Protein AF-A0A0G4F7G4-F1 (afdb_monomer)

Radius of gyration: 23.46 Å; Cα contacts (8 Å, |Δi|>4): 903; chains: 1; bounding box: 92×62×63 Å

Foldseek 3Di:
DDDDDDDDDPPPPPDPDQPEKEKEKEWAFDPDDPDDPDDAPLAGATDIDIDIDPPKDKDWDDDPPPPPPPPDDDDDDDDDPQPFQNETEIATEDDPPEAEFSHEYAYEYEFPDLHHYEYEHPEEHEFEAFDDDLVPGRAYEYEYEYEAFFNHEYEHDYYAYAYFAAHHYEYEYEYEKEFAFDDLPDPVDPCSQGRGDLNRIYKYKDKYKHFQHPVVVVNGVRYAKDKYKHWYWYFYPPQDDDPDADPVHHDTHTQDIDIDMQHQDPVGHSCVVLPLWGMKMKIKTATDSCLVLQQVVLVVQQVQDDDPDWWRWHDDPFKTKIKWFWAFDGDPNDTDIDITHPPPPPDGGRMMMMIMTGSDVVVRVVVVCVSCVVCQSNNRHDSND

Solvent-accessible surface area (backbone atoms only — not comparable to full-atom values): 20982 Å² total; per-residue (Å²): 140,79,89,82,81,84,80,82,79,83,78,79,73,80,71,77,78,60,56,69,22,42,34,39,39,39,31,37,44,52,82,75,71,96,82,64,94,63,82,79,64,95,49,27,47,51,47,79,50,79,48,57,36,77,68,39,41,77,44,63,78,80,74,82,72,89,77,79,71,89,81,68,96,76,79,93,70,94,73,72,78,75,81,71,46,21,28,42,57,35,34,49,40,63,41,97,78,37,45,44,50,35,36,30,38,42,36,37,40,38,26,33,53,46,5,18,38,34,41,28,30,88,49,62,44,32,30,41,48,34,50,68,55,99,92,55,51,34,47,19,37,41,38,36,43,36,39,27,26,39,47,6,34,40,34,39,46,48,45,46,34,30,40,27,55,47,8,27,42,40,39,38,39,39,36,41,32,16,23,45,68,47,66,88,82,54,86,87,48,94,60,81,73,58,48,78,36,61,79,34,19,15,20,43,35,42,47,52,42,39,39,35,27,43,69,95,72,74,28,56,48,44,33,50,34,43,35,43,33,44,38,32,28,38,35,58,64,90,48,71,93,59,102,63,73,41,98,88,33,64,72,66,43,79,72,45,76,48,75,49,76,50,51,56,48,101,89,48,50,36,48,64,74,47,58,70,49,27,25,43,38,38,38,40,35,32,21,56,86,39,21,68,59,26,44,51,49,46,52,56,48,54,66,48,56,89,60,95,68,74,49,28,54,34,78,51,99,56,36,42,39,34,42,33,32,32,35,81,45,70,64,94,87,41,85,42,77,47,76,40,34,98,80,82,74,92,66,82,40,43,13,25,41,36,41,38,38,8,37,48,51,68,60,41,50,52,49,53,51,59,74,51,44,86,47,20,74,60,51,58,50,64,74,88,112

InterPro domains:
  IPR002669 Urease accessory protein UreD [PF01774] (91-325)
  IPR002669 Urease accessory protein UreD [PTHR33643] (24-178)

Structure (mmCIF, N/CA/C/O backbone):
data_AF-A0A0G4F7G4-F1
#
_entry.id   AF-A0A0G4F7G4-F1
#
loop_
_atom_site.group_PDB
_atom_site.id
_atom_site.type_symbol
_atom_site.label_atom_id
_atom_site.label_alt_id
_atom_site.label_comp_id
_atom_site.label_asym_id
_atom_site.label_entity_id
_atom_site.label_seq_id
_atom_site.pdbx_PDB_ins_code
_atom_site.Cartn_x
_atom_site.Cartn_y
_atom_site.Cartn_z
_atom_site.occupancy
_atom_site.B_iso_or_equiv
_atom_site.auth_seq_id
_atom_site.auth_comp_id
_atom_site.auth_asym_id
_atom_site.auth_atom_id
_atom_site.pdbx_PDB_model_num
ATOM 1 N N . MET A 1 1 ? 49.539 33.190 18.409 1.00 37.78 1 MET A N 1
ATOM 2 C CA . MET A 1 1 ? 48.563 34.172 17.884 1.00 37.78 1 MET A CA 1
ATOM 3 C C . MET A 1 1 ? 48.835 34.254 16.390 1.00 37.78 1 MET A C 1
ATOM 5 O O . MET A 1 1 ? 49.960 34.559 16.052 1.00 37.78 1 MET A O 1
ATOM 9 N N . SER A 1 2 ? 47.993 33.863 15.444 1.00 33.47 2 SER A N 1
ATOM 10 C CA . SER A 1 2 ? 46.540 33.751 15.378 1.00 33.47 2 SER A CA 1
ATOM 11 C C . SER A 1 2 ? 46.190 32.643 14.374 1.00 33.47 2 SER A C 1
ATOM 13 O O . SER A 1 2 ? 46.856 32.509 13.350 1.00 33.47 2 SER A O 1
ATOM 15 N N . SER A 1 3 ? 45.160 31.862 14.685 1.00 30.56 3 SER A N 1
ATOM 16 C CA . SER A 1 3 ? 44.518 30.869 13.822 1.00 30.56 3 SER A CA 1
ATOM 17 C C . SER A 1 3 ? 43.788 31.539 12.654 1.00 30.56 3 SER A C 1
ATOM 19 O O . SER A 1 3 ? 42.980 32.437 12.885 1.00 30.56 3 SER A O 1
ATOM 21 N N . GLY A 1 4 ? 44.028 31.088 11.422 1.00 29.66 4 GLY A N 1
ATOM 22 C CA . GLY A 1 4 ? 43.196 31.406 10.260 1.00 29.66 4 GLY A CA 1
ATOM 23 C C . GLY A 1 4 ? 42.213 30.266 10.003 1.00 29.66 4 GLY A C 1
ATOM 24 O O . GLY A 1 4 ? 42.637 29.155 9.697 1.00 29.66 4 GLY A O 1
ATOM 25 N N . ALA A 1 5 ? 40.920 30.530 10.181 1.00 31.16 5 ALA A N 1
ATOM 26 C CA . ALA A 1 5 ? 39.835 29.615 9.835 1.00 31.16 5 ALA A CA 1
ATOM 27 C C . ALA A 1 5 ? 39.682 29.502 8.302 1.00 31.16 5 ALA A C 1
ATOM 29 O O . ALA A 1 5 ? 39.917 30.496 7.610 1.00 31.16 5 ALA A O 1
ATOM 30 N N . PRO A 1 6 ? 39.271 28.345 7.751 1.00 32.75 6 PRO A N 1
ATOM 31 C CA . PRO A 1 6 ? 38.931 28.243 6.343 1.00 32.75 6 PRO A CA 1
ATOM 32 C C . PRO A 1 6 ? 37.502 28.746 6.106 1.00 32.75 6 PRO A C 1
ATOM 34 O O . PRO A 1 6 ? 36.558 28.352 6.787 1.00 32.75 6 PRO A O 1
ATOM 37 N N . THR A 1 7 ? 37.365 29.633 5.127 1.00 31.02 7 THR A N 1
ATOM 38 C CA . THR A 1 7 ? 36.101 30.172 4.626 1.00 31.02 7 THR A CA 1
ATOM 39 C C . THR A 1 7 ? 35.318 29.068 3.911 1.00 31.02 7 THR A C 1
ATOM 41 O O . THR A 1 7 ? 35.756 28.571 2.873 1.00 31.02 7 THR A O 1
ATOM 44 N N . GLU A 1 8 ? 34.165 28.677 4.455 1.00 28.33 8 GLU A N 1
ATOM 45 C CA . GLU A 1 8 ? 33.206 27.802 3.778 1.00 28.33 8 GLU A CA 1
ATOM 46 C C . GLU A 1 8 ? 32.643 28.517 2.542 1.00 28.33 8 GLU A C 1
ATOM 48 O O . GLU A 1 8 ? 31.918 29.509 2.637 1.00 28.33 8 GLU A O 1
ATOM 53 N N . ALA A 1 9 ? 32.989 28.014 1.359 1.00 27.98 9 ALA A N 1
ATOM 54 C CA . ALA A 1 9 ? 32.325 28.385 0.123 1.00 27.98 9 ALA A CA 1
ATOM 55 C C . ALA A 1 9 ? 30.948 27.705 0.092 1.00 27.98 9 ALA A C 1
ATOM 57 O O . ALA A 1 9 ? 30.837 26.504 -0.158 1.00 27.98 9 ALA A O 1
ATOM 58 N N . SER A 1 10 ? 29.895 28.483 0.348 1.00 29.59 10 SER A N 1
ATOM 59 C CA . SER A 1 10 ? 28.512 28.073 0.119 1.00 29.59 10 SER A CA 1
ATOM 60 C C . SER A 1 10 ? 28.303 27.813 -1.376 1.00 29.59 10 SER A C 1
ATOM 62 O O . SER A 1 10 ? 28.116 28.742 -2.164 1.00 29.59 10 SER A O 1
ATOM 64 N N . SER A 1 11 ? 28.342 26.546 -1.779 1.00 28.28 11 SER A N 1
ATOM 65 C CA . SER A 1 11 ? 27.831 26.121 -3.078 1.00 28.28 11 SER A CA 1
ATOM 66 C C . SER A 1 11 ? 26.322 25.930 -2.949 1.00 28.28 11 SER A C 1
ATOM 68 O O . SER A 1 11 ? 25.818 24.872 -2.588 1.00 28.28 11 SER A O 1
ATOM 70 N N . THR A 1 12 ? 25.575 26.997 -3.215 1.00 29.83 12 THR A N 1
ATOM 71 C CA . THR A 1 12 ? 24.148 26.914 -3.515 1.00 29.83 12 THR A CA 1
ATOM 72 C C . THR A 1 12 ? 23.992 26.220 -4.867 1.00 29.83 12 THR A C 1
ATOM 74 O O . THR A 1 12 ? 23.911 26.862 -5.914 1.00 29.83 12 THR A O 1
ATOM 77 N N . SER A 1 13 ? 23.985 24.883 -4.858 1.00 29.66 13 SER A N 1
ATOM 78 C CA . SER A 1 13 ? 23.518 24.110 -6.004 1.00 29.66 13 SER A CA 1
ATOM 79 C C . SER A 1 13 ? 22.059 24.482 -6.234 1.00 29.66 13 SER A C 1
ATOM 81 O O . SER A 1 13 ? 21.199 24.266 -5.380 1.00 29.66 13 SER A O 1
ATOM 83 N N . THR A 1 14 ? 21.803 25.110 -7.371 1.00 32.28 14 THR A N 1
ATOM 84 C CA . THR A 1 14 ? 20.474 25.478 -7.842 1.00 32.28 14 THR A CA 1
ATOM 85 C C . THR A 1 14 ? 19.740 24.179 -8.163 1.00 32.28 14 THR A C 1
ATOM 87 O O . THR A 1 14 ? 19.889 23.619 -9.245 1.00 32.28 14 THR A O 1
ATOM 90 N N . ASP A 1 15 ? 19.025 23.654 -7.171 1.00 33.88 15 ASP A N 1
ATOM 91 C CA . ASP A 1 15 ? 18.177 22.474 -7.300 1.00 33.88 15 ASP A CA 1
ATOM 92 C C . ASP A 1 15 ? 17.079 22.825 -8.315 1.00 33.88 15 ASP A C 1
ATOM 94 O O . ASP A 1 15 ? 16.254 23.713 -8.077 1.00 33.88 15 ASP A O 1
ATOM 98 N N . ALA A 1 16 ? 17.129 22.219 -9.504 1.00 40.97 16 ALA A N 1
ATOM 99 C CA . ALA A 1 16 ? 16.103 22.396 -10.523 1.00 40.97 16 ALA A CA 1
ATOM 100 C C . ALA A 1 16 ? 14.762 22.025 -9.881 1.00 40.97 16 ALA A C 1
ATOM 102 O O . ALA A 1 16 ? 14.588 20.889 -9.447 1.00 40.97 16 ALA A O 1
ATOM 103 N N . SER A 1 17 ? 13.853 22.995 -9.740 1.00 43.31 17 SER A N 1
ATOM 104 C CA . SER A 1 17 ? 12.681 22.860 -8.877 1.00 43.31 17 SER A CA 1
ATOM 105 C C . SER A 1 17 ? 11.830 21.661 -9.303 1.00 43.31 17 SER A C 1
ATOM 107 O O . SER A 1 17 ? 11.086 21.739 -10.285 1.00 43.31 17 SER A O 1
ATOM 109 N N . ALA A 1 18 ? 11.936 20.549 -8.580 1.00 56.66 18 ALA A N 1
ATOM 110 C CA . ALA A 1 18 ? 11.018 19.432 -8.718 1.00 56.66 18 ALA A CA 1
ATOM 111 C C . ALA A 1 18 ? 9.588 19.964 -8.555 1.00 56.66 18 ALA A C 1
ATOM 113 O O . ALA A 1 18 ? 9.286 20.673 -7.588 1.00 56.66 18 ALA A O 1
ATOM 114 N N . SER A 1 19 ? 8.710 19.671 -9.515 1.00 71.31 19 SER A N 1
ATOM 115 C CA . SER A 1 19 ? 7.313 20.083 -9.405 1.00 71.31 19 SER A CA 1
ATOM 116 C C . SER A 1 19 ? 6.644 19.180 -8.368 1.00 71.31 19 SER A C 1
ATOM 118 O O . SER A 1 19 ? 6.410 17.996 -8.607 1.00 71.31 19 SER A O 1
ATOM 120 N N . ILE A 1 20 ? 6.436 19.709 -7.159 1.00 86.12 20 ILE A N 1
ATOM 121 C CA . ILE A 1 20 ? 5.801 18.967 -6.067 1.00 86.12 20 ILE A CA 1
ATOM 122 C C . ILE A 1 20 ? 4.306 19.272 -6.083 1.00 86.12 20 ILE A C 1
ATOM 124 O O . ILE A 1 20 ? 3.883 20.368 -5.713 1.00 86.12 20 ILE A O 1
ATOM 128 N N . SER A 1 21 ? 3.511 18.277 -6.460 1.00 91.12 21 SER A N 1
ATOM 129 C CA . SER A 1 21 ? 2.062 18.299 -6.291 1.00 91.12 21 SER A CA 1
ATOM 130 C C . SER A 1 21 ? 1.702 17.854 -4.879 1.00 91.12 21 SER A C 1
ATOM 132 O O . SER A 1 21 ? 2.004 16.730 -4.483 1.00 91.12 21 SER A O 1
ATOM 134 N N . ARG A 1 22 ? 1.038 18.719 -4.114 1.00 94.81 22 ARG A N 1
ATOM 135 C CA . ARG A 1 22 ? 0.591 18.424 -2.752 1.00 94.81 22 ARG A CA 1
ATOM 136 C C . ARG A 1 22 ? -0.889 18.082 -2.721 1.00 94.81 22 ARG A C 1
ATOM 138 O O . ARG A 1 22 ? -1.693 18.724 -3.395 1.00 94.81 22 ARG A O 1
ATOM 145 N N . GLY A 1 23 ? -1.246 17.097 -1.909 1.00 95.25 23 GLY A N 1
ATOM 146 C CA . GLY A 1 23 ? -2.622 16.712 -1.637 1.00 95.25 23 GLY A CA 1
ATOM 147 C C . GLY A 1 23 ? -2.853 16.484 -0.153 1.00 95.25 23 GLY A C 1
ATOM 148 O O . GLY A 1 23 ? -1.964 16.025 0.562 1.00 95.25 23 GLY A O 1
ATOM 149 N N . ARG A 1 24 ? -4.066 16.767 0.307 1.00 96.88 24 ARG A N 1
ATOM 150 C CA . ARG A 1 24 ? -4.524 16.463 1.656 1.00 96.88 24 ARG A CA 1
ATOM 151 C C . ARG A 1 24 ? -5.955 15.944 1.605 1.00 96.88 24 ARG A C 1
ATOM 153 O O . ARG A 1 24 ? -6.827 16.570 1.010 1.00 96.88 24 ARG A O 1
ATOM 160 N N . ALA A 1 25 ? -6.189 14.795 2.225 1.00 96.25 25 ALA A N 1
ATOM 161 C CA . ALA A 1 25 ? -7.501 14.184 2.364 1.00 96.25 25 ALA A CA 1
ATOM 162 C C . ALA A 1 25 ? -7.786 13.914 3.842 1.00 96.25 25 ALA A C 1
ATOM 164 O O . ALA A 1 25 ? -7.029 13.210 4.508 1.00 96.25 25 ALA A O 1
ATOM 165 N N . VAL A 1 26 ? -8.882 14.467 4.350 1.00 95.62 26 VAL A N 1
ATOM 166 C CA . VAL A 1 26 ? -9.320 14.283 5.737 1.00 95.62 26 VAL A CA 1
ATOM 167 C C . VAL A 1 26 ? -10.667 13.583 5.749 1.00 95.62 26 VAL A C 1
ATOM 169 O O . VAL A 1 26 ? -11.600 14.021 5.081 1.00 95.62 26 VAL A O 1
ATOM 172 N N . PHE A 1 27 ? -10.755 12.509 6.521 1.00 93.12 27 PHE A N 1
ATOM 173 C CA . PHE A 1 27 ? -11.920 11.655 6.682 1.00 93.12 27 PHE A CA 1
ATOM 174 C C . PHE A 1 27 ? -12.429 11.758 8.114 1.00 93.12 27 PHE A C 1
ATOM 176 O O . PHE A 1 27 ? -11.791 11.251 9.034 1.00 93.12 27 PHE A O 1
ATOM 183 N N . ASP A 1 28 ? -13.585 12.387 8.302 1.00 89.06 28 ASP A N 1
ATOM 184 C CA . ASP A 1 28 ? -14.199 12.585 9.616 1.00 89.06 28 ASP A CA 1
ATOM 185 C C . ASP A 1 28 ? -15.410 11.673 9.800 1.00 89.06 28 ASP A C 1
ATOM 187 O O . ASP A 1 28 ? -16.220 11.488 8.889 1.00 89.06 28 ASP A O 1
ATOM 191 N N . THR A 1 29 ? -15.547 11.092 10.993 1.00 83.44 29 THR A N 1
ATOM 192 C CA . THR A 1 29 ? -16.697 10.237 11.312 1.00 83.44 29 THR A CA 1
ATOM 193 C C . THR A 1 29 ? -17.970 11.076 11.286 1.00 83.44 29 THR A C 1
ATOM 195 O O . THR A 1 29 ? -18.033 12.123 11.930 1.00 83.44 29 THR A O 1
ATOM 198 N N . LEU A 1 30 ? -19.006 10.608 10.591 1.00 73.31 30 LEU A N 1
ATOM 199 C CA . LEU A 1 30 ? -20.317 11.240 10.677 1.00 73.31 30 LEU A CA 1
ATOM 200 C C . LEU A 1 30 ? -20.880 11.084 12.100 1.00 73.31 30 LEU A C 1
ATOM 202 O O . LEU A 1 30 ? -20.740 10.009 12.694 1.00 73.31 30 LEU A O 1
ATOM 206 N N . PRO A 1 31 ? -21.547 12.114 12.652 1.00 61.88 31 PRO A N 1
ATOM 207 C CA . PRO A 1 31 ? -22.251 11.982 13.920 1.00 61.88 31 PRO A CA 1
ATOM 208 C C . PRO A 1 31 ? -23.241 10.816 13.834 1.00 61.88 31 PRO A C 1
ATOM 210 O O . PRO A 1 31 ? -23.990 10.707 12.861 1.00 61.88 31 PRO A O 1
ATOM 213 N N . ALA A 1 32 ? -23.242 9.929 14.832 1.00 55.22 32 ALA A N 1
ATOM 214 C CA . ALA A 1 32 ? -24.238 8.867 14.885 1.00 55.22 32 ALA A CA 1
ATOM 215 C C . ALA A 1 32 ? -25.643 9.496 14.981 1.00 55.22 32 ALA A C 1
ATOM 217 O O . ALA A 1 32 ? -25.819 10.451 15.745 1.00 55.22 32 ALA A O 1
ATOM 218 N N . PRO A 1 33 ? -26.655 8.991 14.250 1.00 48.09 33 PRO A N 1
ATOM 219 C CA . PRO A 1 33 ? -28.029 9.387 14.520 1.00 48.09 33 PRO A CA 1
ATOM 220 C C . PRO A 1 33 ? -28.370 9.009 15.968 1.00 48.09 33 PRO A C 1
ATOM 222 O O . PRO A 1 33 ? -28.063 7.907 16.420 1.00 48.09 33 PRO A O 1
ATOM 225 N N . ILE A 1 34 ? -29.000 9.940 16.687 1.00 46.44 34 ILE A N 1
ATOM 226 C CA . ILE A 1 34 ? -29.241 9.920 18.145 1.00 46.44 34 ILE A CA 1
ATOM 227 C C . ILE A 1 34 ? -30.089 8.702 18.609 1.00 46.44 34 ILE A C 1
ATOM 229 O O . ILE A 1 34 ? -30.226 8.451 19.801 1.00 46.44 34 ILE A O 1
ATOM 233 N N . THR A 1 35 ? -30.621 7.893 17.689 1.00 43.25 35 THR A N 1
ATOM 234 C CA . THR A 1 35 ? -31.659 6.872 17.927 1.00 43.25 35 THR A CA 1
ATOM 235 C C . THR A 1 35 ? -31.313 5.458 17.434 1.00 43.25 35 THR A C 1
ATOM 237 O O . THR A 1 35 ? -32.194 4.707 17.024 1.00 43.25 35 THR A O 1
ATOM 240 N N . SER A 1 36 ? -30.046 5.042 17.475 1.00 43.81 36 SER A N 1
ATOM 241 C CA . SER A 1 36 ? -29.655 3.667 17.121 1.00 43.81 36 SER A CA 1
ATOM 242 C C . SER A 1 36 ? -29.271 2.851 18.360 1.00 43.81 36 SER A C 1
ATOM 244 O O . SER A 1 36 ? -28.143 2.945 18.832 1.00 43.81 36 SER A O 1
ATOM 246 N N . CYS A 1 37 ? -30.176 1.996 18.851 1.00 43.81 37 CYS A N 1
ATOM 247 C CA . CYS A 1 37 ? -29.872 0.964 19.859 1.00 43.81 37 CYS A CA 1
ATOM 248 C C . CYS A 1 37 ? -29.093 -0.239 19.285 1.00 43.81 37 CYS A C 1
ATOM 250 O O . CYS A 1 37 ? -28.823 -1.197 20.007 1.00 43.81 37 CYS A O 1
ATOM 252 N N . LEU A 1 38 ? -28.766 -0.223 17.988 1.00 44.09 38 LEU A N 1
ATOM 253 C CA . LEU A 1 38 ? -27.992 -1.274 17.335 1.00 44.09 38 LEU A CA 1
ATOM 254 C C . LEU A 1 38 ? -26.487 -1.069 17.573 1.00 44.09 38 LEU A C 1
ATOM 256 O O . LEU A 1 38 ? -26.031 0.081 17.593 1.00 44.09 38 LEU A O 1
ATOM 260 N N . PRO A 1 39 ? -25.705 -2.158 17.722 1.00 46.44 39 PRO A N 1
ATOM 261 C CA . PRO A 1 39 ? -24.253 -2.060 17.783 1.00 46.44 39 PRO A CA 1
ATOM 262 C C . PRO A 1 39 ? -23.730 -1.357 16.519 1.00 46.44 39 PRO A C 1
ATOM 264 O O . PRO A 1 39 ? -24.256 -1.595 15.426 1.00 46.44 39 PRO A O 1
ATOM 267 N N . PRO A 1 40 ? -22.724 -0.471 16.640 1.00 50.28 40 PRO A N 1
ATOM 268 C CA . PRO A 1 40 ? -22.203 0.248 15.488 1.00 50.28 40 PRO A CA 1
ATOM 269 C C . PRO A 1 40 ? -21.638 -0.745 14.459 1.00 50.28 40 PRO A C 1
ATOM 271 O O . PRO A 1 40 ? -20.998 -1.723 14.855 1.00 50.28 40 PRO A O 1
ATOM 274 N N . PRO A 1 41 ? -21.847 -0.509 13.150 1.00 55.94 41 PRO A N 1
ATOM 275 C CA . PRO A 1 41 ? -21.245 -1.337 12.112 1.00 55.94 41 PRO A CA 1
ATOM 276 C C . PRO A 1 41 ? -19.708 -1.331 12.226 1.00 55.94 41 PRO A C 1
ATOM 278 O O . PRO A 1 41 ? -19.136 -0.371 12.755 1.00 55.94 41 PRO A O 1
ATOM 281 N N . PRO A 1 42 ? -19.026 -2.379 11.723 1.00 62.00 42 PRO A N 1
ATOM 282 C CA . PRO A 1 42 ? -17.572 -2.529 11.849 1.00 62.00 42 PRO A CA 1
ATOM 283 C C . PRO A 1 42 ? -16.789 -1.385 11.187 1.00 62.00 42 PRO A C 1
ATOM 285 O O . PRO A 1 42 ? -15.692 -1.054 11.625 1.00 62.00 42 PRO A O 1
ATOM 288 N N . LEU A 1 43 ? -17.373 -0.753 10.168 1.00 72.94 43 LEU A N 1
ATOM 289 C CA . LEU A 1 43 ? -16.883 0.467 9.531 1.00 72.94 43 LEU A CA 1
ATOM 290 C C . LEU A 1 43 ? -17.935 1.564 9.704 1.00 72.94 43 LEU A C 1
ATOM 292 O O . LEU A 1 43 ? -19.129 1.258 9.763 1.00 72.94 43 LEU A O 1
ATOM 296 N N . ARG A 1 44 ? -17.528 2.838 9.782 1.00 68.50 44 ARG A N 1
ATOM 297 C CA . ARG A 1 44 ? -18.455 3.948 10.080 1.00 68.50 44 ARG A CA 1
ATOM 298 C C . ARG A 1 44 ? -18.560 4.968 8.957 1.00 68.50 44 ARG A C 1
ATOM 300 O O . ARG A 1 44 ? -1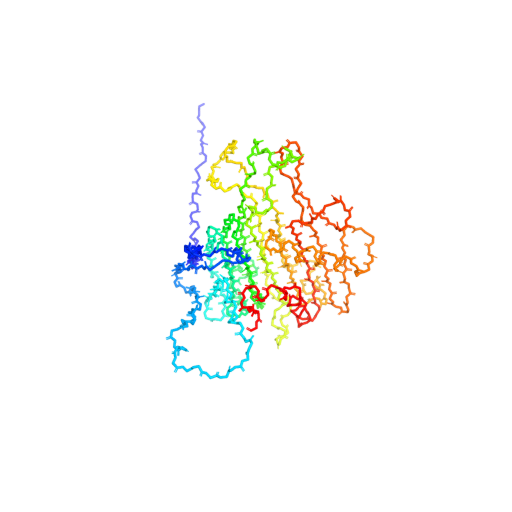7.527 5.297 8.391 1.00 68.50 44 ARG A O 1
ATOM 307 N N . PRO A 1 45 ? -19.767 5.514 8.689 1.00 62.72 45 PRO A N 1
ATOM 308 C CA . PRO A 1 45 ? -19.973 6.531 7.665 1.00 62.72 45 PRO A CA 1
ATOM 309 C C . PRO A 1 45 ? -19.112 7.774 7.899 1.00 62.72 45 PRO A C 1
ATOM 311 O O . PRO A 1 45 ? -18.917 8.207 9.033 1.00 62.72 45 PRO A O 1
ATOM 314 N N . VAL A 1 46 ? -18.635 8.368 6.806 1.00 76.31 46 VAL A N 1
ATOM 315 C CA . VAL A 1 46 ? -17.585 9.403 6.850 1.00 76.31 46 VAL A CA 1
ATOM 316 C C . VAL A 1 46 ? -17.924 10.616 5.982 1.00 76.31 46 VAL A C 1
ATOM 318 O O . VAL A 1 46 ? -18.637 10.471 4.991 1.00 76.31 46 VAL A O 1
ATOM 321 N N . THR A 1 47 ? -17.389 11.792 6.294 1.00 81.31 47 THR A N 1
ATOM 322 C CA . THR A 1 47 ? -17.260 12.934 5.368 1.00 81.31 47 THR A CA 1
ATOM 323 C C . THR A 1 47 ? -15.814 13.112 4.935 1.00 81.31 47 THR A C 1
ATOM 325 O O . THR A 1 47 ? -14.914 12.937 5.749 1.00 81.31 47 THR A O 1
ATOM 328 N N . ALA A 1 48 ? -15.586 13.486 3.676 1.00 86.75 48 ALA A N 1
ATOM 329 C CA . ALA A 1 48 ? -14.244 13.712 3.148 1.00 86.75 48 ALA A CA 1
ATOM 330 C C . ALA A 1 48 ? -14.027 15.188 2.791 1.00 86.75 48 ALA A C 1
ATOM 332 O O . ALA A 1 48 ? -14.832 15.768 2.061 1.00 86.75 48 ALA A O 1
ATOM 333 N N . THR A 1 49 ? -12.921 15.761 3.261 1.00 90.19 49 THR A N 1
ATOM 334 C CA . THR A 1 49 ? -12.423 17.087 2.868 1.00 90.19 49 THR A CA 1
ATOM 335 C C . THR A 1 49 ? -11.154 16.897 2.048 1.00 90.19 49 THR A C 1
ATOM 337 O O . THR A 1 49 ? -10.243 16.202 2.497 1.00 90.19 49 THR A O 1
ATOM 340 N N . LEU A 1 50 ? -11.103 17.477 0.847 1.00 94.00 50 LEU A N 1
ATOM 341 C CA . LEU A 1 50 ? -10.013 17.279 -0.110 1.00 94.00 50 LEU A CA 1
ATOM 342 C C . LEU A 1 50 ? -9.383 18.615 -0.496 1.00 94.00 50 LEU A C 1
ATOM 344 O O . LEU A 1 50 ? -10.081 19.542 -0.899 1.00 94.00 50 LEU A O 1
ATOM 348 N N . GLU A 1 51 ? -8.061 18.666 -0.461 1.00 94.19 51 GLU A N 1
ATOM 349 C CA . GLU A 1 51 ? -7.246 19.764 -0.966 1.00 94.19 51 GLU A CA 1
ATOM 350 C C . GLU A 1 51 ? -6.192 19.169 -1.898 1.00 94.19 51 GLU A C 1
ATOM 352 O O . GLU A 1 51 ? -5.568 18.161 -1.570 1.00 94.19 51 GLU A O 1
ATOM 357 N N . ALA A 1 52 ? -5.994 19.753 -3.075 1.00 92.44 52 ALA A N 1
ATOM 358 C CA . ALA A 1 52 ? -4.963 19.297 -3.998 1.00 92.44 52 ALA A CA 1
ATOM 359 C C . ALA A 1 52 ? -4.463 20.447 -4.867 1.00 92.44 52 ALA A C 1
ATOM 361 O O . ALA A 1 52 ? -5.248 21.277 -5.329 1.00 92.44 52 ALA A O 1
ATOM 362 N N . THR A 1 53 ? -3.158 20.477 -5.113 1.00 90.06 53 THR A N 1
ATOM 363 C CA . THR A 1 53 ? -2.546 21.370 -6.095 1.00 90.06 53 THR A CA 1
ATOM 364 C C . THR A 1 53 ? -2.391 20.637 -7.416 1.00 90.06 53 THR A C 1
ATOM 366 O O . THR A 1 53 ? -1.872 19.519 -7.447 1.00 90.06 53 THR A O 1
ATOM 369 N N . TYR A 1 54 ? -2.786 21.291 -8.508 1.00 82.12 54 TYR A N 1
ATOM 370 C CA . TYR A 1 54 ? -2.578 20.768 -9.854 1.00 82.12 54 TYR A CA 1
ATOM 371 C C . TYR A 1 54 ? -1.106 20.366 -10.072 1.00 82.12 54 TYR A C 1
ATOM 373 O O . TYR A 1 54 ? -0.223 21.116 -9.646 1.00 82.12 54 TYR A O 1
ATOM 381 N N . PRO A 1 55 ? -0.835 19.264 -10.795 1.00 84.31 55 PRO A N 1
ATOM 382 C CA . PRO A 1 55 ? -1.790 18.376 -11.484 1.00 84.31 55 PRO A CA 1
ATOM 383 C C . PRO A 1 55 ? -2.400 17.226 -10.682 1.00 84.31 55 PRO A C 1
ATOM 385 O O . PRO A 1 55 ? -3.260 16.535 -11.232 1.00 84.31 55 PRO A O 1
ATOM 388 N N . LEU A 1 56 ? -2.039 17.033 -9.412 1.00 90.44 56 LEU A N 1
ATOM 389 C CA . LEU A 1 56 ? -2.711 16.043 -8.569 1.00 90.44 56 LEU A CA 1
ATOM 390 C C . LEU A 1 56 ? -4.206 16.368 -8.451 1.00 90.44 56 LEU A C 1
ATOM 392 O O . LEU A 1 56 ? -4.596 17.504 -8.169 1.00 90.44 56 LEU A O 1
ATOM 396 N N . ARG A 1 57 ? -5.054 15.354 -8.628 1.00 91.75 57 ARG A N 1
ATOM 397 C CA . ARG A 1 57 ? -6.484 15.445 -8.329 1.00 91.75 57 ARG A CA 1
ATOM 398 C C . ARG A 1 57 ? -6.888 14.347 -7.363 1.00 91.75 57 ARG A C 1
ATOM 400 O O . ARG A 1 57 ? -6.448 13.207 -7.458 1.00 91.75 57 ARG A O 1
ATOM 407 N N . LEU A 1 58 ? -7.765 14.712 -6.442 1.00 93.38 58 LEU A N 1
ATOM 408 C CA . LEU A 1 58 ? -8.359 13.807 -5.474 1.00 93.38 58 LEU A CA 1
ATOM 409 C C . LEU A 1 58 ? -9.847 13.719 -5.779 1.00 93.38 58 LEU A C 1
ATOM 411 O O . LEU A 1 58 ? -10.517 14.746 -5.902 1.00 93.38 58 LEU A O 1
ATOM 415 N N . HIS A 1 59 ? -10.361 12.503 -5.932 1.00 91.88 59 HIS A N 1
ATOM 416 C CA . HIS A 1 59 ? -11.767 12.291 -6.235 1.00 91.88 59 HIS A CA 1
ATOM 417 C C . HIS A 1 59 ? -12.418 11.359 -5.223 1.00 91.88 59 HIS A C 1
ATOM 419 O O . HIS A 1 59 ? -11.973 10.238 -4.997 1.00 91.88 59 HIS A O 1
ATOM 425 N N . VAL A 1 60 ? -13.516 11.833 -4.649 1.00 90.00 60 VAL A N 1
ATOM 426 C CA . VAL A 1 60 ? -14.405 11.051 -3.800 1.00 90.00 60 VAL A CA 1
ATOM 427 C C . VAL A 1 60 ? -15.703 10.854 -4.588 1.00 90.00 60 VAL A C 1
ATOM 429 O O . VAL A 1 60 ? -16.335 11.855 -4.948 1.00 90.00 60 VAL A O 1
ATOM 432 N N . PRO A 1 61 ? -16.110 9.608 -4.897 1.00 84.62 61 PRO A N 1
ATOM 433 C CA . PRO A 1 61 ? -17.326 9.368 -5.658 1.00 84.62 61 PRO A CA 1
ATOM 434 C C . PRO A 1 61 ? -18.536 9.886 -4.879 1.00 84.62 61 PRO A C 1
ATOM 436 O O . PRO A 1 61 ? -18.649 9.696 -3.662 1.00 84.62 61 PRO A O 1
ATOM 439 N N . LYS A 1 62 ? -19.458 10.552 -5.588 1.00 68.31 62 LYS A N 1
ATOM 440 C CA . LYS A 1 62 ? -20.714 11.015 -4.990 1.00 68.31 62 LYS A CA 1
ATOM 441 C C . LYS A 1 62 ? -21.477 9.803 -4.465 1.00 68.31 62 LYS A C 1
ATOM 443 O O . LYS A 1 62 ? -21.793 8.88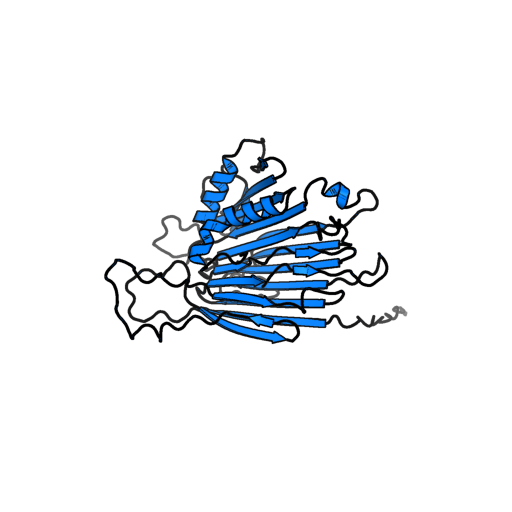9 -5.222 1.00 68.31 62 LYS A O 1
ATOM 448 N N . ARG A 1 63 ? -21.824 9.822 -3.178 1.00 60.69 63 ARG A N 1
ATOM 449 C CA . ARG A 1 63 ? -22.791 8.869 -2.628 1.00 60.69 63 ARG A CA 1
ATOM 450 C C . ARG A 1 63 ? -24.114 9.091 -3.351 1.00 60.69 63 ARG A C 1
ATOM 452 O O . ARG A 1 63 ? -24.632 10.205 -3.316 1.00 60.69 63 ARG A O 1
ATOM 459 N N . ALA A 1 64 ? -24.654 8.064 -4.003 1.00 43.03 64 ALA A N 1
ATOM 460 C CA . ALA A 1 64 ? -26.003 8.138 -4.547 1.00 43.03 64 ALA A CA 1
ATOM 461 C C . ALA A 1 64 ? -26.967 8.466 -3.394 1.00 43.03 64 ALA A C 1
ATOM 463 O O . ALA A 1 64 ? -27.161 7.663 -2.473 1.00 43.03 64 ALA A O 1
ATOM 464 N N . ALA A 1 65 ? -27.515 9.682 -3.404 1.00 37.22 65 ALA A N 1
ATOM 465 C CA . ALA A 1 65 ? -28.572 10.069 -2.490 1.00 37.22 65 ALA A CA 1
ATOM 466 C C . ALA A 1 65 ? -29.763 9.152 -2.778 1.00 37.22 65 ALA A C 1
ATOM 468 O O . ALA A 1 65 ? -30.256 9.101 -3.901 1.00 37.22 65 ALA A O 1
ATOM 469 N N . ALA A 1 66 ? -30.224 8.403 -1.776 1.00 39.44 66 ALA A N 1
ATOM 470 C CA . ALA A 1 66 ? -31.500 7.700 -1.885 1.00 39.44 66 ALA A CA 1
ATOM 471 C C . ALA A 1 66 ? -32.640 8.703 -1.690 1.00 39.44 66 ALA A C 1
ATOM 473 O O . ALA A 1 66 ? -33.386 8.618 -0.721 1.00 39.44 66 ALA A O 1
ATOM 474 N N . THR A 1 67 ? -32.716 9.701 -2.561 1.00 32.03 67 THR A N 1
ATOM 475 C CA . THR A 1 67 ? -33.809 10.674 -2.561 1.00 32.03 67 THR A CA 1
ATOM 476 C C . THR A 1 67 ? -34.748 10.502 -3.746 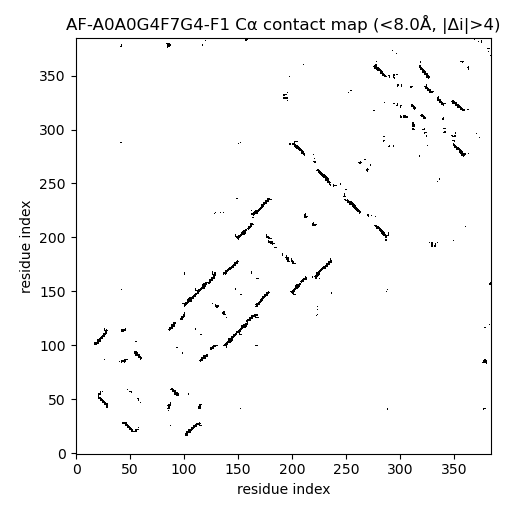1.00 32.03 67 THR A C 1
ATOM 478 O O . THR A 1 67 ? -35.719 11.237 -3.804 1.00 32.03 67 THR A O 1
ATOM 481 N N . ASP A 1 68 ? -34.540 9.512 -4.626 1.00 30.53 68 ASP A N 1
ATOM 482 C CA . ASP A 1 68 ? -35.375 9.360 -5.833 1.00 30.53 68 ASP A CA 1
ATOM 483 C C . ASP A 1 68 ? -36.118 8.019 -5.974 1.00 30.53 68 ASP A C 1
ATOM 485 O O . ASP A 1 68 ? -36.789 7.776 -6.968 1.00 30.53 68 ASP A O 1
ATOM 489 N N . SER A 1 69 ? -36.071 7.140 -4.967 1.00 35.41 69 SER A N 1
ATOM 490 C CA . SER A 1 69 ? -36.837 5.878 -4.972 1.00 35.41 69 SER A CA 1
ATOM 491 C C . SER A 1 69 ? -38.055 5.866 -4.040 1.00 35.41 69 SER A C 1
ATOM 493 O O . SER A 1 69 ? -38.686 4.827 -3.864 1.00 35.41 69 SER A O 1
ATOM 495 N N . LEU A 1 70 ? -38.469 7.019 -3.503 1.00 36.34 70 LEU A N 1
ATOM 496 C CA . LEU A 1 70 ? -39.704 7.135 -2.711 1.00 36.34 70 LEU A CA 1
ATOM 497 C C . LEU A 1 70 ? -40.997 7.234 -3.544 1.00 36.34 70 LEU A C 1
ATOM 499 O O . LEU A 1 70 ? -42.051 7.489 -2.967 1.00 36.34 70 LEU A O 1
ATOM 503 N N . GLN A 1 71 ? -40.971 7.010 -4.864 1.00 32.12 71 GLN A N 1
ATOM 504 C CA . GLN A 1 71 ? -42.188 7.127 -5.682 1.00 32.12 71 GLN A CA 1
ATOM 505 C C . GLN A 1 71 ? -42.813 5.833 -6.209 1.00 32.12 71 GLN A C 1
ATOM 507 O O . GLN A 1 71 ? -43.941 5.912 -6.681 1.00 32.12 71 GLN A O 1
ATOM 512 N N . HIS A 1 72 ? -42.233 4.639 -6.037 1.00 31.86 72 HIS A N 1
ATOM 513 C CA . HIS A 1 72 ? -42.965 3.408 -6.381 1.00 31.86 72 HIS A CA 1
ATOM 514 C C . HIS A 1 72 ? -42.620 2.209 -5.483 1.00 31.86 72 HIS A C 1
ATOM 516 O O . HIS A 1 72 ? -41.559 1.613 -5.650 1.00 31.86 72 HIS A O 1
ATOM 522 N N . PRO A 1 73 ? -43.533 1.769 -4.591 1.00 33.81 73 PRO A N 1
ATOM 523 C CA . PRO A 1 73 ? -43.435 0.452 -3.988 1.00 33.81 73 PRO A CA 1
ATOM 524 C C . PRO A 1 73 ? -43.965 -0.566 -5.001 1.00 33.81 73 PRO A C 1
ATOM 526 O O . PRO A 1 73 ? -45.173 -0.665 -5.226 1.00 33.81 73 PRO A O 1
ATOM 529 N N . ARG A 1 74 ? -43.077 -1.332 -5.639 1.00 32.72 74 ARG A N 1
ATOM 530 C CA . ARG A 1 74 ? -43.479 -2.561 -6.330 1.00 32.72 74 ARG A CA 1
ATOM 531 C C . ARG A 1 74 ? -42.574 -3.729 -5.953 1.00 32.72 74 ARG A C 1
ATOM 533 O O . ARG A 1 74 ? -41.363 -3.590 -5.871 1.00 32.72 74 ARG A O 1
ATOM 540 N N . SER A 1 75 ? -43.272 -4.846 -5.756 1.00 34.59 75 SER A N 1
ATOM 541 C CA . SER A 1 75 ? -42.880 -6.221 -5.436 1.00 34.59 75 SER A CA 1
ATOM 542 C C . SER A 1 75 ? -42.341 -6.521 -4.034 1.00 34.59 75 SER A C 1
ATOM 544 O O . SER A 1 75 ? -41.198 -6.275 -3.679 1.00 34.59 75 SER A O 1
ATOM 546 N N . THR A 1 76 ? -43.239 -7.162 -3.289 1.00 40.31 76 THR A N 1
ATOM 547 C CA . THR A 1 76 ? -43.047 -8.117 -2.200 1.00 40.31 76 THR A CA 1
ATOM 548 C C . THR A 1 76 ? -41.910 -9.111 -2.453 1.00 40.31 76 THR A C 1
ATOM 550 O O . THR A 1 76 ? -41.994 -9.923 -3.374 1.00 40.31 76 THR A O 1
ATOM 553 N N . GLY A 1 77 ? -40.906 -9.092 -1.579 1.00 34.75 77 GLY A N 1
ATOM 554 C CA . GLY A 1 77 ? -39.840 -10.089 -1.517 1.00 34.75 77 GLY A CA 1
ATOM 555 C C . GLY A 1 77 ? -38.638 -9.562 -0.742 1.00 34.75 77 GLY A C 1
ATOM 556 O O . GLY A 1 77 ? -37.804 -8.902 -1.331 1.00 34.75 77 GLY A O 1
ATOM 557 N N . GLY A 1 78 ? -38.610 -9.809 0.572 1.00 32.88 78 GLY A N 1
ATOM 558 C CA . GLY A 1 78 ? -37.434 -10.028 1.437 1.00 32.88 78 GLY A CA 1
ATOM 559 C C . GLY A 1 78 ? -36.113 -9.246 1.325 1.00 32.88 78 GLY A C 1
ATOM 560 O O . GLY A 1 78 ? -35.197 -9.628 2.045 1.00 32.88 78 GLY A O 1
ATOM 561 N N . ASP A 1 79 ? -35.966 -8.195 0.522 1.00 31.67 79 ASP A N 1
ATOM 562 C CA . ASP A 1 79 ? -34.695 -7.477 0.408 1.00 31.67 79 ASP A CA 1
ATOM 563 C C . ASP A 1 79 ? -34.598 -6.385 1.476 1.00 31.67 79 ASP A C 1
ATOM 565 O O . ASP A 1 79 ? -35.121 -5.274 1.352 1.00 31.67 79 ASP A O 1
ATOM 569 N N . VAL A 1 80 ? -33.904 -6.717 2.566 1.00 34.81 80 VAL A N 1
ATOM 570 C CA . VAL A 1 80 ? -33.348 -5.723 3.488 1.00 34.81 80 VAL A CA 1
ATOM 571 C C . VAL A 1 80 ? -32.476 -4.779 2.647 1.00 34.81 80 VAL A C 1
ATOM 573 O O . VAL A 1 80 ? -31.612 -5.277 1.921 1.00 34.81 80 VAL A O 1
ATOM 576 N N . PRO A 1 81 ? -32.663 -3.444 2.703 1.00 34.84 81 PRO A N 1
ATOM 577 C CA . PRO A 1 81 ? -31.809 -2.528 1.961 1.00 34.84 81 PRO A CA 1
ATOM 578 C C . PRO A 1 81 ? -30.363 -2.824 2.343 1.00 34.84 81 PRO A C 1
ATOM 580 O O . PRO A 1 81 ? -30.029 -2.788 3.530 1.00 34.84 81 PRO A O 1
ATOM 583 N N . SER A 1 82 ? -29.533 -3.161 1.353 1.00 39.47 82 SER A N 1
ATOM 584 C CA . SER A 1 82 ? -28.122 -3.454 1.579 1.00 39.47 82 SER A CA 1
ATOM 585 C C . SER A 1 82 ? -27.527 -2.323 2.415 1.00 39.47 82 SER A C 1
ATOM 587 O O . SER A 1 82 ? -27.614 -1.142 2.057 1.00 39.47 82 SER A O 1
ATOM 589 N N . LEU A 1 83 ? -27.011 -2.666 3.598 1.00 42.78 83 LEU A N 1
ATOM 590 C CA . LEU A 1 83 ? -26.312 -1.716 4.453 1.00 42.78 83 LEU A CA 1
ATOM 591 C C . LEU A 1 83 ? -25.184 -1.123 3.610 1.00 42.78 83 LEU A C 1
ATOM 593 O O . LEU A 1 83 ? -24.227 -1.810 3.262 1.00 42.78 83 LEU A O 1
ATOM 597 N N . ARG A 1 84 ? -25.359 0.143 3.212 1.00 56.31 84 ARG A N 1
ATOM 598 C CA . ARG A 1 84 ? -24.394 0.891 2.403 1.00 56.31 84 ARG A CA 1
ATOM 599 C C . ARG A 1 84 ? -23.020 0.750 3.050 1.00 56.31 84 ARG A C 1
ATOM 601 O O . ARG A 1 84 ? -22.922 0.906 4.268 1.00 56.31 84 ARG A O 1
ATOM 608 N N . SER A 1 85 ? -21.976 0.510 2.256 1.00 58.50 85 SER A N 1
ATOM 609 C CA . SER A 1 85 ? -20.616 0.519 2.795 1.00 58.50 85 SER A CA 1
ATOM 610 C C . SER A 1 85 ? -20.364 1.836 3.516 1.00 58.50 85 SER A C 1
ATOM 612 O O . SER A 1 85 ? -20.585 2.930 2.991 1.00 58.50 85 SER A O 1
ATOM 614 N N . ALA A 1 86 ? -19.931 1.705 4.758 1.00 77.00 86 ALA A N 1
ATOM 615 C CA . ALA A 1 86 ? -19.614 2.820 5.619 1.00 77.00 86 ALA A CA 1
ATOM 616 C C . ALA A 1 86 ? -18.241 3.434 5.272 1.00 77.00 86 ALA A C 1
ATOM 618 O O . ALA A 1 86 ? -17.929 4.534 5.720 1.00 77.00 86 ALA A O 1
ATOM 619 N N . CYS A 1 87 ? -17.447 2.759 4.434 1.00 86.00 87 CYS A N 1
ATOM 620 C CA . CYS A 1 87 ? -16.133 3.199 3.987 1.00 86.00 87 CYS A CA 1
ATOM 621 C C . CYS A 1 87 ? -16.223 4.233 2.853 1.00 86.00 87 CYS A C 1
ATOM 623 O O . CYS A 1 87 ? -16.952 4.043 1.879 1.00 86.00 87 CYS A O 1
ATOM 625 N N . GLN A 1 88 ? -15.459 5.325 2.946 1.00 90.62 88 GLN A N 1
ATOM 626 C CA . GLN A 1 88 ? -15.370 6.328 1.886 1.00 90.62 88 GLN A CA 1
ATOM 627 C C . GLN A 1 88 ? -14.159 6.085 0.985 1.00 90.62 88 GLN A C 1
ATOM 629 O O . GLN A 1 88 ? -13.025 6.057 1.454 1.00 90.62 88 GLN A O 1
ATOM 634 N N . TRP A 1 89 ? -14.402 5.975 -0.320 1.00 93.50 89 TRP A N 1
ATOM 635 C CA . TRP A 1 89 ? -13.341 5.813 -1.311 1.00 93.50 89 TRP A CA 1
ATOM 636 C C . TRP A 1 89 ? -12.724 7.156 -1.691 1.00 93.50 89 TRP A C 1
ATOM 638 O O . TRP A 1 89 ? -13.434 8.160 -1.804 1.00 93.50 89 TRP A O 1
ATOM 648 N N . LEU A 1 90 ? -11.420 7.131 -1.934 1.00 94.94 90 LEU A N 1
ATOM 649 C CA . LEU A 1 90 ? -10.607 8.197 -2.488 1.00 94.94 90 LEU A CA 1
ATOM 650 C C . LEU A 1 90 ? -9.796 7.649 -3.652 1.00 94.94 90 LEU A C 1
ATOM 652 O O . LEU A 1 90 ? -8.947 6.780 -3.473 1.00 94.94 90 LEU A O 1
ATOM 656 N N . TYR A 1 91 ? -10.031 8.215 -4.826 1.00 94.19 91 TYR A N 1
ATOM 657 C CA . TYR A 1 91 ? -9.210 7.999 -6.001 1.00 94.19 91 TYR A CA 1
ATOM 658 C C . TYR A 1 91 ? -8.139 9.082 -6.069 1.00 94.19 91 TYR A C 1
ATOM 660 O O . TYR A 1 91 ? -8.445 10.274 -6.186 1.00 94.19 91 TYR A O 1
ATOM 668 N N . VAL A 1 92 ? -6.885 8.651 -5.995 1.00 93.25 92 VAL A N 1
ATOM 669 C CA . VAL A 1 92 ? -5.706 9.477 -6.245 1.00 93.25 92 VAL A CA 1
ATOM 670 C C . VAL A 1 92 ? -5.442 9.462 -7.746 1.00 93.25 92 VAL A C 1
ATOM 672 O O . VAL A 1 92 ? -5.221 8.405 -8.342 1.00 93.25 92 VAL A O 1
ATOM 675 N N . LEU A 1 93 ? -5.527 10.636 -8.365 1.00 89.25 93 LEU A N 1
ATOM 676 C CA . LEU A 1 93 ? -5.412 10.821 -9.805 1.00 89.25 93 LEU A CA 1
ATOM 677 C C . LEU A 1 93 ? -4.155 11.630 -10.099 1.00 89.25 93 LEU A C 1
ATOM 679 O O . LEU A 1 93 ? -4.065 12.814 -9.760 1.00 89.25 93 LEU A O 1
ATOM 683 N N . ASN A 1 94 ? -3.198 10.978 -10.747 1.00 79.44 94 ASN A N 1
ATOM 684 C CA . ASN A 1 94 ? -1.918 11.577 -11.092 1.00 79.44 94 ASN A CA 1
ATOM 685 C C . ASN A 1 94 ? -1.944 12.119 -12.531 1.00 79.44 94 ASN A C 1
ATOM 687 O O . ASN A 1 94 ? -2.860 11.820 -13.301 1.00 79.44 94 ASN A O 1
ATOM 691 N N . TYR A 1 95 ? -0.931 12.930 -12.854 1.00 66.69 95 TYR A N 1
ATOM 692 C CA . TYR A 1 95 ? -0.535 13.420 -14.181 1.00 66.69 95 TYR A CA 1
ATOM 693 C C . TYR A 1 95 ? -1.026 12.512 -15.320 1.00 66.69 95 TYR A C 1
ATOM 695 O O . TYR A 1 95 ? -0.821 11.307 -15.262 1.00 66.69 95 TYR A O 1
ATOM 703 N N . GLY A 1 96 ? -1.689 13.081 -16.334 1.00 63.69 96 GLY A N 1
ATOM 704 C CA . GLY A 1 96 ? -2.414 12.367 -17.396 1.00 63.69 96 GLY A CA 1
ATOM 705 C C . GLY A 1 96 ? -1.731 11.104 -17.940 1.00 63.69 96 GLY A C 1
ATOM 706 O O . GLY A 1 96 ? -1.011 11.180 -18.929 1.00 63.69 96 GLY A O 1
ATOM 707 N N . ALA A 1 97 ? -2.067 9.963 -17.324 1.00 73.44 97 ALA A N 1
ATOM 708 C CA . ALA A 1 97 ? -1.585 8.594 -17.551 1.00 73.44 97 ALA A CA 1
ATOM 709 C C . ALA A 1 97 ? -0.343 8.113 -16.763 1.00 73.44 97 ALA A C 1
ATOM 711 O O . ALA A 1 97 ? -0.102 6.914 -16.756 1.00 73.44 97 ALA A O 1
ATOM 712 N N . GLY A 1 98 ? 0.408 8.943 -16.039 1.00 88.38 98 GLY A N 1
ATOM 713 C CA . GLY A 1 98 ? 1.533 8.482 -15.212 1.00 88.38 98 GLY A CA 1
ATOM 714 C C . GLY A 1 98 ? 2.531 9.580 -14.850 1.00 88.38 98 GLY A C 1
ATOM 715 O O . GLY A 1 98 ? 2.353 10.732 -15.228 1.00 88.38 98 GLY A O 1
ATOM 716 N N . LEU A 1 99 ? 3.584 9.221 -14.116 1.00 92.00 99 LEU A N 1
ATOM 717 C CA . LEU A 1 99 ? 4.620 10.143 -13.634 1.00 92.00 99 LEU A CA 1
ATOM 718 C C . LEU A 1 99 ? 5.785 10.244 -14.619 1.00 92.00 99 LEU A C 1
ATOM 720 O O . LEU A 1 99 ? 6.273 9.219 -15.102 1.00 92.00 99 LEU A O 1
ATOM 724 N N . VAL A 1 100 ? 6.269 11.460 -14.879 1.00 92.00 100 VAL A N 1
ATOM 725 C CA . VAL A 1 100 ? 7.493 11.697 -15.658 1.00 92.00 100 VAL A CA 1
ATOM 726 C C . VAL A 1 100 ? 8.657 12.125 -14.762 1.00 92.00 100 VAL A C 1
ATOM 728 O O . VAL A 1 100 ? 8.487 12.445 -13.587 1.00 92.00 100 VAL A O 1
ATOM 731 N N . ALA A 1 101 ? 9.873 12.109 -15.313 1.00 91.31 101 ALA A N 1
ATOM 732 C CA . ALA A 1 101 ? 11.088 12.486 -14.592 1.00 91.31 101 ALA A CA 1
ATOM 733 C C . ALA A 1 101 ? 10.958 13.864 -13.909 1.00 91.31 101 ALA A C 1
ATOM 735 O O . ALA A 1 101 ? 10.692 14.863 -14.579 1.00 91.31 101 ALA A O 1
ATOM 736 N N . GLY A 1 102 ? 11.192 13.909 -12.593 1.00 90.69 102 GLY A N 1
ATOM 737 C CA . GLY A 1 102 ? 11.097 15.120 -11.772 1.00 90.69 102 GLY A CA 1
ATOM 738 C C . GLY A 1 102 ? 9.716 15.403 -11.167 1.00 90.69 102 GLY A C 1
ATOM 739 O O . GLY A 1 102 ? 9.606 16.322 -10.351 1.00 90.69 102 GLY A O 1
ATOM 740 N N . ASP A 1 103 ? 8.679 14.633 -11.514 1.00 92.06 103 ASP A N 1
ATOM 741 C CA . ASP A 1 103 ? 7.375 14.733 -10.855 1.00 92.06 103 ASP A CA 1
ATOM 742 C C . ASP A 1 103 ? 7.449 14.180 -9.436 1.00 92.06 103 ASP A C 1
ATOM 744 O O . ASP A 1 103 ? 7.935 13.069 -9.218 1.00 92.06 103 ASP A O 1
ATOM 748 N N . CYS A 1 104 ? 6.906 14.924 -8.475 1.00 92.31 104 CYS A N 1
ATOM 749 C CA . CYS A 1 104 ? 6.820 14.498 -7.086 1.00 92.31 104 CYS A CA 1
ATOM 750 C C . CYS A 1 104 ? 5.407 14.717 -6.547 1.00 92.31 104 CYS A C 1
ATOM 752 O O . CYS A 1 104 ? 4.853 15.809 -6.653 1.00 92.31 104 CYS A O 1
ATOM 754 N N . ILE A 1 105 ? 4.836 13.696 -5.914 1.00 93.19 105 ILE A N 1
ATOM 755 C CA . ILE A 1 105 ? 3.560 13.792 -5.200 1.00 93.19 105 ILE A CA 1
ATOM 756 C C . ILE A 1 105 ? 3.818 13.724 -3.701 1.00 93.19 105 ILE A C 1
ATOM 758 O O . ILE A 1 105 ? 4.549 12.852 -3.244 1.00 93.19 105 ILE A O 1
ATOM 762 N N . ASP A 1 106 ? 3.190 14.615 -2.940 1.00 95.81 106 ASP A N 1
ATOM 763 C CA . ASP A 1 106 ? 3.166 14.584 -1.478 1.00 95.81 106 ASP A CA 1
ATOM 764 C C . ASP A 1 106 ? 1.711 14.580 -0.996 1.00 95.81 106 ASP A C 1
ATOM 766 O O . ASP A 1 106 ? 1.013 15.592 -1.083 1.00 95.81 106 ASP A O 1
ATOM 770 N N . LEU A 1 107 ? 1.231 13.416 -0.555 1.00 96.19 107 LEU A N 1
ATOM 771 C CA . LEU A 1 107 ? -0.157 13.188 -0.163 1.00 96.19 107 LEU A CA 1
ATOM 772 C C . LEU A 1 107 ? -0.272 12.934 1.341 1.00 96.19 107 LEU A C 1
ATOM 774 O O . LEU A 1 107 ? 0.293 11.980 1.872 1.00 96.19 107 LEU A O 1
ATOM 778 N N . GLN A 1 108 ? -1.087 13.736 2.015 1.00 98.00 108 GLN A N 1
ATOM 779 C CA . GLN A 1 108 ? -1.449 13.538 3.414 1.00 98.00 108 GLN A CA 1
ATOM 780 C C . GLN A 1 108 ? -2.857 12.953 3.525 1.00 98.00 108 GLN A C 1
ATOM 782 O O . GLN A 1 108 ? -3.799 13.483 2.938 1.00 98.00 108 GLN A O 1
ATOM 787 N N . VAL A 1 109 ? -3.015 11.876 4.293 1.00 97.50 109 VAL A N 1
ATOM 788 C CA . VAL A 1 109 ? -4.305 11.221 4.540 1.00 97.50 109 VAL A CA 1
ATOM 789 C C . VAL A 1 109 ? -4.554 11.132 6.041 1.00 97.50 109 VAL A C 1
ATOM 791 O O . VAL A 1 109 ? -3.794 10.507 6.772 1.00 97.50 109 VAL A O 1
ATOM 794 N N . GLU A 1 110 ? -5.641 11.724 6.519 1.00 97.06 110 GLU A N 1
ATOM 795 C CA . GLU A 1 110 ? -6.031 11.671 7.929 1.00 97.06 110 GLU A CA 1
ATOM 796 C C . GLU A 1 110 ? -7.384 10.980 8.079 1.00 97.06 110 GLU A C 1
ATOM 798 O O . GLU A 1 110 ? -8.393 11.474 7.584 1.00 97.06 110 GLU A O 1
ATOM 803 N N . VAL A 1 111 ? -7.419 9.860 8.798 1.00 95.69 111 VAL A N 1
ATOM 804 C CA . VAL A 1 111 ? -8.649 9.175 9.208 1.00 95.69 111 VAL A CA 1
ATOM 805 C C . VAL A 1 111 ? -8.906 9.498 10.671 1.00 95.69 111 VAL A C 1
ATOM 807 O O . VAL A 1 111 ? -8.185 9.025 11.546 1.00 95.69 111 VAL A O 1
ATOM 810 N N . ARG A 1 112 ? -9.916 10.330 10.932 1.00 93.06 112 ARG A N 1
ATOM 811 C CA . ARG A 1 112 ? -10.214 10.900 12.249 1.00 93.06 112 ARG A CA 1
ATOM 812 C C . ARG A 1 112 ? -11.416 10.236 12.906 1.00 93.06 112 ARG A C 1
ATOM 814 O O . ARG A 1 112 ? -12.390 9.841 12.257 1.00 93.06 112 ARG A O 1
ATOM 821 N N . GLY A 1 113 ? -11.365 10.155 14.234 1.00 88.06 113 GLY A N 1
ATOM 822 C CA . GLY A 1 113 ? -12.352 9.408 15.007 1.00 88.06 113 GLY A CA 1
ATOM 823 C C . GLY A 1 113 ? -12.364 7.937 14.585 1.00 88.06 113 GLY A C 1
ATOM 824 O O . GLY A 1 113 ? -11.317 7.356 14.328 1.00 88.06 113 GLY A O 1
ATOM 825 N N . ALA A 1 114 ? -13.553 7.358 14.458 1.00 88.88 114 ALA A N 1
ATOM 826 C CA . ALA A 1 114 ? -13.747 5.983 14.007 1.00 88.88 114 ALA A CA 1
ATOM 827 C C . ALA A 1 114 ? -14.137 5.906 12.515 1.00 88.88 114 ALA A C 1
ATOM 829 O O . ALA A 1 114 ? -14.917 5.043 12.118 1.00 88.88 114 ALA A O 1
ATOM 830 N N . ALA A 1 115 ? -13.644 6.843 11.695 1.00 91.38 115 ALA A N 1
ATOM 831 C CA . ALA A 1 115 ? -13.922 6.902 10.264 1.00 91.38 115 ALA A CA 1
ATOM 832 C C . ALA A 1 115 ? -13.280 5.728 9.512 1.00 91.38 115 ALA A C 1
ATOM 834 O O . ALA A 1 115 ? -12.307 5.126 9.961 1.00 91.38 115 ALA A O 1
ATOM 835 N N . SER A 1 116 ? -13.816 5.416 8.337 1.00 93.12 116 SER A N 1
ATOM 836 C CA . SER A 1 116 ? -13.319 4.358 7.462 1.00 93.12 116 SER A CA 1
ATOM 837 C C . SER A 1 116 ? -13.055 4.894 6.058 1.00 93.12 116 SER A C 1
ATOM 839 O O . SER A 1 116 ? -13.970 5.390 5.401 1.00 93.12 116 SER A O 1
ATOM 841 N N . ALA A 1 117 ? -11.817 4.781 5.585 1.00 95.00 117 ALA A N 1
ATOM 842 C CA . ALA A 1 117 ? -11.404 5.262 4.272 1.00 95.00 117 ALA A CA 1
ATOM 843 C C . ALA A 1 117 ? -10.695 4.173 3.463 1.00 95.00 117 ALA A C 1
ATOM 845 O O . ALA A 1 117 ? -9.934 3.372 4.006 1.00 95.00 117 ALA A O 1
ATOM 846 N N . LEU A 1 118 ? -10.926 4.182 2.153 1.00 96.12 118 LEU A N 1
ATOM 847 C CA . LEU A 1 118 ? -10.182 3.401 1.176 1.00 96.12 118 LEU A CA 1
ATOM 848 C C . LEU A 1 118 ? -9.526 4.369 0.200 1.00 96.12 118 LEU A C 1
ATOM 850 O O . LEU A 1 118 ? -10.204 5.195 -0.402 1.00 96.12 118 LEU A O 1
ATOM 854 N N . VAL A 1 119 ? -8.216 4.266 0.033 1.00 96.69 119 VAL A N 1
ATOM 855 C CA . VAL A 1 119 ? -7.440 5.046 -0.926 1.00 96.69 119 VAL A CA 1
ATOM 856 C C . VAL A 1 119 ? -6.961 4.106 -2.018 1.00 96.69 119 VAL A C 1
ATOM 858 O O . VAL A 1 119 ? -6.307 3.100 -1.747 1.00 96.69 119 VAL A O 1
ATOM 861 N N . THR A 1 120 ? -7.284 4.443 -3.257 1.00 96.00 120 THR A N 1
ATOM 862 C CA . THR A 1 120 ? -6.880 3.695 -4.445 1.00 96.00 120 THR A CA 1
ATOM 863 C C . THR A 1 120 ? -6.505 4.655 -5.573 1.00 96.00 120 THR A C 1
ATOM 865 O O . THR A 1 120 ? -6.616 5.875 -5.445 1.00 96.00 120 THR A O 1
ATOM 868 N N . THR A 1 121 ? -6.029 4.113 -6.685 1.00 92.62 121 THR A N 1
ATOM 869 C CA . THR A 1 121 ? -5.741 4.848 -7.920 1.00 92.62 121 THR A CA 1
ATOM 870 C C . THR A 1 121 ? -6.790 4.489 -8.970 1.00 92.62 121 THR A C 1
ATOM 872 O O . THR A 1 121 ? -7.390 3.423 -8.905 1.00 92.62 121 THR A O 1
ATOM 875 N N . GLN A 1 122 ? -7.026 5.351 -9.960 1.00 86.69 122 GLN A N 1
ATOM 876 C CA . GLN A 1 122 ? -7.973 5.048 -11.053 1.00 86.69 122 GLN A CA 1
ATOM 877 C C . GLN A 1 122 ? -7.493 3.914 -11.977 1.00 86.69 122 GLN A C 1
ATOM 879 O O . GLN A 1 122 ? -8.277 3.334 -12.719 1.00 86.69 122 GLN A O 1
ATOM 884 N N . GLY A 1 123 ? -6.199 3.622 -11.953 1.00 87.12 123 GLY A N 1
ATOM 885 C CA . GLY A 1 123 ? -5.589 2.560 -12.731 1.00 87.12 123 GLY A CA 1
ATOM 886 C C . GLY A 1 123 ? -4.116 2.429 -12.381 1.00 87.12 123 GLY A C 1
ATOM 887 O O . GLY A 1 123 ? -3.643 3.028 -11.408 1.00 87.12 123 GLY A O 1
ATOM 888 N N . TYR A 1 124 ? -3.404 1.646 -13.188 1.00 89.88 124 TYR A N 1
ATOM 889 C CA . TYR A 1 124 ? -1.980 1.362 -13.029 1.00 89.88 124 TYR A CA 1
ATOM 890 C C . TYR A 1 124 ? -1.139 2.636 -12.909 1.00 89.88 124 TYR A C 1
ATOM 892 O O . TYR A 1 124 ? -1.267 3.562 -13.712 1.00 89.88 124 TYR A O 1
ATOM 900 N N . GLY A 1 125 ? -0.250 2.664 -11.916 1.00 89.44 125 GLY A N 1
ATOM 901 C CA . GLY A 1 125 ? 0.689 3.765 -11.729 1.00 89.44 125 GLY A CA 1
ATOM 902 C C . GLY A 1 125 ? 1.843 3.637 -12.713 1.00 89.44 125 GLY A C 1
ATOM 903 O O . GLY A 1 125 ? 2.838 2.981 -12.413 1.00 89.44 125 GLY A O 1
ATOM 904 N N . MET A 1 126 ? 1.707 4.224 -13.901 1.00 93.56 126 MET A N 1
ATOM 905 C CA . MET A 1 126 ? 2.784 4.207 -14.890 1.00 93.56 126 MET A CA 1
ATOM 906 C C . MET A 1 126 ? 3.860 5.226 -14.518 1.00 93.56 126 MET A C 1
ATOM 908 O O . MET A 1 126 ? 3.555 6.379 -14.213 1.00 93.56 126 MET A O 1
ATOM 912 N N . VAL A 1 127 ? 5.119 4.802 -14.567 1.00 94.69 127 VAL A N 1
ATOM 913 C CA . VAL A 1 127 ? 6.282 5.673 -14.401 1.00 94.69 127 VAL A CA 1
ATOM 914 C C . VAL A 1 127 ? 7.084 5.635 -15.688 1.00 94.69 127 VAL A C 1
ATOM 916 O O . VAL A 1 127 ? 7.596 4.586 -16.085 1.00 94.69 127 VAL A O 1
ATOM 919 N N . TYR A 1 128 ? 7.159 6.779 -16.355 1.00 93.62 128 TYR A N 1
ATOM 920 C CA . TYR A 1 128 ? 7.817 6.916 -17.644 1.00 93.62 128 TYR A CA 1
ATOM 921 C C . TYR A 1 128 ? 9.342 6.959 -17.506 1.00 93.62 128 TYR A C 1
ATOM 923 O O . TYR A 1 128 ? 9.900 7.086 -16.414 1.00 93.62 128 TYR A O 1
ATOM 931 N N . HIS A 1 129 ? 10.012 6.838 -18.651 1.00 90.94 129 HIS A N 1
ATOM 932 C CA . HIS A 1 129 ? 11.464 6.877 -18.757 1.00 90.94 129 HIS A CA 1
ATOM 933 C C . HIS A 1 129 ? 12.049 8.119 -18.080 1.00 90.94 129 HIS A C 1
ATOM 935 O O . HIS A 1 129 ? 11.511 9.230 -18.153 1.00 90.94 129 HIS A O 1
ATOM 941 N N . GLY A 1 130 ? 13.183 7.916 -17.425 1.00 83.56 130 GLY A N 1
ATOM 942 C CA . GLY A 1 130 ? 13.940 8.989 -16.822 1.00 83.56 130 GLY A CA 1
ATOM 943 C C . GLY A 1 130 ? 14.597 9.907 -17.859 1.00 83.56 130 GLY A C 1
ATOM 944 O O . GLY A 1 130 ? 14.719 9.577 -19.038 1.00 83.56 130 GLY A O 1
ATOM 945 N N . ARG A 1 131 ? 15.041 11.084 -17.411 1.00 77.56 131 ARG A N 1
ATOM 946 C CA . ARG A 1 131 ? 15.873 12.009 -18.195 1.00 77.56 131 ARG A CA 1
ATOM 947 C C . ARG A 1 131 ? 17.240 12.119 -17.529 1.00 77.56 131 ARG A C 1
ATOM 949 O O . ARG A 1 131 ? 17.293 12.302 -16.316 1.00 77.56 131 ARG A O 1
ATOM 956 N N . GLY A 1 132 ? 18.313 12.035 -18.311 1.00 75.38 132 GLY A N 1
ATOM 957 C CA . GLY A 1 132 ? 19.692 12.142 -17.825 1.00 75.38 132 GLY A CA 1
ATOM 958 C C . GLY A 1 132 ? 20.601 11.041 -18.372 1.00 75.38 132 GLY A C 1
ATOM 959 O O . GLY A 1 132 ? 20.148 10.132 -19.064 1.00 75.38 132 GLY A O 1
ATOM 960 N N . SER A 1 133 ? 21.895 11.135 -18.066 1.00 73.88 133 SER A N 1
ATOM 961 C CA . SER A 1 133 ? 22.830 10.014 -18.216 1.00 73.88 133 SER A CA 1
ATOM 962 C C . SER A 1 133 ? 22.530 8.934 -17.171 1.00 73.88 133 SER A C 1
ATOM 964 O O . SER A 1 133 ? 21.872 9.217 -16.172 1.00 73.88 133 SER A O 1
ATOM 966 N N . SER A 1 134 ? 23.056 7.718 -17.346 1.00 68.75 134 SER A N 1
ATOM 967 C CA . SER A 1 134 ? 22.856 6.601 -16.403 1.00 68.75 134 SER A CA 1
ATOM 968 C C . SER A 1 134 ? 23.225 6.921 -14.941 1.00 68.75 134 SER A C 1
ATOM 970 O O . SER A 1 134 ? 22.793 6.205 -14.050 1.00 68.75 134 SER A O 1
ATOM 972 N N . GLU A 1 135 ? 24.002 7.969 -14.664 1.00 68.44 135 GLU A N 1
ATOM 973 C CA . GLU A 1 135 ? 24.352 8.401 -13.298 1.00 68.44 135 GLU A CA 1
ATOM 974 C C . GLU A 1 135 ? 23.507 9.586 -12.796 1.00 68.44 135 GLU A C 1
ATOM 976 O O . GLU A 1 135 ? 23.549 9.928 -11.619 1.00 68.44 135 GLU A O 1
ATOM 981 N N . THR A 1 136 ? 22.723 10.215 -13.674 1.00 78.69 136 THR A N 1
ATOM 982 C CA . THR A 1 136 ? 21.987 11.463 -13.409 1.00 78.69 136 THR A CA 1
ATOM 983 C C . THR A 1 136 ? 20.489 11.344 -13.681 1.00 78.69 136 THR A C 1
ATOM 985 O O . THR A 1 136 ? 19.801 12.361 -13.753 1.00 78.69 136 THR A O 1
ATOM 988 N N . ILE A 1 137 ? 19.966 10.117 -13.829 1.00 85.25 137 ILE A N 1
ATOM 989 C CA . ILE A 1 137 ? 18.545 9.903 -14.103 1.00 85.25 137 ILE A CA 1
ATOM 990 C C . ILE A 1 137 ? 17.703 10.506 -12.978 1.00 85.25 137 ILE A C 1
ATOM 992 O O . ILE A 1 137 ? 17.683 10.001 -11.849 1.00 85.25 137 ILE A O 1
ATOM 996 N N . VAL A 1 138 ? 16.986 11.579 -13.314 1.00 89.88 138 VAL A N 1
ATOM 997 C CA . VAL A 1 138 ? 16.148 12.321 -12.372 1.00 89.88 138 VAL A CA 1
ATOM 998 C C . VAL A 1 138 ? 14.985 11.429 -11.919 1.00 89.88 138 VAL A C 1
ATOM 1000 O O . VAL A 1 138 ? 14.219 10.963 -12.771 1.00 89.88 138 VAL A O 1
ATOM 1003 N N . PRO A 1 139 ? 14.827 11.179 -10.605 1.00 92.88 139 PRO A N 1
ATOM 1004 C CA . PRO A 1 139 ? 13.736 10.362 -10.103 1.00 92.88 139 PRO A CA 1
ATOM 1005 C C . PRO A 1 139 ? 12.396 11.091 -10.201 1.00 92.88 139 PRO A C 1
ATOM 1007 O O . PRO A 1 139 ? 12.313 12.311 -10.071 1.00 92.88 139 PRO A O 1
ATOM 1010 N N . SER A 1 140 ? 11.337 10.310 -10.367 1.00 94.19 140 SER A N 1
ATOM 1011 C CA . SER A 1 140 ? 9.981 10.700 -9.978 1.00 94.19 140 SER A CA 1
ATOM 1012 C C . SER A 1 140 ? 9.666 10.131 -8.593 1.00 94.19 140 SER A C 1
ATOM 1014 O O . SER A 1 140 ? 10.261 9.132 -8.172 1.00 94.19 140 SER A O 1
ATOM 1016 N N . GLY A 1 141 ? 8.771 10.784 -7.858 1.00 92.62 141 GLY A N 1
ATOM 1017 C CA . GLY A 1 141 ? 8.557 10.518 -6.444 1.00 92.62 141 GLY A CA 1
ATOM 1018 C C . GLY A 1 141 ? 7.095 10.477 -6.020 1.00 92.62 141 GLY A C 1
ATOM 1019 O O . GLY A 1 141 ? 6.268 11.259 -6.484 1.00 92.62 141 GLY A O 1
ATOM 1020 N N . GLN A 1 142 ? 6.789 9.615 -5.054 1.00 94.31 142 GLN A N 1
ATOM 1021 C CA . GLN A 1 142 ? 5.529 9.638 -4.319 1.00 94.31 142 GLN A CA 1
ATOM 1022 C C . GLN A 1 142 ? 5.791 9.499 -2.820 1.00 94.31 142 GLN A C 1
ATOM 1024 O O . GLN A 1 142 ? 6.303 8.487 -2.345 1.00 94.31 142 GLN A O 1
ATOM 1029 N N . ARG A 1 143 ? 5.399 10.515 -2.058 1.00 96.56 143 ARG A N 1
ATOM 1030 C CA . ARG A 1 143 ? 5.361 10.505 -0.601 1.00 96.56 143 ARG A CA 1
ATOM 1031 C C . ARG A 1 143 ? 3.911 10.451 -0.149 1.00 96.56 143 ARG A C 1
ATOM 1033 O O . ARG A 1 143 ? 3.082 11.225 -0.619 1.00 96.56 143 ARG A O 1
ATOM 1040 N N . MET A 1 144 ? 3.613 9.542 0.769 1.00 97.19 144 MET A N 1
ATOM 1041 C CA . MET A 1 144 ? 2.305 9.450 1.394 1.00 97.19 144 MET A CA 1
ATOM 1042 C C . MET A 1 144 ? 2.453 9.376 2.909 1.00 97.19 144 MET A C 1
ATOM 1044 O O . MET A 1 144 ? 3.108 8.471 3.422 1.00 97.19 144 MET A O 1
ATOM 1048 N N . THR A 1 145 ? 1.822 10.307 3.615 1.00 98.19 145 THR A N 1
ATOM 1049 C CA . THR A 1 145 ? 1.804 10.356 5.078 1.00 98.19 145 THR A CA 1
ATOM 1050 C C . THR A 1 145 ? 0.378 10.136 5.551 1.00 98.19 145 THR A C 1
ATOM 1052 O O . THR A 1 145 ? -0.506 10.941 5.270 1.00 98.19 145 THR A O 1
ATOM 1055 N N . CYS A 1 146 ? 0.142 9.039 6.259 1.00 98.06 146 CYS A N 1
ATOM 1056 C CA . CYS A 1 146 ? -1.174 8.648 6.737 1.00 98.06 146 CYS A CA 1
ATOM 1057 C C . CYS A 1 146 ? -1.231 8.686 8.262 1.00 98.06 146 CYS A C 1
ATOM 1059 O O . CYS A 1 146 ? -0.305 8.226 8.927 1.00 98.06 146 CYS A O 1
ATOM 1061 N N . ARG A 1 147 ? -2.344 9.153 8.825 1.00 97.44 147 ARG A N 1
ATOM 1062 C CA . ARG A 1 147 ? -2.636 9.056 10.259 1.00 97.44 147 ARG A CA 1
ATOM 1063 C C . ARG A 1 147 ? -4.009 8.437 10.460 1.00 97.44 147 ARG A C 1
ATOM 1065 O O . ARG A 1 147 ? -4.986 8.920 9.894 1.00 97.44 147 ARG A O 1
ATOM 1072 N N . VAL A 1 148 ? -4.077 7.379 11.260 1.00 97.00 148 VAL A N 1
ATOM 1073 C CA . VAL A 1 148 ? -5.304 6.628 11.537 1.00 97.00 148 VAL A CA 1
ATOM 1074 C C . VAL A 1 148 ? -5.607 6.718 13.023 1.00 97.00 148 VAL A C 1
ATOM 1076 O O . VAL A 1 148 ? -4.880 6.147 13.831 1.00 97.00 148 VAL A O 1
ATOM 1079 N N . SER A 1 149 ? -6.668 7.439 13.378 1.00 95.19 149 SER A N 1
ATOM 1080 C CA . SER A 1 149 ? -7.130 7.583 14.759 1.00 95.19 149 SER A CA 1
ATOM 1081 C C . SER A 1 149 ? -7.585 6.254 15.378 1.00 95.19 149 SER A C 1
ATOM 1083 O O . SER A 1 149 ? -7.865 5.292 14.653 1.00 95.19 149 SER A O 1
ATOM 1085 N N . PRO A 1 150 ? -7.703 6.187 16.720 1.00 93.44 150 PRO A N 1
ATOM 1086 C CA . PRO A 1 150 ? -8.247 5.019 17.406 1.00 93.44 150 PRO A CA 1
ATOM 1087 C C . PRO A 1 150 ? -9.594 4.598 16.826 1.00 93.44 150 PRO A C 1
ATOM 1089 O O . PRO A 1 150 ? -10.465 5.445 16.616 1.00 93.44 150 PRO A O 1
ATOM 1092 N N . ARG A 1 151 ? -9.777 3.293 16.589 1.00 92.25 151 ARG A N 1
ATOM 1093 C CA . ARG A 1 151 ? -10.978 2.708 15.959 1.00 92.25 151 ARG A CA 1
ATOM 1094 C C . ARG A 1 151 ? -11.238 3.172 14.518 1.00 92.25 151 ARG A C 1
ATOM 1096 O O . ARG A 1 151 ? -12.264 2.812 13.945 1.00 92.25 151 ARG A O 1
ATOM 1103 N N . GLY A 1 152 ? -10.343 3.962 13.929 1.00 93.69 152 GLY A N 1
ATOM 1104 C CA . GLY A 1 152 ? -10.366 4.308 12.515 1.00 93.69 152 GLY A CA 1
ATOM 1105 C C . GLY A 1 152 ? -9.905 3.141 11.644 1.00 93.69 152 GLY A C 1
ATOM 1106 O O . GLY A 1 152 ? -9.222 2.228 12.107 1.00 93.69 152 GLY A O 1
ATOM 1107 N N . PHE A 1 153 ? -10.261 3.180 10.365 1.00 96.00 153 PHE A N 1
ATOM 1108 C CA . PHE A 1 153 ? -9.861 2.186 9.373 1.00 96.00 153 PHE A CA 1
ATOM 1109 C C . PHE A 1 153 ? -9.335 2.870 8.112 1.00 96.00 153 PHE A C 1
ATOM 1111 O O . PHE A 1 153 ? -10.005 3.740 7.552 1.00 96.00 153 PHE A O 1
ATOM 1118 N N . LEU A 1 154 ? -8.165 2.443 7.643 1.00 97.75 154 LEU A N 1
ATOM 1119 C CA . LEU A 1 154 ? -7.575 2.890 6.386 1.00 97.75 154 LEU A CA 1
ATOM 1120 C C . LEU A 1 154 ? -7.166 1.691 5.532 1.00 97.75 154 LEU A C 1
ATOM 1122 O O . LEU A 1 154 ? -6.335 0.892 5.952 1.00 97.75 154 LEU A O 1
ATOM 1126 N N . ALA A 1 155 ? -7.685 1.606 4.311 1.00 97.81 155 ALA A N 1
ATOM 1127 C CA . ALA A 1 155 ? -7.208 0.668 3.303 1.00 97.81 155 ALA A CA 1
ATOM 1128 C C . ALA A 1 155 ? -6.500 1.407 2.166 1.00 97.81 155 ALA A C 1
ATOM 1130 O O . ALA A 1 155 ? -7.130 2.146 1.420 1.00 97.81 155 ALA A O 1
ATOM 1131 N N . LEU A 1 156 ? -5.197 1.202 2.025 1.00 97.94 156 LEU A N 1
ATOM 1132 C CA . LEU A 1 156 ? -4.379 1.682 0.918 1.00 97.94 156 LEU A CA 1
ATOM 1133 C C . LEU A 1 156 ? -4.251 0.544 -0.093 1.00 97.94 156 LEU A C 1
ATOM 1135 O O . LEU A 1 156 ? -3.465 -0.381 0.103 1.00 97.94 156 LEU A O 1
ATOM 1139 N N . VAL A 1 157 ? -5.064 0.590 -1.146 1.00 97.56 157 VAL A N 1
ATOM 1140 C CA . VAL A 1 157 ? -5.157 -0.468 -2.161 1.00 97.56 157 VAL A CA 1
ATOM 1141 C C . VAL A 1 157 ? -5.007 0.147 -3.558 1.00 97.56 157 VAL A C 1
ATOM 1143 O O . VAL A 1 157 ? -5.978 0.205 -4.315 1.00 97.56 157 VAL A O 1
ATOM 1146 N N . PRO A 1 158 ? -3.825 0.694 -3.900 1.00 95.88 158 PRO A N 1
ATOM 1147 C CA . PRO A 1 158 ? -3.559 1.212 -5.236 1.00 95.88 158 PRO A CA 1
ATOM 1148 C C . PRO A 1 158 ? -3.451 0.072 -6.257 1.00 95.88 158 PRO A C 1
ATOM 1150 O O . PRO A 1 158 ? -3.151 -1.072 -5.912 1.00 95.88 158 PRO A O 1
ATOM 1153 N N . HIS A 1 159 ? -3.623 0.395 -7.536 1.00 95.12 159 HIS A N 1
ATOM 1154 C CA . HIS A 1 159 ? -3.204 -0.489 -8.627 1.00 95.12 159 HIS A CA 1
ATOM 1155 C C . HIS A 1 159 ? -1.668 -0.612 -8.662 1.00 95.12 159 HIS A C 1
ATOM 1157 O O . HIS A 1 159 ? -0.979 0.259 -8.122 1.00 95.12 159 HIS A O 1
ATOM 1163 N N . PRO A 1 160 ? -1.102 -1.655 -9.299 1.00 95.44 160 PRO A N 1
ATOM 1164 C CA . PRO A 1 160 ? 0.335 -1.867 -9.250 1.00 95.44 160 PRO A CA 1
ATOM 1165 C C . PRO A 1 160 ? 1.087 -0.826 -10.070 1.00 95.44 160 PRO A C 1
ATOM 1167 O O . PRO A 1 160 ? 0.583 -0.283 -11.063 1.00 95.44 160 PRO A O 1
ATOM 1170 N N . ILE A 1 161 ? 2.323 -0.576 -9.649 1.00 95.69 161 ILE A N 1
ATOM 1171 C CA . ILE A 1 161 ? 3.244 0.306 -10.358 1.00 95.69 161 ILE A CA 1
ATOM 1172 C C . ILE A 1 161 ? 3.811 -0.414 -11.584 1.00 95.69 161 ILE A C 1
ATOM 1174 O O . ILE A 1 161 ? 4.186 -1.588 -11.520 1.00 95.69 161 ILE A O 1
ATOM 1178 N N . ILE A 1 162 ? 3.892 0.312 -12.700 1.00 95.50 162 ILE A N 1
ATOM 1179 C CA . ILE A 1 162 ? 4.527 -0.124 -13.945 1.00 95.50 162 ILE A CA 1
ATOM 1180 C C . ILE A 1 162 ? 5.643 0.863 -14.277 1.00 95.50 162 ILE A C 1
ATOM 1182 O O . ILE A 1 162 ? 5.389 1.953 -14.791 1.00 95.50 162 ILE A O 1
ATOM 1186 N N . CYS A 1 163 ? 6.886 0.471 -14.024 1.00 96.00 163 CYS A N 1
ATOM 1187 C CA . CYS A 1 163 ? 8.047 1.257 -14.428 1.00 96.00 163 CYS A CA 1
ATOM 1188 C C . CYS A 1 163 ? 8.432 0.929 -15.875 1.00 96.00 163 CYS A C 1
ATOM 1190 O O . CYS A 1 163 ? 8.602 -0.238 -16.235 1.00 96.00 163 CYS A O 1
ATOM 1192 N N . PHE A 1 164 ? 8.563 1.957 -16.710 1.00 95.19 164 PHE A N 1
ATOM 1193 C CA . PHE A 1 164 ? 9.021 1.813 -18.090 1.00 95.19 164 PHE A CA 1
ATOM 1194 C C . PHE A 1 164 ? 10.545 1.677 -18.118 1.00 95.19 164 PHE A C 1
ATOM 1196 O O . PHE A 1 164 ? 11.227 1.906 -17.115 1.00 95.19 164 PHE A O 1
ATOM 1203 N N . ARG A 1 165 ? 11.092 1.328 -19.285 1.00 93.31 165 ARG A N 1
ATOM 1204 C CA . ARG A 1 165 ? 12.540 1.359 -19.507 1.00 93.31 165 ARG A CA 1
ATOM 1205 C C . ARG A 1 165 ? 13.164 2.673 -19.018 1.00 93.31 165 ARG A C 1
ATOM 1207 O O . ARG A 1 165 ? 12.605 3.746 -19.235 1.00 93.31 165 ARG A O 1
ATOM 1214 N N . ASP A 1 166 ? 14.306 2.562 -18.343 1.00 93.75 166 ASP A N 1
ATOM 1215 C CA . ASP A 1 166 ? 15.087 3.675 -17.784 1.00 93.75 166 ASP A CA 1
ATOM 1216 C C . ASP A 1 166 ? 14.335 4.568 -16.773 1.00 93.75 166 ASP A C 1
ATOM 1218 O O . ASP A 1 166 ? 14.805 5.648 -16.417 1.00 93.75 166 ASP A O 1
ATOM 1222 N N . ALA A 1 167 ? 13.168 4.146 -16.273 1.00 95.44 167 ALA A N 1
ATOM 1223 C CA . ALA A 1 167 ? 12.453 4.870 -15.225 1.00 95.44 167 ALA A CA 1
ATOM 1224 C C . ALA A 1 167 ? 13.220 4.838 -13.892 1.00 95.44 167 ALA A C 1
ATOM 1226 O O . ALA A 1 167 ? 13.823 3.828 -13.525 1.00 95.44 167 ALA A O 1
ATOM 1227 N N . HIS A 1 168 ? 13.150 5.932 -13.137 1.00 95.88 168 HIS A N 1
ATOM 1228 C CA . HIS A 1 168 ? 13.654 6.012 -11.768 1.00 95.88 168 HIS A CA 1
ATOM 1229 C C . HIS A 1 168 ? 12.511 6.468 -10.861 1.00 95.88 168 HIS A C 1
ATOM 1231 O O . HIS A 1 168 ? 12.033 7.598 -10.984 1.00 95.88 168 HIS A O 1
ATOM 1237 N N . PHE A 1 169 ? 12.050 5.584 -9.976 1.00 96.25 169 PHE A N 1
ATOM 1238 C CA . PHE A 1 169 ? 10.910 5.846 -9.099 1.00 96.25 169 PHE A CA 1
ATOM 1239 C C . PHE A 1 169 ? 11.275 5.692 -7.627 1.00 96.25 169 PHE A C 1
ATOM 1241 O O . PHE A 1 169 ? 11.926 4.717 -7.247 1.00 96.25 169 PHE A O 1
ATOM 1248 N N . LYS A 1 170 ? 10.814 6.640 -6.806 1.00 97.25 170 LYS A N 1
ATOM 1249 C CA . LYS A 1 170 ? 10.983 6.635 -5.352 1.00 97.25 170 LYS A CA 1
ATOM 1250 C C . LYS A 1 170 ? 9.642 6.776 -4.643 1.00 97.25 170 LYS A C 1
ATOM 1252 O O . LYS A 1 170 ? 8.985 7.808 -4.743 1.00 97.25 170 LYS A O 1
ATOM 1257 N N . GLN A 1 171 ? 9.269 5.776 -3.861 1.00 96.44 171 GLN A N 1
ATOM 1258 C CA . GLN A 1 171 ? 8.063 5.768 -3.049 1.00 96.44 171 GLN A CA 1
ATOM 1259 C C . GLN A 1 171 ? 8.409 5.748 -1.561 1.00 96.44 171 GLN A C 1
ATOM 1261 O O . GLN A 1 171 ? 9.256 4.978 -1.110 1.00 96.44 171 GLN A O 1
ATOM 1266 N N . HIS A 1 172 ? 7.724 6.583 -0.784 1.00 97.88 172 HIS A N 1
ATOM 1267 C CA . HIS A 1 172 ? 7.817 6.587 0.670 1.00 97.88 172 HIS A CA 1
ATOM 1268 C C . HIS A 1 172 ? 6.427 6.696 1.292 1.00 97.88 172 HIS A C 1
ATOM 1270 O O . HIS A 1 172 ? 5.779 7.739 1.198 1.00 97.88 172 HIS A O 1
ATOM 1276 N N . GLN A 1 173 ? 5.982 5.637 1.957 1.00 97.56 173 GLN A N 1
ATOM 1277 C CA . GLN A 1 173 ? 4.706 5.583 2.656 1.00 97.56 173 GLN A CA 1
ATOM 1278 C C . GLN A 1 173 ? 4.957 5.500 4.159 1.00 97.56 173 GLN A C 1
ATOM 1280 O O . GLN A 1 173 ? 5.580 4.559 4.646 1.00 97.56 173 GLN A O 1
ATOM 1285 N N . HIS A 1 174 ? 4.473 6.491 4.900 1.00 98.00 174 HIS A N 1
ATOM 1286 C CA . HIS A 1 174 ? 4.564 6.537 6.354 1.00 98.00 174 HIS A CA 1
ATOM 1287 C C . HIS A 1 174 ? 3.163 6.560 6.947 1.00 98.00 174 HIS A C 1
ATOM 1289 O O . HIS A 1 174 ? 2.385 7.467 6.674 1.00 98.00 174 HIS A O 1
ATOM 1295 N N . ILE A 1 175 ? 2.834 5.551 7.745 1.00 98.19 175 ILE A N 1
ATOM 1296 C CA . ILE A 1 175 ? 1.518 5.369 8.343 1.00 98.19 175 ILE A CA 1
ATOM 1297 C C . ILE A 1 175 ? 1.663 5.375 9.864 1.00 98.19 175 ILE A C 1
ATOM 1299 O O . ILE A 1 175 ? 2.328 4.521 10.448 1.00 98.19 175 ILE A O 1
ATOM 1303 N N . THR A 1 176 ? 1.002 6.318 10.517 1.00 97.00 176 THR A N 1
ATOM 1304 C CA . THR A 1 176 ? 0.852 6.354 11.970 1.00 97.00 176 THR A CA 1
ATOM 1305 C C . THR A 1 176 ? -0.500 5.764 12.341 1.00 97.00 176 THR A C 1
ATOM 1307 O O . THR A 1 176 ? -1.542 6.315 11.982 1.00 97.00 176 THR A O 1
ATOM 1310 N N . VAL A 1 177 ? -0.487 4.656 13.075 1.00 95.56 177 VAL A N 1
ATOM 1311 C CA . VAL A 1 177 ? -1.677 4.014 13.635 1.00 95.56 177 VAL A CA 1
ATOM 1312 C C . VAL A 1 177 ? -1.779 4.385 15.107 1.00 95.56 177 VAL A C 1
ATOM 1314 O O . VAL A 1 177 ? -0.896 4.082 15.908 1.00 95.56 177 VAL A O 1
ATOM 1317 N N . GLU A 1 178 ? -2.856 5.060 15.477 1.00 93.75 178 GLU A N 1
ATOM 1318 C CA . GLU A 1 178 ? -3.058 5.510 16.846 1.00 93.75 178 GLU A CA 1
ATOM 1319 C C . GLU A 1 178 ? -3.795 4.473 17.683 1.00 93.75 178 GLU A C 1
ATOM 1321 O O . GLU A 1 178 ? -4.637 3.725 17.182 1.00 93.75 178 GLU A O 1
ATOM 1326 N N . TYR A 1 179 ? -3.513 4.452 18.980 1.00 90.38 179 TYR A N 1
ATOM 1327 C CA . TYR A 1 179 ? -4.267 3.661 19.940 1.00 90.38 179 TYR A CA 1
ATOM 1328 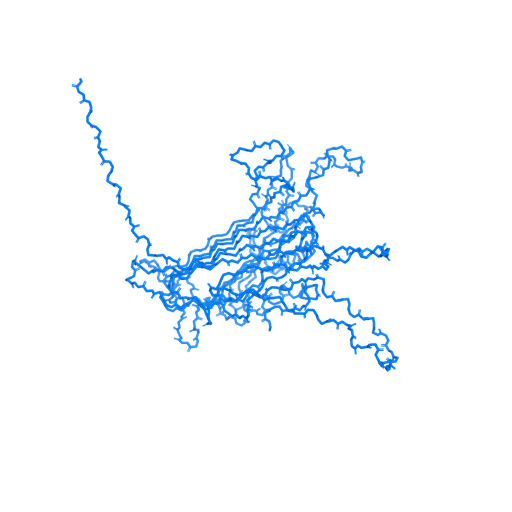C C . TYR A 1 179 ? -4.462 4.400 21.259 1.00 90.38 179 TYR A C 1
ATOM 1330 O O . TYR A 1 179 ? -3.681 5.285 21.619 1.00 90.38 179 TYR A O 1
ATOM 1338 N N . ILE A 1 180 ? -5.518 4.034 21.982 1.00 87.56 180 ILE A N 1
ATOM 1339 C CA . ILE A 1 180 ? -5.751 4.504 23.348 1.00 87.56 180 ILE A CA 1
ATOM 1340 C C . ILE A 1 180 ? -5.216 3.433 24.306 1.00 87.56 180 ILE A C 1
ATOM 1342 O O . ILE A 1 180 ? -5.678 2.287 24.247 1.00 87.56 180 ILE A O 1
ATOM 1346 N N . PRO A 1 181 ? -4.240 3.759 25.171 1.00 78.12 181 PRO A N 1
ATOM 1347 C CA . PRO A 1 181 ? -3.793 2.832 26.196 1.00 78.12 181 PRO A CA 1
ATOM 1348 C C . PRO A 1 181 ? -4.901 2.622 27.235 1.00 78.12 181 PRO A C 1
ATOM 1350 O O . PRO A 1 181 ? -5.685 3.524 27.535 1.00 78.12 181 PRO A O 1
ATOM 1353 N N . ARG A 1 182 ? -4.965 1.419 27.799 1.00 73.50 182 ARG A N 1
ATOM 1354 C CA . ARG A 1 182 ? -5.878 1.090 28.892 1.00 73.50 182 ARG A CA 1
ATOM 1355 C C . ARG A 1 182 ? -5.528 1.924 30.137 1.00 73.50 182 ARG A C 1
ATOM 1357 O O . ARG A 1 182 ? -4.339 2.096 30.417 1.00 73.50 182 ARG A O 1
ATOM 1364 N N . PRO A 1 183 ? -6.519 2.418 30.902 1.00 69.25 183 PRO A N 1
ATOM 1365 C CA . PRO A 1 183 ? -6.258 3.060 32.186 1.00 69.25 183 PRO A CA 1
ATOM 1366 C C . PRO A 1 183 ? -5.546 2.093 33.140 1.00 69.25 183 PRO A C 1
ATOM 1368 O O . PRO A 1 183 ? -5.912 0.920 33.210 1.00 69.25 183 PRO A O 1
ATOM 1371 N N . ALA A 1 184 ? -4.559 2.584 33.894 1.00 65.00 184 ALA A N 1
ATOM 1372 C CA . ALA A 1 184 ? -3.807 1.768 34.853 1.00 65.00 184 ALA A CA 1
ATOM 1373 C C . ALA A 1 184 ? -4.689 1.193 35.983 1.00 65.00 184 ALA A C 1
ATOM 1375 O O . ALA A 1 184 ? -4.377 0.134 36.521 1.00 65.00 184 ALA A O 1
ATOM 1376 N N . ASP A 1 185 ? -5.808 1.860 36.285 1.00 64.25 185 ASP A N 1
ATOM 1377 C CA . ASP A 1 185 ? -6.691 1.556 37.415 1.00 64.25 185 ASP A CA 1
ATOM 1378 C C . ASP A 1 185 ? -8.012 0.869 37.005 1.00 64.25 185 ASP A C 1
ATOM 1380 O O . ASP A 1 185 ? -8.978 0.909 37.763 1.00 64.25 185 ASP A O 1
ATOM 1384 N N . ASP A 1 186 ? -8.108 0.275 35.806 1.00 61.41 186 ASP A N 1
ATOM 1385 C CA . ASP A 1 186 ? -9.346 -0.369 35.330 1.00 61.41 186 ASP A CA 1
ATOM 1386 C C . ASP A 1 186 ? -9.686 -1.646 36.143 1.00 61.41 186 ASP A C 1
ATOM 1388 O O . ASP A 1 186 ? -8.993 -2.663 36.015 1.00 61.41 186 ASP A O 1
ATOM 1392 N N . PRO A 1 187 ? -10.771 -1.647 36.950 1.00 57.38 187 PRO A N 1
ATOM 1393 C CA . PRO A 1 187 ? -11.136 -2.769 37.816 1.00 57.38 187 PRO A CA 1
ATOM 1394 C C . PRO A 1 187 ? -11.756 -3.956 37.057 1.00 57.38 187 PRO A C 1
ATOM 1396 O O . PRO A 1 187 ? -11.959 -5.015 37.651 1.00 57.38 187 PRO A O 1
ATOM 1399 N N . SER A 1 188 ? -12.071 -3.805 35.763 1.00 55.22 188 SER A N 1
ATOM 1400 C CA . SER A 1 188 ? -12.606 -4.881 34.913 1.00 55.22 188 SER A CA 1
ATOM 1401 C C . SER A 1 188 ? -11.522 -5.816 34.359 1.00 55.22 188 SER A C 1
ATOM 1403 O O . SER A 1 188 ? -11.826 -6.883 33.817 1.00 55.22 188 SER A O 1
ATOM 1405 N N . ALA A 1 189 ? -10.248 -5.447 34.509 1.00 53.75 189 ALA A N 1
ATOM 1406 C CA . ALA A 1 189 ? -9.127 -6.219 34.009 1.00 53.75 189 ALA A CA 1
ATOM 1407 C C . ALA A 1 189 ? -8.714 -7.305 35.014 1.00 53.75 189 ALA A C 1
ATOM 1409 O O . ALA A 1 189 ? -8.059 -7.037 36.018 1.00 53.75 189 ALA A O 1
ATOM 1410 N N . SER A 1 190 ? -8.996 -8.571 34.694 1.00 51.16 190 SER A N 1
ATOM 1411 C CA . SER A 1 190 ? -8.384 -9.712 35.394 1.00 51.16 190 SER A CA 1
ATOM 1412 C C . SER A 1 190 ? -6.855 -9.778 35.211 1.00 51.16 190 SER A C 1
ATOM 1414 O O . SER A 1 190 ? -6.186 -10.551 35.891 1.00 51.16 190 SER A O 1
ATOM 1416 N N . ASP A 1 191 ? -6.307 -8.995 34.274 1.00 52.38 191 ASP A N 1
ATOM 1417 C CA . ASP A 1 191 ? -4.886 -8.893 33.941 1.00 52.38 191 ASP A CA 1
ATOM 1418 C C . ASP A 1 191 ? -4.490 -7.404 33.880 1.00 52.38 191 ASP A C 1
ATOM 1420 O O . ASP A 1 191 ? -4.410 -6.802 32.809 1.00 52.38 191 ASP A O 1
ATOM 1424 N N . THR A 1 192 ? -4.257 -6.789 35.045 1.00 49.91 192 THR A N 1
ATOM 1425 C CA . THR A 1 192 ? -3.800 -5.389 35.226 1.00 49.91 192 THR A CA 1
ATOM 1426 C C . THR A 1 192 ? -2.411 -5.101 34.626 1.00 49.91 192 THR A C 1
ATOM 1428 O O . THR A 1 192 ? -1.835 -4.039 34.843 1.00 49.91 192 THR A O 1
ATOM 1431 N N . ARG A 1 193 ? -1.839 -6.042 33.863 1.00 52.81 193 ARG A N 1
ATOM 1432 C CA . ARG A 1 193 ? -0.493 -5.964 33.279 1.00 52.81 193 ARG A CA 1
ATOM 1433 C C . ARG A 1 193 ? -0.468 -5.563 31.802 1.00 52.81 193 ARG A C 1
ATOM 1435 O O . ARG A 1 193 ? 0.631 -5.512 31.251 1.00 52.81 193 ARG A O 1
ATOM 1442 N N . ARG A 1 194 ? -1.621 -5.299 31.164 1.00 57.94 194 ARG A N 1
ATOM 1443 C CA . ARG A 1 194 ? -1.696 -5.065 29.708 1.00 57.94 194 ARG A CA 1
ATOM 1444 C C . ARG A 1 194 ? -2.207 -3.675 29.271 1.00 57.94 194 ARG A C 1
ATOM 1446 O O . ARG A 1 194 ? -3.419 -3.526 29.072 1.00 57.94 194 ARG A O 1
ATOM 1453 N N . PRO A 1 195 ? -1.336 -2.656 29.107 1.00 61.44 195 PRO A N 1
ATOM 1454 C CA . PRO A 1 195 ? -1.744 -1.316 28.670 1.00 61.44 195 PRO A CA 1
ATOM 1455 C C . PRO A 1 195 ? -2.242 -1.229 27.215 1.00 61.44 195 PRO A C 1
ATOM 1457 O O . PRO A 1 195 ? -3.009 -0.324 26.895 1.00 61.44 195 PRO A O 1
ATOM 1460 N N . PHE A 1 196 ? -1.893 -2.149 26.321 1.00 73.50 196 PHE A N 1
ATOM 1461 C CA . PHE A 1 196 ? -2.364 -2.145 24.940 1.00 73.50 196 PHE A CA 1
ATOM 1462 C C . PHE A 1 196 ? -3.809 -2.650 24.881 1.00 73.50 196 PHE A C 1
ATOM 1464 O O . PHE A 1 196 ? -4.151 -3.734 25.372 1.00 73.50 196 PHE A O 1
ATOM 1471 N N . SER A 1 197 ? -4.683 -1.843 24.279 1.00 75.81 197 SER A N 1
ATOM 1472 C CA . SER A 1 197 ? -6.072 -2.202 23.997 1.00 75.81 197 SER A CA 1
ATOM 1473 C C . SER A 1 197 ? -6.246 -2.375 22.487 1.00 75.81 197 SER A C 1
ATOM 1475 O O . SER A 1 197 ? -6.395 -1.378 21.776 1.00 75.81 197 SER A O 1
ATOM 1477 N N . PRO A 1 198 ? -6.244 -3.621 21.970 1.00 76.56 198 PRO A N 1
ATOM 1478 C CA . PRO A 1 198 ? -6.421 -3.874 20.541 1.00 76.56 198 PRO A CA 1
ATOM 1479 C C . PRO A 1 198 ? -7.700 -3.244 19.978 1.00 76.56 198 PRO A C 1
ATOM 1481 O O . PRO A 1 198 ? -7.687 -2.712 18.874 1.00 76.56 198 PRO A O 1
ATOM 1484 N N . HIS A 1 199 ? -8.794 -3.244 20.749 1.00 81.69 199 HIS A N 1
ATOM 1485 C CA . HIS A 1 199 ? -10.089 -2.699 20.327 1.00 81.69 199 HIS A CA 1
ATOM 1486 C C . HIS A 1 199 ? -10.119 -1.168 20.223 1.00 81.69 199 HIS A C 1
ATOM 1488 O O . HIS A 1 199 ? -10.971 -0.629 19.524 1.00 81.69 199 HIS A O 1
ATOM 1494 N N . GLU A 1 200 ? -9.186 -0.473 20.876 1.00 88.00 200 GLU A N 1
ATOM 1495 C CA . GLU A 1 200 ? -9.041 0.986 20.815 1.00 88.00 200 GLU A CA 1
ATOM 1496 C C . GLU A 1 200 ? -7.847 1.401 19.941 1.00 88.00 200 GLU A C 1
ATOM 1498 O O . GLU A 1 200 ? -7.266 2.469 20.126 1.00 88.00 200 GLU A O 1
ATOM 1503 N N . CYS A 1 201 ? -7.464 0.557 18.981 1.00 91.38 201 CYS A N 1
ATOM 1504 C CA . CYS A 1 201 ? -6.417 0.825 18.002 1.00 91.38 201 CYS A CA 1
ATOM 1505 C C . CYS A 1 201 ? -7.023 1.116 16.620 1.00 91.38 201 CYS A C 1
ATOM 1507 O O . CYS A 1 201 ? -8.093 0.613 16.269 1.00 91.38 201 CYS A O 1
ATOM 1509 N N . GLY A 1 202 ? -6.360 1.960 15.833 1.00 94.50 202 GLY A N 1
ATOM 1510 C CA . GLY A 1 202 ? -6.644 2.101 14.410 1.00 94.50 202 GLY A CA 1
ATOM 1511 C C . GLY A 1 202 ? -6.332 0.811 13.645 1.00 94.50 202 GLY A C 1
ATOM 1512 O O . GLY A 1 202 ? -5.554 -0.035 14.082 1.00 94.50 202 GLY A O 1
ATOM 1513 N N . SER A 1 203 ? -6.954 0.649 12.483 1.00 96.12 203 SER A N 1
ATOM 1514 C CA . SER A 1 203 ? -6.733 -0.486 11.589 1.00 96.12 203 SER A CA 1
ATOM 1515 C C . SER A 1 203 ? -6.205 -0.021 10.242 1.00 96.12 203 SER A C 1
ATOM 1517 O O . SER A 1 203 ? -6.672 0.979 9.694 1.00 96.12 203 SER A O 1
ATOM 1519 N N . VAL A 1 204 ? -5.251 -0.766 9.694 1.00 97.75 204 VAL A N 1
ATOM 1520 C CA . VAL A 1 204 ? -4.641 -0.483 8.399 1.00 97.75 204 VAL A CA 1
ATOM 1521 C C . VAL A 1 204 ? -4.592 -1.730 7.523 1.00 97.75 204 VAL A C 1
ATOM 1523 O O . VAL A 1 204 ? -4.265 -2.828 7.976 1.00 97.75 204 VAL A O 1
ATOM 1526 N N . VAL A 1 205 ? -4.900 -1.525 6.247 1.00 98.38 205 VAL A N 1
ATOM 1527 C CA . VAL A 1 205 ? -4.595 -2.425 5.139 1.00 98.38 205 VAL A CA 1
ATOM 1528 C C . VAL A 1 205 ? -3.668 -1.673 4.200 1.00 98.38 205 VAL A C 1
ATOM 1530 O O . VAL A 1 205 ? -3.999 -0.572 3.770 1.00 98.38 205 VAL A O 1
ATOM 1533 N N . LEU A 1 206 ? -2.515 -2.246 3.889 1.00 9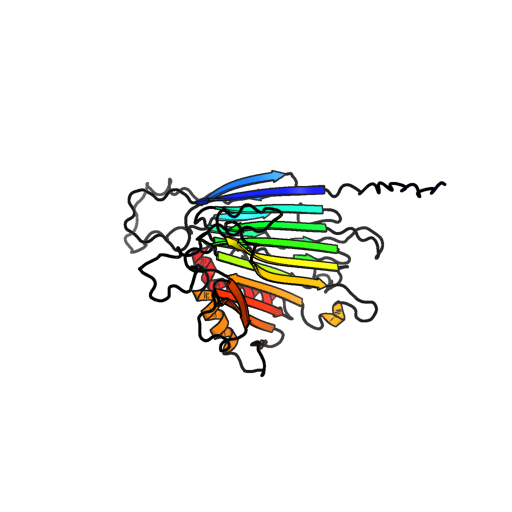8.50 206 LEU A N 1
ATOM 1534 C CA . LEU A 1 206 ? -1.578 -1.719 2.906 1.00 98.50 206 LEU A CA 1
ATOM 1535 C C . LEU A 1 206 ? -1.334 -2.783 1.842 1.00 98.50 206 LEU A C 1
ATOM 1537 O O . LEU A 1 206 ? -0.954 -3.895 2.191 1.00 98.50 206 LEU A O 1
ATOM 1541 N N . LEU A 1 207 ? -1.516 -2.426 0.575 1.00 98.50 207 LEU A N 1
ATOM 1542 C CA . LEU A 1 207 ? -1.027 -3.158 -0.586 1.00 98.50 207 LEU A CA 1
ATOM 1543 C C . LEU A 1 207 ? 0.010 -2.285 -1.303 1.00 98.50 207 LEU A C 1
ATOM 1545 O O . LEU A 1 207 ? -0.317 -1.197 -1.772 1.00 98.50 207 LEU A O 1
ATOM 1549 N N . ASP A 1 208 ? 1.244 -2.769 -1.403 1.00 97.75 208 ASP A N 1
ATOM 1550 C CA . ASP A 1 208 ? 2.287 -2.174 -2.243 1.00 97.75 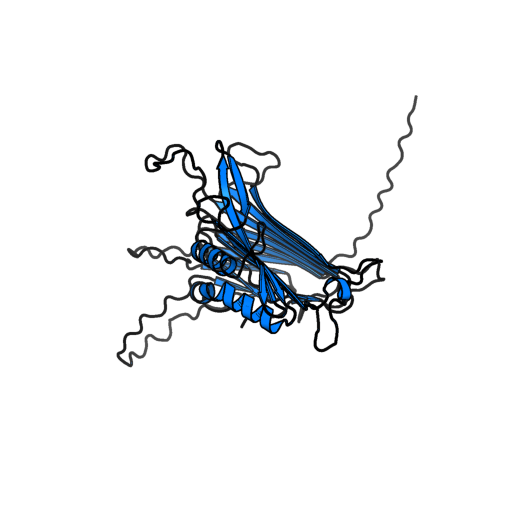208 ASP A CA 1
ATOM 1551 C C . ASP A 1 208 ? 2.825 -3.245 -3.188 1.00 97.75 208 ASP A C 1
ATOM 1553 O O . ASP A 1 208 ? 3.148 -4.358 -2.771 1.00 97.75 208 ASP A O 1
ATOM 1557 N N . TRP A 1 209 ? 2.843 -2.951 -4.481 1.00 97.44 209 TRP A N 1
ATOM 1558 C CA . TRP A 1 209 ? 3.117 -3.948 -5.505 1.00 97.44 209 TRP A CA 1
ATOM 1559 C C . TRP A 1 209 ? 3.566 -3.333 -6.824 1.00 97.44 209 TRP A C 1
ATOM 1561 O O . TRP A 1 209 ? 3.137 -2.250 -7.233 1.00 97.44 209 TRP A O 1
ATOM 1571 N N . ILE A 1 210 ? 4.440 -4.071 -7.497 1.00 97.06 210 ILE A N 1
ATOM 1572 C CA . ILE A 1 210 ? 5.073 -3.707 -8.759 1.00 97.06 210 ILE A CA 1
ATOM 1573 C C . ILE A 1 210 ? 5.025 -4.897 -9.712 1.00 97.06 210 ILE A C 1
ATOM 1575 O O . ILE A 1 210 ? 5.214 -6.049 -9.314 1.00 97.06 210 ILE A O 1
ATOM 1579 N N . VAL A 1 211 ? 4.805 -4.608 -10.992 1.00 96.31 211 VAL A N 1
ATOM 1580 C CA . VAL A 1 211 ? 5.011 -5.571 -12.079 1.00 96.31 211 VAL A CA 1
ATOM 1581 C C . VAL A 1 211 ? 6.322 -5.282 -12.805 1.00 96.31 211 VAL A C 1
ATOM 1583 O O . VAL A 1 211 ? 6.824 -4.162 -12.774 1.00 96.31 211 VAL A O 1
ATOM 1586 N N . ALA A 1 212 ? 6.862 -6.281 -13.502 1.00 95.06 212 ALA A N 1
ATOM 1587 C CA . ALA A 1 212 ? 8.163 -6.201 -14.169 1.00 95.06 212 ALA A CA 1
ATOM 1588 C C . ALA A 1 212 ? 8.305 -5.019 -15.138 1.00 95.06 212 ALA A C 1
ATOM 1590 O O . ALA A 1 212 ? 9.420 -4.596 -15.417 1.00 95.06 212 ALA A O 1
ATOM 1591 N N . GLY A 1 213 ? 7.198 -4.499 -15.659 1.00 93.38 213 GLY A N 1
ATOM 1592 C CA . GLY A 1 213 ? 7.172 -3.393 -16.602 1.00 93.38 213 GLY A CA 1
ATOM 1593 C C . GLY A 1 213 ? 6.143 -3.660 -17.689 1.00 93.38 213 GLY A C 1
ATOM 1594 O O . GLY A 1 213 ? 5.093 -4.265 -17.445 1.00 93.38 213 GLY A O 1
ATOM 1595 N N . ARG A 1 214 ? 6.434 -3.215 -18.911 1.00 90.31 214 ARG A N 1
ATOM 1596 C CA . ARG A 1 214 ? 5.541 -3.393 -20.058 1.00 90.31 214 ARG A CA 1
ATOM 1597 C C . ARG A 1 214 ? 5.804 -4.734 -20.730 1.00 90.31 214 ARG A C 1
ATOM 1599 O O . ARG A 1 214 ? 6.565 -4.817 -21.690 1.00 90.31 214 ARG A O 1
ATOM 1606 N N . VAL A 1 215 ? 5.112 -5.773 -20.259 1.00 80.56 215 VAL A N 1
ATOM 1607 C CA . VAL A 1 215 ? 5.208 -7.139 -20.813 1.00 80.56 215 VAL A CA 1
ATOM 1608 C C . VAL A 1 215 ? 4.922 -7.164 -22.321 1.00 80.56 215 VAL A C 1
ATOM 1610 O O . VAL A 1 215 ? 5.640 -7.814 -23.070 1.00 80.56 215 VAL A O 1
ATOM 1613 N N . ALA A 1 216 ? 3.935 -6.392 -22.792 1.00 80.19 216 ALA A N 1
ATOM 1614 C CA . ALA A 1 216 ? 3.593 -6.302 -24.217 1.00 80.19 216 ALA A CA 1
ATOM 1615 C C . ALA A 1 216 ? 4.685 -5.650 -25.092 1.00 80.19 216 ALA A C 1
ATOM 1617 O O . ALA A 1 216 ? 4.635 -5.763 -26.313 1.00 80.19 216 ALA A O 1
ATOM 1618 N N . SER A 1 217 ? 5.650 -4.953 -24.486 1.00 85.50 217 SER A N 1
ATOM 1619 C CA . SER A 1 217 ? 6.784 -4.314 -25.167 1.00 85.50 217 SER A CA 1
ATOM 1620 C C . SER A 1 217 ? 8.118 -5.003 -24.858 1.00 85.50 217 SER A C 1
ATOM 1622 O O . SER A 1 217 ? 9.163 -4.433 -25.154 1.00 85.50 217 SER A O 1
ATOM 1624 N N . ASP A 1 218 ? 8.083 -6.188 -24.237 1.00 85.19 218 ASP A N 1
ATOM 1625 C CA . ASP A 1 218 ? 9.262 -6.923 -23.759 1.00 85.19 218 ASP A CA 1
ATOM 1626 C C . ASP A 1 218 ? 10.185 -6.082 -22.848 1.00 85.19 218 ASP A C 1
ATOM 1628 O O . ASP A 1 218 ? 11.407 -6.222 -22.808 1.00 85.19 218 ASP A O 1
ATOM 1632 N N . GLU A 1 219 ? 9.588 -5.158 -22.088 1.00 90.81 219 GLU A N 1
ATOM 1633 C CA . GLU A 1 219 ? 10.287 -4.358 -21.085 1.00 90.81 219 GLU A CA 1
ATOM 1634 C C . GLU A 1 219 ? 10.086 -4.985 -19.712 1.00 90.81 219 GLU A C 1
ATOM 1636 O O . GLU A 1 219 ? 9.220 -4.574 -18.937 1.00 90.81 219 GLU A O 1
ATOM 1641 N N . LEU A 1 220 ? 10.881 -6.014 -19.433 1.00 93.38 220 LEU A N 1
ATOM 1642 C CA . LEU A 1 220 ? 10.899 -6.704 -18.150 1.00 93.38 220 LEU A CA 1
ATOM 1643 C C . LEU A 1 220 ? 12.085 -6.205 -17.331 1.00 93.38 220 LEU A C 1
ATOM 1645 O O . LEU A 1 220 ? 13.222 -6.295 -17.781 1.00 93.38 220 LEU A O 1
ATOM 1649 N N . TRP A 1 221 ? 11.816 -5.664 -16.145 1.00 95.31 221 TRP A N 1
ATOM 1650 C CA . TRP A 1 221 ? 12.804 -5.147 -15.196 1.00 95.31 221 TRP A CA 1
ATOM 1651 C C . TRP A 1 221 ? 13.829 -4.194 -15.838 1.00 95.31 221 TRP A C 1
ATOM 1653 O O . TRP A 1 221 ? 14.994 -4.160 -15.450 1.00 95.31 221 TRP A O 1
ATOM 1663 N N . ALA A 1 222 ? 13.385 -3.444 -16.853 1.00 94.50 222 ALA A N 1
ATOM 1664 C CA . ALA A 1 222 ? 14.223 -2.607 -17.713 1.00 94.50 222 ALA A CA 1
ATOM 1665 C C . ALA A 1 222 ? 14.353 -1.156 -17.215 1.00 94.50 222 ALA A C 1
ATOM 1667 O O . ALA A 1 222 ? 14.937 -0.315 -17.896 1.00 94.50 222 ALA A O 1
ATOM 1668 N N . PHE A 1 223 ? 13.757 -0.840 -16.067 1.00 95.44 223 PHE A N 1
ATOM 1669 C CA . PHE A 1 223 ? 13.877 0.463 -15.428 1.00 95.44 223 PHE A CA 1
ATOM 1670 C C . PHE A 1 223 ? 15.265 0.653 -14.804 1.00 95.44 223 PHE A C 1
ATOM 1672 O O . PHE A 1 223 ? 15.984 -0.309 -14.537 1.00 95.44 223 PHE A O 1
ATOM 1679 N N . PHE A 1 224 ? 15.630 1.905 -14.540 1.00 95.12 224 PHE A N 1
ATOM 1680 C CA . PHE A 1 224 ? 16.903 2.243 -13.914 1.00 95.12 224 PHE A CA 1
ATOM 1681 C C . PHE A 1 224 ? 16.926 1.852 -12.432 1.00 95.12 224 PHE A C 1
ATOM 1683 O O . PHE A 1 224 ? 17.799 1.103 -11.988 1.00 95.12 224 PHE A O 1
ATOM 1690 N N . ALA A 1 225 ? 15.945 2.340 -11.668 1.00 95.56 225 ALA A N 1
ATOM 1691 C CA . ALA A 1 225 ? 15.792 1.993 -10.263 1.00 95.56 225 ALA A CA 1
ATOM 1692 C C . ALA A 1 225 ? 14.343 2.146 -9.788 1.00 95.56 225 ALA A C 1
ATOM 1694 O O . ALA A 1 225 ? 13.644 3.096 -10.146 1.00 95.56 225 ALA A O 1
ATOM 1695 N N . TYR A 1 226 ? 13.919 1.229 -8.927 1.00 97.44 226 TYR A N 1
ATOM 1696 C CA . TYR A 1 226 ? 12.682 1.321 -8.161 1.00 97.44 226 TYR A CA 1
ATOM 1697 C C . TYR A 1 226 ? 13.021 1.220 -6.677 1.00 97.44 226 TYR A C 1
ATOM 1699 O O . TYR A 1 226 ? 13.598 0.228 -6.233 1.00 97.44 226 TYR A O 1
ATOM 1707 N N . GLU A 1 227 ? 12.683 2.257 -5.920 1.00 97.94 227 GLU A N 1
ATOM 1708 C CA . GLU A 1 227 ? 12.907 2.339 -4.481 1.00 97.94 227 GLU A CA 1
ATOM 1709 C C . GLU A 1 227 ? 11.557 2.553 -3.793 1.00 97.94 227 GLU A C 1
ATOM 1711 O O . GLU A 1 227 ? 10.921 3.580 -4.007 1.00 97.94 227 GLU A O 1
ATOM 1716 N N . THR A 1 228 ? 11.110 1.615 -2.959 1.00 98.00 228 THR A N 1
ATOM 1717 C CA . THR A 1 228 ? 9.911 1.784 -2.120 1.00 98.00 228 THR A CA 1
ATOM 1718 C C . THR A 1 228 ? 10.275 1.610 -0.656 1.00 98.00 228 THR A C 1
ATOM 1720 O O . THR A 1 228 ? 11.108 0.776 -0.299 1.00 98.00 228 THR A O 1
ATOM 1723 N N . THR A 1 229 ? 9.699 2.440 0.206 1.00 98.44 229 THR A N 1
ATOM 1724 C CA . THR A 1 229 ? 9.846 2.337 1.655 1.00 98.44 229 THR A CA 1
ATOM 1725 C C . THR A 1 229 ? 8.489 2.498 2.317 1.00 98.44 229 THR A C 1
ATOM 1727 O O . THR A 1 229 ? 7.860 3.547 2.203 1.00 98.44 229 THR A O 1
ATOM 1730 N N . ASN A 1 230 ? 8.080 1.466 3.045 1.00 97.81 230 ASN A N 1
ATOM 1731 C CA . ASN A 1 230 ? 6.827 1.396 3.780 1.00 97.81 230 ASN A CA 1
ATOM 1732 C C . ASN A 1 230 ? 7.140 1.365 5.274 1.00 97.81 230 ASN A C 1
ATOM 1734 O O . ASN A 1 230 ? 7.848 0.475 5.746 1.00 97.81 230 ASN A O 1
ATOM 1738 N N . VAL A 1 231 ? 6.629 2.338 6.022 1.00 97.25 231 VAL A N 1
ATOM 1739 C CA . VAL A 1 231 ? 6.859 2.494 7.461 1.00 97.25 231 VAL A CA 1
ATOM 1740 C C . VAL A 1 231 ? 5.515 2.607 8.161 1.00 97.25 231 VAL A C 1
ATOM 1742 O O . VAL A 1 231 ? 4.730 3.497 7.847 1.00 97.25 231 VAL A O 1
ATOM 1745 N N . ILE A 1 232 ? 5.258 1.737 9.135 1.00 96.12 232 ILE A N 1
ATOM 1746 C CA . ILE A 1 232 ? 4.070 1.800 9.987 1.00 96.12 232 ILE A CA 1
ATOM 1747 C C . ILE A 1 232 ? 4.522 1.914 11.433 1.00 96.12 232 ILE A C 1
ATOM 1749 O O . ILE A 1 232 ? 5.312 1.090 11.893 1.00 96.12 232 ILE A O 1
ATOM 1753 N N . HIS A 1 233 ? 4.025 2.913 12.154 1.00 93.94 233 HIS A N 1
ATOM 1754 C CA . HIS A 1 233 ? 4.289 3.113 13.578 1.00 93.94 233 HIS A CA 1
ATOM 1755 C C . HIS A 1 233 ? 2.988 3.064 14.383 1.00 93.94 233 HIS A C 1
ATOM 1757 O O . HIS A 1 233 ? 1.945 3.497 13.898 1.00 93.94 233 HIS A O 1
ATOM 1763 N N . LEU A 1 234 ? 3.069 2.588 15.626 1.00 91.12 234 LEU A N 1
ATOM 1764 C CA . LEU A 1 234 ? 2.024 2.749 16.630 1.00 91.12 234 LEU A CA 1
ATOM 1765 C C . LEU A 1 234 ? 2.308 3.974 17.492 1.00 91.12 234 LEU A C 1
ATOM 1767 O O . LEU A 1 234 ? 3.442 4.198 17.910 1.00 91.12 234 LEU A O 1
ATOM 1771 N N . GLN A 1 235 ? 1.274 4.748 17.793 1.00 88.88 235 GLN A N 1
ATOM 1772 C CA . GLN A 1 235 ? 1.405 5.959 18.595 1.00 88.88 235 GLN A CA 1
ATOM 1773 C C . GLN A 1 235 ? 0.221 6.117 19.551 1.00 88.88 235 GLN A C 1
ATOM 1775 O O . GLN A 1 235 ? -0.903 5.738 19.232 1.00 88.88 235 GLN A O 1
ATOM 1780 N N . HIS A 1 236 ? 0.461 6.686 20.733 1.00 86.62 236 HIS A N 1
ATOM 1781 C CA . HIS A 1 236 ? -0.628 7.039 21.644 1.00 86.62 236 HIS A CA 1
ATOM 1782 C C . HIS A 1 236 ? -1.509 8.125 21.021 1.00 86.62 236 HIS A C 1
ATOM 1784 O O . HIS A 1 236 ? -1.008 9.101 20.460 1.00 86.62 236 HIS A O 1
ATOM 1790 N N . ALA A 1 237 ? -2.824 7.995 21.166 1.00 86.19 237 ALA A N 1
ATOM 1791 C CA . ALA A 1 237 ? -3.750 9.047 20.776 1.00 86.19 237 ALA A CA 1
ATOM 1792 C C . ALA A 1 237 ? -3.422 10.356 21.520 1.00 86.19 237 ALA A C 1
ATOM 1794 O O . ALA A 1 237 ? -3.266 10.367 22.739 1.00 86.19 237 ALA A O 1
ATOM 1795 N N . GLY A 1 238 ? -3.312 11.463 20.782 1.00 75.56 238 GLY A N 1
ATOM 1796 C CA . GLY A 1 238 ? -3.007 12.780 21.358 1.00 75.56 238 GLY A CA 1
ATOM 1797 C C . GLY A 1 238 ? -1.523 13.051 21.640 1.00 75.56 238 GLY A C 1
ATOM 1798 O O . GLY A 1 238 ? -1.189 14.161 22.046 1.00 75.56 238 GLY A O 1
ATOM 1799 N N . ALA A 1 239 ? -0.624 12.099 21.375 1.00 70.94 239 ALA A N 1
ATOM 1800 C CA . ALA A 1 239 ? 0.815 12.345 21.377 1.00 70.94 239 ALA A CA 1
ATOM 1801 C C . ALA A 1 239 ? 1.179 13.363 20.276 1.00 70.94 239 ALA A C 1
ATOM 1803 O O . ALA A 1 239 ? 1.047 13.084 19.085 1.00 70.94 239 ALA A O 1
ATOM 1804 N N . VAL A 1 240 ? 1.622 14.560 20.661 1.00 60.69 240 VAL A N 1
ATOM 1805 C CA . VAL A 1 240 ? 2.098 15.606 19.737 1.00 60.69 240 VAL A CA 1
ATOM 1806 C C . VAL A 1 240 ? 3.597 15.444 19.584 1.00 60.69 240 VAL A C 1
ATOM 1808 O O . VAL A 1 240 ? 4.268 15.761 20.545 1.00 60.69 240 VAL A O 1
ATOM 1811 N N . ALA A 1 241 ? 4.132 14.970 18.457 1.00 50.72 241 ALA A N 1
ATOM 1812 C CA . ALA A 1 241 ? 5.572 14.707 18.301 1.00 50.72 241 ALA A CA 1
ATOM 1813 C C . ALA A 1 241 ? 6.464 15.838 18.879 1.00 50.72 241 ALA A C 1
ATOM 1815 O O . ALA A 1 241 ? 6.556 16.894 18.251 1.00 50.72 241 ALA A O 1
ATOM 1816 N N . PRO A 1 242 ? 7.100 15.666 20.057 1.00 50.72 242 PRO A N 1
ATOM 1817 C CA . PRO A 1 242 ? 8.125 16.574 20.538 1.00 50.72 242 PRO A CA 1
ATOM 1818 C C . PRO A 1 242 ? 9.494 15.984 20.193 1.00 50.72 242 PRO A C 1
ATOM 1820 O O . PRO A 1 242 ? 9.656 14.767 20.098 1.00 50.72 242 PRO A O 1
ATOM 1823 N N . ASP A 1 243 ? 10.510 16.833 20.100 1.00 49.69 243 ASP A N 1
ATOM 1824 C CA . ASP A 1 243 ? 11.898 16.386 19.925 1.00 49.69 243 ASP A CA 1
ATOM 1825 C C . ASP A 1 243 ? 12.412 15.542 21.118 1.00 49.69 243 ASP A C 1
ATOM 1827 O O . ASP A 1 243 ? 13.441 14.873 21.012 1.00 49.69 243 ASP A O 1
ATOM 1831 N N . THR A 1 244 ? 11.674 15.513 22.241 1.00 51.06 244 THR A N 1
ATOM 1832 C CA . THR A 1 244 ? 12.027 14.785 23.469 1.00 51.06 244 THR A CA 1
ATOM 1833 C C . THR A 1 244 ? 10.872 13.892 23.957 1.00 51.06 244 THR A C 1
ATOM 1835 O O . THR A 1 244 ? 9.778 14.406 24.216 1.00 51.06 244 THR A O 1
ATOM 1838 N N . PRO A 1 245 ? 11.082 12.573 24.147 1.00 57.50 245 PRO A N 1
ATOM 1839 C CA . PRO A 1 245 ? 10.058 11.676 24.680 1.00 57.50 245 PRO A CA 1
ATOM 1840 C C . PRO A 1 245 ? 9.735 12.014 26.143 1.00 57.50 245 PRO A C 1
ATOM 1842 O O . PRO A 1 245 ? 10.632 12.219 26.961 1.00 57.50 245 PRO A O 1
ATOM 1845 N N . THR A 1 246 ? 8.446 12.053 26.489 1.00 60.97 246 THR A N 1
ATOM 1846 C CA . THR A 1 246 ? 7.968 12.245 27.873 1.00 60.97 246 THR A CA 1
ATOM 1847 C C . THR A 1 246 ? 7.030 11.100 28.267 1.00 60.97 246 THR A C 1
ATOM 1849 O O . THR A 1 246 ? 6.489 10.438 27.382 1.00 60.97 246 THR A O 1
ATOM 1852 N N . PRO A 1 247 ? 6.768 10.857 29.566 1.00 59.75 247 PRO A N 1
ATOM 1853 C CA . PRO A 1 247 ? 5.819 9.822 29.995 1.00 59.75 247 PRO A CA 1
ATOM 1854 C C . PRO A 1 247 ? 4.416 9.981 29.382 1.00 59.75 247 PRO A C 1
ATOM 1856 O O . PRO A 1 247 ? 3.735 8.995 29.125 1.00 59.75 247 PRO A O 1
ATOM 1859 N N . ASN A 1 248 ? 4.013 11.223 29.092 1.00 56.81 248 ASN A N 1
ATOM 1860 C CA . ASN A 1 248 ? 2.722 11.555 28.481 1.00 56.81 248 ASN A CA 1
ATOM 1861 C C . ASN A 1 248 ? 2.765 11.558 26.941 1.00 56.81 248 ASN A C 1
ATOM 1863 O O . ASN A 1 248 ? 1.742 11.777 26.297 1.00 56.81 248 ASN A O 1
ATOM 1867 N N . ASN A 1 249 ? 3.942 11.358 26.347 1.00 62.31 249 ASN A N 1
ATOM 1868 C CA . ASN A 1 249 ? 4.170 11.407 24.910 1.00 62.31 249 ASN A CA 1
ATOM 1869 C C . ASN A 1 249 ? 5.343 10.489 24.528 1.00 62.31 249 ASN A C 1
ATOM 1871 O O . ASN A 1 249 ? 6.470 10.960 24.321 1.00 62.31 249 ASN A O 1
ATOM 1875 N N . PRO A 1 250 ? 5.109 9.167 24.547 1.00 67.50 250 PRO A N 1
ATOM 1876 C CA . PRO A 1 250 ? 6.149 8.200 24.257 1.00 67.50 250 PRO A CA 1
ATOM 1877 C C . PRO A 1 250 ? 6.529 8.231 22.779 1.00 67.50 250 PRO A C 1
ATOM 1879 O O . PRO A 1 250 ? 5.725 8.568 21.906 1.00 67.50 250 PRO A O 1
ATOM 1882 N N . THR A 1 251 ? 7.765 7.828 22.502 1.00 72.12 251 THR A N 1
ATOM 1883 C CA . THR A 1 251 ? 8.281 7.666 21.144 1.00 72.12 251 THR A CA 1
ATOM 1884 C C . THR A 1 251 ? 7.368 6.727 20.342 1.00 72.12 251 THR A C 1
ATOM 1886 O O . THR A 1 251 ? 6.991 5.675 20.867 1.00 72.12 251 THR A O 1
ATOM 1889 N N . PRO A 1 252 ? 7.020 7.053 19.082 1.00 82.69 252 PRO A N 1
ATOM 1890 C CA . PRO A 1 252 ? 6.256 6.146 18.233 1.00 82.69 252 PRO A CA 1
ATOM 1891 C C . PRO A 1 252 ? 6.937 4.777 18.133 1.00 82.69 252 PRO A C 1
ATOM 1893 O O . PRO A 1 252 ? 8.139 4.685 17.880 1.00 82.69 252 PRO A O 1
ATOM 1896 N N . LEU A 1 253 ? 6.165 3.711 18.326 1.00 85.94 253 LEU A N 1
ATOM 1897 C CA . LEU A 1 253 ? 6.663 2.343 18.331 1.00 85.94 253 LEU A CA 1
ATOM 1898 C C . LEU A 1 253 ? 6.698 1.801 16.891 1.00 85.94 253 LEU A C 1
ATOM 1900 O O . LEU A 1 253 ? 5.652 1.760 16.239 1.00 85.94 253 LEU A O 1
ATOM 1904 N N . PRO A 1 254 ? 7.853 1.371 16.359 1.00 89.25 254 PRO A N 1
ATOM 1905 C CA . PRO A 1 254 ? 7.948 0.937 14.969 1.00 89.25 254 PRO A CA 1
ATOM 1906 C C . PRO A 1 254 ? 7.275 -0.423 14.751 1.00 89.25 254 PRO A C 1
ATOM 1908 O O . PRO A 1 254 ? 7.841 -1.447 15.117 1.00 89.25 254 PRO A O 1
ATOM 1911 N N . LEU A 1 255 ? 6.094 -0.439 14.122 1.00 89.94 255 LEU A N 1
ATOM 1912 C CA . LEU A 1 255 ? 5.308 -1.646 13.837 1.00 89.94 255 LEU A CA 1
ATOM 1913 C C . LEU A 1 255 ? 5.892 -2.479 12.701 1.00 89.94 255 LEU A C 1
ATOM 1915 O O . LEU A 1 255 ? 6.003 -3.701 12.787 1.00 89.94 255 LEU A O 1
ATOM 1919 N N . PHE A 1 256 ? 6.216 -1.803 11.609 1.00 91.69 256 PHE A N 1
ATOM 1920 C CA . PHE A 1 256 ? 6.634 -2.433 10.376 1.00 91.69 256 PHE A CA 1
ATOM 1921 C C . PHE A 1 256 ? 7.513 -1.468 9.595 1.00 91.69 256 PHE A C 1
ATOM 1923 O O . PHE A 1 256 ? 7.212 -0.278 9.494 1.00 91.69 256 PHE A O 1
ATOM 1930 N N . ARG A 1 257 ? 8.597 -1.992 9.030 1.00 94.31 257 ARG A N 1
ATOM 1931 C CA . ARG A 1 257 ? 9.415 -1.283 8.057 1.00 94.31 257 ARG A CA 1
ATOM 1932 C C . ARG A 1 257 ? 9.827 -2.251 6.969 1.00 94.31 257 ARG A C 1
ATOM 1934 O O . ARG A 1 257 ? 10.390 -3.305 7.256 1.00 94.31 257 ARG A O 1
ATOM 1941 N N . ASP A 1 258 ? 9.588 -1.852 5.738 1.00 95.12 258 ASP A N 1
ATOM 1942 C CA . ASP A 1 258 ? 10.039 -2.550 4.547 1.00 95.12 258 ASP A CA 1
ATOM 1943 C C . ASP A 1 258 ? 10.659 -1.522 3.610 1.00 95.12 258 ASP A C 1
ATOM 1945 O O . ASP A 1 258 ? 10.145 -0.415 3.462 1.00 95.12 258 ASP A O 1
ATOM 1949 N N . SER A 1 259 ? 11.828 -1.845 3.072 1.00 96.75 259 SER A N 1
ATOM 1950 C CA . SER A 1 259 ? 12.555 -0.971 2.161 1.00 96.75 259 SER A CA 1
ATOM 1951 C C . SER A 1 259 ? 13.160 -1.842 1.080 1.00 96.75 259 SER A C 1
ATOM 1953 O O . SER A 1 259 ? 13.994 -2.706 1.359 1.00 96.75 259 SER A O 1
ATOM 1955 N N . VAL A 1 260 ? 12.687 -1.643 -0.142 1.00 96.25 260 VAL A N 1
ATOM 1956 C CA . VAL A 1 260 ? 13.074 -2.424 -1.309 1.00 96.25 260 VAL A CA 1
ATOM 1957 C C . VAL A 1 260 ? 13.720 -1.484 -2.309 1.00 96.25 260 VAL A C 1
ATOM 1959 O O . VAL A 1 260 ? 13.142 -0.464 -2.679 1.00 96.25 260 VAL A O 1
ATOM 1962 N N . LYS A 1 261 ? 14.918 -1.857 -2.763 1.00 96.56 261 LYS A N 1
ATOM 1963 C CA . LYS A 1 261 ? 15.606 -1.223 -3.883 1.00 96.56 261 LYS A CA 1
ATOM 1964 C C . LYS A 1 261 ? 15.859 -2.263 -4.963 1.00 96.56 261 LYS A C 1
ATOM 1966 O O . LYS A 1 261 ? 16.602 -3.217 -4.745 1.00 96.56 261 LYS A O 1
ATOM 1971 N N . LEU A 1 262 ? 15.252 -2.054 -6.123 1.00 96.81 262 LEU A N 1
ATOM 1972 C CA . LEU A 1 262 ? 15.462 -2.850 -7.324 1.00 96.81 262 LEU A CA 1
ATOM 1973 C C . LEU A 1 262 ? 16.275 -2.016 -8.308 1.00 96.81 262 LEU A C 1
ATOM 1975 O O . LEU A 1 262 ? 15.819 -0.974 -8.772 1.00 96.81 262 LEU A O 1
ATOM 1979 N N . SER A 1 263 ? 17.482 -2.469 -8.610 1.00 95.50 263 SER A N 1
ATOM 1980 C CA . SER A 1 263 ? 18.365 -1.869 -9.609 1.00 95.50 263 SER A CA 1
ATOM 1981 C C . SER A 1 263 ? 19.367 -2.918 -10.070 1.00 95.50 263 SER A C 1
ATOM 1983 O O . SER A 1 263 ? 19.749 -3.791 -9.287 1.00 95.50 263 SER A O 1
ATOM 1985 N N . SER A 1 264 ? 19.823 -2.824 -11.316 1.00 93.62 264 SER A N 1
ATOM 1986 C CA . SER A 1 264 ? 20.927 -3.665 -11.783 1.00 93.62 264 SER A CA 1
ATOM 1987 C C . SER A 1 264 ? 22.205 -3.337 -11.011 1.00 93.62 264 SER A C 1
ATOM 1989 O O . SER A 1 264 ? 22.473 -2.174 -10.707 1.00 93.62 264 SER A O 1
ATOM 1991 N N . THR A 1 265 ? 23.004 -4.355 -10.704 1.00 92.50 265 THR A N 1
ATOM 1992 C CA . THR A 1 265 ? 24.357 -4.172 -10.166 1.00 92.50 265 THR A CA 1
ATOM 1993 C C . THR A 1 265 ? 25.388 -4.461 -11.260 1.00 92.50 265 THR A C 1
ATOM 1995 O O . THR A 1 265 ? 25.050 -5.111 -12.254 1.00 92.50 265 THR A O 1
ATOM 1998 N N . PRO A 1 266 ? 26.660 -4.040 -11.101 1.00 90.38 266 PRO A N 1
ATOM 1999 C CA . PRO A 1 266 ? 27.707 -4.342 -12.082 1.00 90.38 266 PRO A CA 1
ATOM 2000 C C . PRO A 1 266 ? 27.916 -5.842 -12.337 1.00 90.38 266 PRO A C 1
ATOM 2002 O O . PRO A 1 266 ? 28.439 -6.219 -13.380 1.00 90.38 266 PRO A O 1
ATOM 2005 N N . THR A 1 267 ? 27.529 -6.698 -11.387 1.00 94.25 267 THR A N 1
ATOM 2006 C CA . THR A 1 267 ? 27.740 -8.150 -11.444 1.00 94.25 267 THR A CA 1
ATOM 2007 C C . THR A 1 267 ? 26.469 -8.950 -11.723 1.00 94.25 267 THR A C 1
ATOM 2009 O O . THR A 1 267 ? 26.571 -10.112 -12.108 1.00 94.25 267 THR A O 1
ATOM 2012 N N . LEU A 1 268 ? 25.281 -8.365 -11.539 1.00 93.81 268 LEU A N 1
ATOM 2013 C CA . LEU A 1 268 ? 24.003 -9.049 -11.716 1.00 93.81 268 LEU A CA 1
ATOM 2014 C C . LEU A 1 268 ? 22.942 -8.077 -12.263 1.00 93.81 268 LEU A C 1
ATOM 2016 O O . LEU A 1 268 ? 22.425 -7.238 -11.515 1.00 93.81 268 LEU A O 1
ATOM 2020 N N . PRO A 1 269 ? 22.579 -8.188 -13.555 1.00 92.81 269 PRO A N 1
ATOM 2021 C CA . PRO A 1 269 ? 21.468 -7.432 -14.116 1.00 92.81 269 PRO A CA 1
ATOM 2022 C C . PRO A 1 269 ? 20.161 -7.758 -13.389 1.00 92.81 269 PRO A C 1
ATOM 2024 O O . PRO A 1 269 ? 19.904 -8.918 -13.056 1.00 92.81 269 PRO A O 1
ATOM 2027 N N . LEU A 1 270 ? 19.301 -6.756 -13.197 1.00 94.56 270 LEU A N 1
ATOM 2028 C CA . LEU A 1 270 ? 18.044 -6.927 -12.464 1.00 94.56 270 LEU A CA 1
ATOM 2029 C C . LEU A 1 270 ? 17.142 -7.997 -13.098 1.00 94.56 270 LEU A C 1
ATOM 2031 O O . LEU A 1 270 ? 16.534 -8.791 -12.386 1.00 94.56 270 LEU A O 1
ATOM 2035 N N . THR A 1 271 ? 17.117 -8.075 -14.429 1.00 91.88 271 THR A N 1
ATOM 2036 C CA . THR A 1 271 ? 16.400 -9.118 -15.178 1.00 91.88 271 THR A CA 1
ATOM 2037 C C . THR A 1 271 ? 16.809 -10.531 -14.776 1.00 91.88 271 THR A C 1
ATOM 2039 O O . THR A 1 271 ? 15.957 -11.407 -14.671 1.00 91.88 271 THR A O 1
ATOM 2042 N N . HIS A 1 272 ? 18.097 -10.752 -14.508 1.00 91.56 272 HIS A N 1
ATOM 2043 C CA . HIS A 1 272 ? 18.612 -12.046 -14.069 1.00 91.56 272 HIS A CA 1
ATOM 2044 C C . HIS A 1 272 ? 18.349 -12.267 -12.577 1.00 91.56 272 HIS A C 1
ATOM 2046 O O . HIS A 1 272 ? 17.977 -13.370 -12.187 1.00 91.56 272 HIS A O 1
ATOM 2052 N N . ALA A 1 273 ? 18.486 -11.221 -11.750 1.00 92.00 273 ALA A N 1
ATOM 2053 C CA . ALA A 1 273 ? 18.201 -11.284 -10.315 1.00 92.00 273 ALA A CA 1
ATOM 2054 C C . ALA A 1 273 ? 16.743 -11.673 -10.023 1.00 92.00 273 ALA A C 1
ATOM 2056 O O . ALA A 1 273 ? 16.474 -12.467 -9.125 1.00 92.00 273 ALA A O 1
ATOM 2057 N N . MET A 1 274 ? 15.808 -11.132 -10.806 1.00 91.38 274 MET A N 1
ATOM 2058 C CA . MET A 1 274 ? 14.377 -11.415 -10.688 1.00 91.38 274 MET A CA 1
ATOM 2059 C C . MET A 1 274 ? 13.975 -12.768 -11.289 1.00 91.38 274 MET A C 1
ATOM 2061 O O . MET A 1 274 ? 12.861 -13.241 -11.049 1.00 91.38 274 MET A O 1
ATOM 2065 N N . ALA A 1 275 ? 14.887 -13.413 -12.024 1.00 83.38 275 ALA A N 1
ATOM 2066 C CA . ALA A 1 275 ? 14.691 -14.699 -12.676 1.00 83.38 275 ALA A CA 1
ATOM 2067 C C . ALA A 1 275 ? 13.362 -14.749 -13.458 1.00 83.38 275 ALA A C 1
ATOM 2069 O O . ALA A 1 275 ? 13.159 -13.990 -14.402 1.00 83.38 275 ALA A O 1
ATOM 2070 N N . ALA A 1 276 ? 12.451 -15.644 -13.070 1.00 84.88 276 ALA A N 1
ATOM 2071 C CA . ALA A 1 276 ? 11.163 -15.833 -13.731 1.00 84.88 276 ALA A CA 1
ATOM 2072 C C . ALA A 1 276 ? 10.033 -14.948 -13.171 1.00 84.88 276 ALA A C 1
ATOM 2074 O O . ALA A 1 276 ? 8.938 -14.956 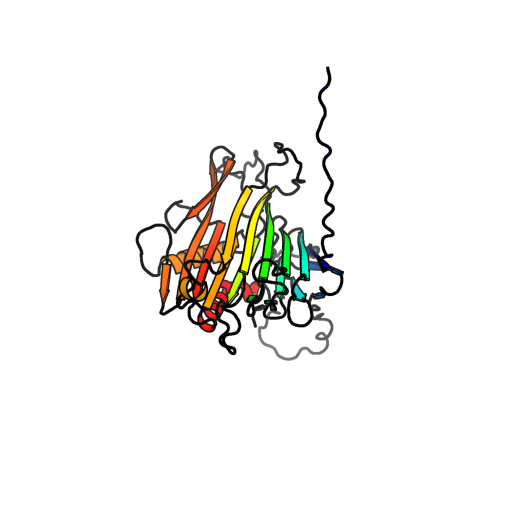-13.734 1.00 84.88 276 ALA A O 1
ATOM 2075 N N . TYR A 1 277 ? 10.252 -14.211 -12.077 1.00 92.56 277 TYR A N 1
ATOM 2076 C CA . TYR A 1 277 ? 9.194 -13.440 -11.426 1.00 92.56 277 TYR A CA 1
ATOM 2077 C C . TYR A 1 277 ? 8.902 -12.141 -12.175 1.00 92.56 277 TYR A C 1
ATOM 2079 O O . TYR A 1 277 ? 9.807 -11.417 -12.591 1.00 92.56 277 TYR A O 1
ATOM 2087 N N . ARG A 1 278 ? 7.613 -11.836 -12.326 1.00 94.12 278 ARG A N 1
ATOM 2088 C CA . ARG A 1 278 ? 7.093 -10.661 -13.032 1.00 94.12 278 ARG A CA 1
ATOM 2089 C C . ARG A 1 278 ? 6.186 -9.772 -12.187 1.00 94.12 278 ARG A C 1
ATOM 2091 O O . ARG A 1 278 ? 5.778 -8.718 -12.664 1.00 94.12 278 ARG A O 1
ATOM 2098 N N . LEU A 1 279 ? 5.871 -10.172 -10.961 1.00 95.69 279 LEU A N 1
ATOM 2099 C CA . LEU A 1 279 ? 5.104 -9.381 -10.005 1.00 95.69 279 LEU A CA 1
ATOM 2100 C C . LEU A 1 279 ? 5.675 -9.594 -8.608 1.00 95.69 279 LEU A C 1
ATOM 2102 O O . LEU A 1 279 ? 5.942 -10.731 -8.223 1.00 95.69 279 LEU A O 1
ATOM 2106 N N . LEU A 1 280 ? 5.830 -8.503 -7.863 1.00 97.00 280 LEU A N 1
ATOM 2107 C CA . LEU A 1 280 ? 6.129 -8.499 -6.435 1.00 97.00 280 LEU A CA 1
ATOM 2108 C C . LEU A 1 280 ? 5.038 -7.722 -5.707 1.00 97.00 280 LEU A C 1
ATOM 2110 O O . LEU A 1 280 ? 4.652 -6.647 -6.160 1.00 97.00 280 LEU A O 1
ATOM 2114 N N . ALA A 1 281 ? 4.566 -8.243 -4.580 1.00 97.62 281 ALA A N 1
ATOM 2115 C CA . ALA A 1 281 ? 3.573 -7.581 -3.751 1.00 97.62 281 ALA A CA 1
ATOM 2116 C C . ALA A 1 281 ? 3.839 -7.798 -2.261 1.00 97.62 281 ALA A C 1
ATOM 2118 O O . ALA A 1 281 ? 4.292 -8.862 -1.829 1.00 97.62 281 ALA A O 1
ATOM 2119 N N . ILE A 1 282 ? 3.497 -6.789 -1.472 1.00 97.56 282 ILE A N 1
ATOM 2120 C CA . ILE A 1 282 ? 3.424 -6.855 -0.025 1.00 97.56 282 ILE A CA 1
ATOM 2121 C C . ILE A 1 282 ? 2.045 -6.396 0.434 1.00 97.56 282 ILE A C 1
ATOM 2123 O O . ILE A 1 282 ? 1.535 -5.363 0.005 1.00 97.56 282 ILE A O 1
ATOM 2127 N N . ILE A 1 283 ? 1.440 -7.197 1.304 1.00 98.25 283 ILE A N 1
ATOM 2128 C CA . ILE A 1 283 ? 0.180 -6.896 1.970 1.00 98.25 283 ILE A CA 1
ATOM 2129 C C . ILE A 1 283 ? 0.461 -6.814 3.464 1.00 98.25 283 ILE A C 1
ATOM 2131 O O . ILE A 1 283 ? 1.004 -7.752 4.046 1.00 98.25 283 ILE A O 1
ATOM 2135 N N . VAL A 1 284 ? 0.063 -5.721 4.102 1.00 97.88 284 VAL A N 1
ATOM 2136 C CA . VAL A 1 284 ? 0.102 -5.585 5.559 1.00 97.88 284 VAL A CA 1
ATOM 2137 C C . VAL A 1 284 ? -1.312 -5.364 6.063 1.00 97.88 284 VAL A C 1
ATOM 2139 O O . VAL A 1 284 ? -1.965 -4.402 5.673 1.00 97.88 284 VAL A O 1
ATOM 2142 N N . LEU A 1 285 ? -1.780 -6.257 6.931 1.00 97.38 285 LEU A N 1
ATOM 2143 C CA . LEU A 1 285 ? -3.038 -6.119 7.659 1.00 97.38 285 LEU A CA 1
ATOM 2144 C C . LEU A 1 285 ? -2.702 -5.937 9.131 1.00 97.38 285 LEU A C 1
ATOM 2146 O O . LEU A 1 285 ? -1.976 -6.757 9.692 1.00 97.38 285 LEU A O 1
ATOM 2150 N N . PHE A 1 286 ? -3.227 -4.905 9.775 1.00 96.06 286 PHE A N 1
ATOM 2151 C CA . PHE A 1 286 ? -3.038 -4.709 11.206 1.00 96.06 286 PHE A CA 1
ATOM 2152 C C . PHE A 1 286 ? -4.234 -4.000 11.837 1.00 96.06 286 PHE A C 1
ATOM 2154 O O . PHE A 1 286 ? -4.806 -3.091 11.238 1.00 96.06 286 PHE A O 1
ATOM 2161 N N . GLY A 1 287 ? -4.568 -4.387 13.066 1.00 93.56 287 GLY A N 1
ATOM 2162 C CA . GLY A 1 287 ? -5.593 -3.744 13.879 1.00 93.56 287 GLY A CA 1
ATOM 2163 C C . GLY A 1 287 ? -6.920 -4.511 13.926 1.00 93.56 287 GLY A C 1
ATOM 2164 O O . GLY A 1 287 ? -7.134 -5.467 13.171 1.00 93.56 287 GLY A O 1
ATOM 2165 N N . PRO A 1 288 ? -7.828 -4.103 14.826 1.00 92.00 288 PRO A N 1
ATOM 2166 C CA . PRO A 1 288 ? -9.012 -4.878 15.201 1.00 92.00 288 PRO A CA 1
ATOM 2167 C C . PRO A 1 288 ? -9.982 -5.142 14.041 1.00 92.00 288 PRO A C 1
ATOM 2169 O O . PRO A 1 288 ? -10.597 -6.204 13.995 1.00 92.00 288 PRO A O 1
ATOM 2172 N N . ALA A 1 289 ? -10.107 -4.224 13.074 1.00 91.75 289 ALA A N 1
ATOM 2173 C CA . ALA A 1 289 ? -11.040 -4.384 11.954 1.00 91.75 289 ALA A CA 1
ATOM 2174 C C . ALA A 1 289 ? -10.634 -5.510 10.985 1.00 91.75 289 ALA A C 1
ATOM 2176 O O . ALA A 1 289 ? -11.468 -6.009 10.234 1.00 91.75 289 ALA A O 1
ATOM 2177 N N . VAL A 1 290 ? -9.358 -5.910 10.992 1.00 93.75 290 VAL A N 1
ATOM 2178 C CA . VAL A 1 290 ? -8.802 -6.925 10.082 1.00 93.75 290 VAL A CA 1
ATOM 2179 C C . VAL A 1 290 ? -8.153 -8.097 10.811 1.00 93.75 290 VAL A C 1
ATOM 2181 O O . VAL A 1 290 ? -7.659 -9.012 10.159 1.00 93.75 290 VAL A O 1
ATOM 2184 N N . GLU A 1 291 ? -8.190 -8.115 12.145 1.00 91.88 291 GLU A N 1
ATOM 2185 C CA . GLU A 1 291 ? -7.571 -9.149 12.980 1.00 91.88 291 GLU A CA 1
ATOM 2186 C C . GLU A 1 291 ? -8.092 -10.554 12.637 1.00 91.88 291 GLU A C 1
ATOM 2188 O O . GLU A 1 291 ? -7.314 -11.500 12.492 1.00 91.88 291 GLU A O 1
ATOM 2193 N N . GLU A 1 292 ? -9.405 -10.696 12.445 1.00 92.06 292 GLU A N 1
ATOM 2194 C CA . GLU A 1 292 ? -10.019 -11.975 12.078 1.00 92.06 292 GLU A CA 1
ATOM 2195 C C . GLU A 1 292 ? -9.524 -12.463 10.712 1.00 92.06 292 GLU A C 1
ATOM 2197 O O . GLU A 1 292 ? -9.138 -13.621 10.554 1.00 92.06 292 GLU A O 1
ATOM 2202 N N . LEU A 1 293 ? -9.490 -11.573 9.714 1.00 94.31 293 LEU A N 1
ATOM 2203 C CA . LEU A 1 293 ? -8.953 -11.904 8.397 1.00 94.31 293 LEU A CA 1
ATOM 2204 C C . LEU A 1 293 ? -7.467 -12.266 8.491 1.00 94.31 293 LEU A C 1
ATOM 2206 O O . LEU A 1 293 ? -7.060 -13.285 7.940 1.00 94.31 293 LEU A O 1
ATOM 2210 N N . ALA A 1 294 ? -6.676 -11.488 9.229 1.00 93.50 294 ALA A N 1
ATOM 2211 C CA . ALA A 1 294 ? -5.249 -11.718 9.406 1.00 93.50 294 ALA A CA 1
ATOM 2212 C C . ALA A 1 294 ? -4.956 -13.106 9.995 1.00 93.50 294 ALA A C 1
ATOM 2214 O O . ALA A 1 294 ? -4.130 -13.840 9.456 1.00 93.50 294 ALA A O 1
ATOM 2215 N N . ASN A 1 295 ? -5.668 -13.508 11.054 1.00 92.06 295 ASN A N 1
ATOM 2216 C CA . ASN A 1 295 ? -5.487 -14.823 11.675 1.00 92.06 295 ASN A CA 1
ATOM 2217 C C . ASN A 1 295 ? -5.972 -15.970 10.775 1.00 92.06 295 ASN A C 1
ATOM 2219 O O . ASN A 1 295 ? -5.322 -17.022 10.728 1.00 92.06 295 ASN A O 1
ATOM 2223 N N . ARG A 1 296 ? -7.072 -15.780 10.030 1.00 92.94 296 ARG A N 1
ATOM 2224 C CA . ARG A 1 296 ? -7.527 -16.759 9.028 1.00 92.94 296 ARG A CA 1
ATOM 2225 C C . ARG A 1 296 ? -6.483 -16.959 7.933 1.00 92.94 296 ARG A C 1
ATOM 2227 O O . ARG A 1 296 ? -6.119 -18.102 7.674 1.00 92.94 296 ARG A O 1
ATOM 2234 N N . LEU A 1 297 ? -5.964 -15.875 7.352 1.00 92.75 297 LEU A N 1
ATOM 2235 C CA . LEU A 1 297 ? -4.933 -15.927 6.311 1.00 92.75 297 LEU A CA 1
ATOM 2236 C C . LEU A 1 297 ? -3.631 -16.534 6.829 1.00 92.75 297 LEU A C 1
ATOM 2238 O O . LEU A 1 297 ? -3.054 -17.388 6.164 1.00 92.75 297 LEU A O 1
ATOM 2242 N N . LEU A 1 298 ? -3.190 -16.154 8.031 1.00 90.06 298 LEU A N 1
ATOM 2243 C CA . LEU A 1 298 ? -1.999 -16.731 8.649 1.00 90.06 298 LEU A CA 1
ATOM 2244 C C . LEU A 1 298 ? -2.167 -18.244 8.840 1.00 90.06 298 LEU A C 1
ATOM 2246 O O . LEU A 1 298 ? -1.284 -19.009 8.476 1.00 90.06 298 LEU A O 1
ATOM 2250 N N . THR A 1 299 ? -3.325 -18.694 9.325 1.00 88.69 299 THR A N 1
ATOM 2251 C CA . THR A 1 299 ? -3.621 -20.126 9.491 1.00 88.69 299 THR A CA 1
ATOM 2252 C C . THR A 1 299 ? -3.695 -20.859 8.150 1.00 88.69 299 THR A C 1
ATOM 2254 O O . THR A 1 299 ? -3.156 -21.957 8.016 1.00 88.69 299 THR A O 1
ATOM 2257 N N . GLU A 1 300 ? -4.367 -20.277 7.155 1.00 88.25 300 GLU A N 1
ATOM 2258 C CA . GLU A 1 300 ? -4.511 -20.852 5.815 1.00 88.25 300 GLU A CA 1
ATOM 2259 C C . GLU A 1 300 ? -3.150 -21.015 5.132 1.00 88.25 300 GLU A C 1
ATOM 2261 O O . GLU A 1 300 ? -2.808 -22.110 4.679 1.00 88.25 300 GLU A O 1
ATOM 2266 N N . LEU A 1 301 ? -2.361 -19.940 5.099 1.00 86.12 301 LEU A N 1
ATOM 2267 C CA . LEU A 1 301 ? -1.050 -19.920 4.464 1.00 86.12 301 LEU A CA 1
ATOM 2268 C C . LEU A 1 301 ? -0.047 -20.771 5.248 1.00 86.12 301 LEU A C 1
ATOM 2270 O O . LEU A 1 301 ? 0.794 -21.405 4.624 1.00 86.12 301 LEU A O 1
ATOM 2274 N N . SER A 1 302 ? -0.202 -20.908 6.573 1.00 76.12 302 SER A N 1
ATOM 2275 C CA . SER A 1 302 ? 0.603 -21.828 7.387 1.00 76.12 302 SER A CA 1
ATOM 2276 C C . SER A 1 302 ? 0.321 -23.317 7.159 1.00 76.12 302 SER A C 1
ATOM 2278 O O . SER A 1 302 ? 1.194 -24.148 7.407 1.00 76.12 302 SER A O 1
ATOM 2280 N N . ARG A 1 303 ? -0.873 -23.690 6.680 1.00 70.00 303 ARG A N 1
ATOM 2281 C CA . ARG A 1 303 ? -1.248 -25.100 6.444 1.00 70.00 303 ARG A CA 1
ATOM 2282 C C . ARG A 1 303 ? -0.676 -25.673 5.144 1.00 70.00 303 ARG A C 1
ATOM 2284 O O . ARG A 1 303 ? -0.579 -26.893 5.006 1.00 70.00 303 ARG A O 1
ATOM 2291 N N . LYS A 1 304 ? -0.285 -24.831 4.186 1.00 56.69 304 LYS A N 1
ATOM 2292 C CA . LYS A 1 304 ? 0.230 -25.260 2.877 1.00 56.69 304 LYS A CA 1
ATOM 2293 C C . LYS A 1 304 ? 1.737 -25.601 2.950 1.00 56.69 304 LYS A C 1
ATOM 2295 O O . LYS A 1 304 ? 2.574 -24.849 2.481 1.00 56.69 304 LYS A O 1
ATOM 2300 N N . ARG A 1 305 ? 2.014 -26.790 3.513 1.00 44.94 305 ARG A N 1
ATOM 2301 C CA . ARG A 1 305 ? 3.273 -27.576 3.627 1.00 44.94 305 ARG A CA 1
ATOM 2302 C C . ARG A 1 305 ? 4.491 -26.956 4.356 1.00 44.94 305 ARG A C 1
ATOM 2304 O O . ARG A 1 305 ? 4.750 -25.762 4.268 1.00 44.94 305 ARG A O 1
ATOM 2311 N N . PRO A 1 306 ? 5.273 -27.793 5.074 1.00 38.66 306 PRO A N 1
ATOM 2312 C CA . PRO A 1 306 ? 6.360 -27.340 5.929 1.00 38.66 306 PRO A CA 1
ATOM 2313 C C . PRO A 1 306 ? 7.667 -27.232 5.137 1.00 38.66 306 PRO A C 1
ATOM 2315 O O . PRO A 1 306 ? 8.186 -28.236 4.657 1.00 38.66 306 PRO A O 1
ATOM 2318 N N . HIS A 1 307 ? 8.245 -26.036 5.075 1.00 36.84 307 HIS A N 1
ATOM 2319 C CA . HIS A 1 307 ? 9.699 -25.909 5.043 1.00 36.84 307 HIS A CA 1
ATOM 2320 C C . HIS A 1 307 ? 10.131 -25.493 6.447 1.00 36.84 307 HIS A C 1
ATOM 2322 O O . HIS A 1 307 ? 9.619 -24.537 7.026 1.00 36.84 307 HIS A O 1
ATOM 2328 N N . SER A 1 308 ? 10.999 -26.301 7.040 1.00 35.81 308 SER A N 1
ATOM 2329 C CA . SER A 1 308 ? 11.547 -26.129 8.380 1.00 35.81 308 SER A CA 1
ATOM 2330 C C . SER A 1 308 ? 12.189 -24.746 8.544 1.00 35.81 308 SER A C 1
ATOM 2332 O O . SER A 1 308 ? 13.264 -24.507 8.002 1.00 35.81 308 SER A O 1
ATOM 2334 N N . GLY A 1 309 ? 11.544 -23.866 9.317 1.00 39.16 309 GLY A N 1
ATOM 2335 C CA . GLY A 1 309 ? 12.127 -22.612 9.805 1.00 39.16 309 GLY A CA 1
ATOM 2336 C C . GLY A 1 309 ? 11.267 -21.366 9.571 1.00 39.16 309 GLY A C 1
ATOM 2337 O O . GLY A 1 309 ? 11.355 -20.734 8.529 1.00 39.16 309 GLY A O 1
ATOM 2338 N N . GLY A 1 310 ? 10.489 -20.969 10.585 1.00 46.91 310 GLY A N 1
ATOM 2339 C CA . GLY A 1 310 ? 10.066 -19.581 10.855 1.00 46.91 310 GLY A CA 1
ATOM 2340 C C . GLY A 1 310 ? 9.045 -18.890 9.934 1.00 46.91 310 GLY A C 1
ATOM 2341 O O . GLY A 1 310 ? 8.319 -18.026 10.424 1.00 46.91 310 GLY A O 1
ATOM 2342 N N . ALA A 1 311 ? 8.942 -19.262 8.657 1.00 50.53 311 ALA A N 1
ATOM 2343 C CA . ALA A 1 311 ? 8.084 -18.627 7.653 1.00 50.53 311 ALA A CA 1
ATOM 2344 C C . ALA A 1 311 ? 7.416 -19.691 6.766 1.00 50.53 311 ALA A C 1
ATOM 2346 O O . ALA A 1 311 ? 8.095 -20.601 6.288 1.00 50.53 311 ALA A O 1
ATOM 2347 N N . THR A 1 312 ? 6.096 -19.615 6.551 1.00 51.31 312 THR A N 1
ATOM 2348 C CA . THR A 1 312 ? 5.415 -20.587 5.681 1.00 51.31 312 THR A CA 1
ATOM 2349 C C . THR A 1 312 ? 5.429 -20.104 4.243 1.00 51.31 312 THR A C 1
ATOM 2351 O O . THR A 1 312 ? 4.816 -19.090 3.933 1.00 51.31 312 THR A O 1
ATOM 2354 N N . VAL A 1 313 ? 6.118 -20.846 3.378 1.00 55.59 313 VAL A N 1
ATOM 2355 C CA . VAL A 1 313 ? 6.219 -20.563 1.947 1.00 55.59 313 VAL A CA 1
ATOM 2356 C C . VAL A 1 313 ? 5.305 -21.513 1.179 1.00 55.59 313 VAL A C 1
ATOM 2358 O O . VAL A 1 313 ? 5.507 -22.727 1.208 1.00 55.59 313 VAL A O 1
ATOM 2361 N N . VAL A 1 314 ? 4.327 -20.960 0.464 1.00 55.78 314 VAL A N 1
ATOM 2362 C CA . VAL A 1 314 ? 3.506 -21.695 -0.503 1.00 55.78 314 VAL A CA 1
ATOM 2363 C C . VAL A 1 314 ? 4.126 -21.516 -1.882 1.00 55.78 314 VAL A C 1
ATOM 2365 O O . VAL A 1 314 ? 4.169 -20.394 -2.381 1.00 55.78 314 VAL A O 1
ATOM 2368 N N . CYS A 1 315 ? 4.586 -22.614 -2.481 1.00 54.75 315 CYS A N 1
ATOM 2369 C CA . CYS A 1 315 ? 5.024 -22.662 -3.874 1.00 54.75 315 CYS A CA 1
ATOM 2370 C C . CYS A 1 315 ? 3.970 -23.418 -4.691 1.00 54.75 315 CYS A C 1
ATOM 2372 O O . CYS A 1 315 ? 3.848 -24.637 -4.558 1.00 54.75 315 CYS A O 1
ATOM 2374 N N . ALA A 1 316 ? 3.201 -22.703 -5.506 1.00 59.56 316 ALA A N 1
ATOM 2375 C CA . ALA A 1 316 ? 2.541 -23.271 -6.684 1.00 59.56 316 ALA A CA 1
ATOM 2376 C C . ALA A 1 316 ? 3.356 -22.853 -7.919 1.00 59.56 316 ALA A C 1
ATOM 2378 O O . ALA A 1 316 ? 4.176 -21.947 -7.792 1.00 59.56 316 ALA A O 1
ATOM 2379 N N . ASP A 1 317 ? 3.200 -23.514 -9.068 1.00 66.69 317 ASP A N 1
ATOM 2380 C CA . ASP A 1 317 ? 4.007 -23.272 -10.277 1.00 66.69 317 ASP A CA 1
ATOM 2381 C C . ASP A 1 317 ? 4.151 -21.770 -10.590 1.00 66.69 317 ASP A C 1
ATOM 2383 O O . ASP A 1 317 ? 3.242 -21.132 -11.100 1.00 66.69 317 ASP A O 1
ATOM 2387 N N . GLY A 1 318 ? 5.296 -21.181 -10.227 1.00 80.38 318 GLY A N 1
ATOM 2388 C CA . GLY A 1 318 ? 5.572 -19.763 -10.443 1.00 80.38 318 GLY A CA 1
ATOM 2389 C C . GLY A 1 318 ? 4.930 -18.763 -9.466 1.00 80.38 318 GLY A C 1
ATOM 2390 O O . GLY A 1 318 ? 5.127 -17.569 -9.668 1.00 80.38 318 GLY A O 1
ATOM 2391 N N . LEU A 1 319 ? 4.233 -19.188 -8.409 1.00 88.69 319 LEU A N 1
ATOM 2392 C CA . LEU A 1 319 ? 3.672 -18.327 -7.357 1.00 88.69 319 LEU A CA 1
ATOM 2393 C C . LEU A 1 319 ? 4.291 -18.658 -5.993 1.00 88.69 319 LEU A C 1
ATOM 2395 O O . LEU A 1 319 ? 4.159 -19.773 -5.487 1.00 88.69 319 LEU A O 1
ATOM 2399 N N . LEU A 1 320 ? 4.918 -17.656 -5.382 1.00 90.00 320 LEU A N 1
ATOM 2400 C CA . LEU A 1 320 ? 5.512 -17.692 -4.052 1.00 90.00 320 LEU A CA 1
ATOM 2401 C C . LEU A 1 320 ? 4.693 -16.807 -3.113 1.00 90.00 320 LEU A C 1
ATOM 2403 O O . LEU A 1 320 ? 4.585 -15.605 -3.347 1.00 90.00 320 LEU A O 1
ATOM 2407 N N . VAL A 1 321 ? 4.172 -17.369 -2.024 1.00 90.00 321 VAL A N 1
ATOM 2408 C CA . VAL A 1 321 ? 3.479 -16.598 -0.979 1.00 90.00 321 VAL A CA 1
ATOM 2409 C C . VAL A 1 321 ? 4.060 -16.936 0.384 1.00 90.00 321 VAL A C 1
ATOM 2411 O O . VAL A 1 321 ? 4.188 -18.108 0.731 1.00 90.00 321 VAL A O 1
ATOM 2414 N N . ASN A 1 322 ? 4.386 -15.911 1.167 1.00 89.62 322 ASN A N 1
ATOM 2415 C CA . ASN A 1 322 ? 4.848 -16.041 2.543 1.00 89.62 322 ASN A CA 1
ATOM 2416 C C . ASN A 1 322 ? 4.028 -15.149 3.474 1.00 89.62 322 ASN A C 1
ATOM 2418 O O . ASN A 1 322 ? 3.815 -13.984 3.156 1.00 89.62 322 ASN A O 1
ATOM 2422 N N . ALA A 1 323 ? 3.625 -15.667 4.634 1.00 90.38 323 ALA A N 1
ATOM 2423 C CA . ALA A 1 323 ? 2.919 -14.917 5.668 1.00 90.38 323 ALA A CA 1
ATOM 2424 C C . ALA A 1 323 ? 3.673 -14.923 7.003 1.00 90.38 323 ALA A C 1
ATOM 2426 O O . ALA A 1 323 ? 4.216 -15.937 7.441 1.00 90.38 323 ALA A O 1
ATOM 2427 N N . SER A 1 324 ? 3.679 -13.781 7.684 1.00 90.56 324 SER A N 1
ATOM 2428 C CA . SER A 1 324 ? 4.262 -13.607 9.015 1.00 90.56 324 SER A CA 1
ATOM 2429 C C . SER A 1 324 ? 3.294 -12.840 9.907 1.00 90.56 324 SER A C 1
ATOM 2431 O O . SER A 1 324 ? 2.851 -11.752 9.545 1.00 90.56 324 SER A O 1
ATOM 2433 N N . GLY A 1 325 ? 2.958 -13.397 11.069 1.00 90.00 325 GLY A N 1
ATOM 2434 C CA . GLY A 1 325 ? 2.092 -12.734 12.041 1.00 90.00 325 GLY A CA 1
ATOM 2435 C C . GLY A 1 325 ? 2.799 -11.553 12.701 1.00 90.00 325 GLY A C 1
ATOM 2436 O O . GLY A 1 325 ? 4.012 -11.597 12.913 1.00 90.00 325 GLY A O 1
ATOM 2437 N N . VAL A 1 326 ? 2.031 -10.519 13.035 1.00 89.44 326 VAL A N 1
ATOM 2438 C CA . VAL A 1 326 ? 2.463 -9.354 13.813 1.00 89.44 326 VAL A CA 1
ATOM 2439 C C . VAL A 1 326 ? 1.813 -9.436 15.185 1.00 89.44 326 VAL A C 1
ATOM 2441 O O . VAL A 1 326 ? 0.587 -9.495 15.301 1.00 89.44 326 VAL A O 1
ATOM 2444 N N . TYR A 1 327 ? 2.632 -9.442 16.230 1.00 86.56 327 TYR A N 1
ATOM 2445 C CA . TYR A 1 327 ? 2.187 -9.562 17.612 1.00 86.56 327 TYR A CA 1
ATOM 2446 C C . TYR A 1 327 ? 2.640 -8.342 18.397 1.00 86.56 327 TYR A C 1
ATOM 2448 O O . TYR A 1 327 ? 3.814 -7.969 18.357 1.00 86.56 327 TYR A O 1
ATOM 2456 N N . VAL A 1 328 ? 1.701 -7.750 19.125 1.00 83.06 328 VAL A N 1
ATOM 2457 C CA . VAL A 1 328 ? 1.979 -6.742 20.139 1.00 83.06 328 VAL A CA 1
ATOM 2458 C C . VAL A 1 328 ? 2.041 -7.473 21.477 1.00 83.06 328 VAL A C 1
ATOM 2460 O O . VAL A 1 328 ? 1.045 -8.026 21.941 1.00 83.06 328 VAL A O 1
ATOM 2463 N N . GLU A 1 329 ? 3.240 -7.564 22.041 1.00 75.88 329 GLU A N 1
ATOM 2464 C CA . GLU A 1 329 ? 3.503 -8.159 23.348 1.00 75.88 329 GLU A CA 1
ATOM 2465 C C . GLU A 1 329 ? 3.885 -7.079 24.345 1.00 75.88 329 GLU A C 1
ATOM 2467 O O . GLU A 1 329 ? 4.436 -6.047 23.985 1.00 75.88 329 GLU A O 1
ATOM 2472 N N . GLU A 1 330 ? 3.643 -7.333 25.623 1.00 67.69 330 GLU A N 1
ATOM 2473 C CA . GLU A 1 330 ? 3.967 -6.377 26.673 1.00 67.69 330 GLU A CA 1
ATOM 2474 C C . GLU A 1 330 ? 4.827 -7.060 27.717 1.00 67.69 330 GLU A C 1
ATOM 2476 O O . GLU A 1 330 ? 4.472 -8.117 28.247 1.00 67.69 330 GLU A O 1
ATOM 2481 N N . ARG A 1 331 ? 5.995 -6.477 27.995 1.00 60.44 331 ARG A N 1
ATOM 2482 C CA . ARG A 1 331 ? 6.934 -7.027 28.972 1.00 60.44 331 ARG A CA 1
ATOM 2483 C C . ARG A 1 331 ? 7.413 -5.921 29.899 1.00 60.44 331 ARG A C 1
ATOM 2485 O O . ARG A 1 331 ? 8.202 -5.077 29.500 1.00 60.44 331 ARG A O 1
ATOM 2492 N N . GLY A 1 332 ? 6.944 -5.951 31.147 1.00 53.41 332 GLY A N 1
ATOM 2493 C CA . GLY A 1 332 ? 7.336 -4.975 32.170 1.00 53.41 332 GLY A CA 1
ATOM 2494 C C . GLY A 1 332 ? 6.779 -3.565 31.943 1.00 53.41 332 GLY A C 1
ATOM 2495 O O . GLY A 1 332 ? 7.457 -2.603 32.277 1.00 53.41 332 GLY A O 1
ATOM 2496 N N . GLY A 1 333 ? 5.581 -3.439 31.357 1.00 55.03 333 GLY A N 1
ATOM 2497 C CA . GLY A 1 333 ? 4.950 -2.144 31.050 1.00 55.03 333 GLY A CA 1
ATOM 2498 C C . GLY A 1 333 ? 5.398 -1.507 29.729 1.00 55.03 333 GLY A C 1
ATOM 2499 O O . GLY A 1 333 ? 4.880 -0.462 29.355 1.00 55.03 333 GLY A O 1
ATOM 2500 N N . GLU A 1 334 ? 6.324 -2.140 29.004 1.00 58.53 334 GLU A N 1
ATOM 2501 C CA . GLU A 1 334 ? 6.778 -1.711 27.680 1.00 58.53 334 GLU A CA 1
ATOM 2502 C C . GLU A 1 334 ? 6.097 -2.539 26.581 1.00 58.53 334 GLU A C 1
ATOM 2504 O O . GLU A 1 334 ? 6.113 -3.777 26.624 1.00 58.53 334 GLU A O 1
ATOM 2509 N N . VAL A 1 335 ? 5.534 -1.853 25.583 1.00 65.75 335 VAL A N 1
ATOM 2510 C CA . VAL A 1 335 ? 4.972 -2.470 24.377 1.00 65.75 335 VAL A CA 1
ATOM 2511 C C . VAL A 1 335 ? 6.115 -2.868 23.445 1.00 65.75 335 VAL A C 1
ATOM 2513 O O . VAL A 1 335 ? 6.903 -2.032 23.009 1.00 65.75 335 VAL A O 1
ATOM 2516 N N . ARG A 1 336 ? 6.209 -4.156 23.123 1.00 69.19 336 ARG A N 1
ATOM 2517 C CA . ARG A 1 336 ? 7.186 -4.743 22.204 1.00 69.19 336 ARG A CA 1
ATOM 2518 C C . ARG A 1 336 ? 6.483 -5.439 21.059 1.00 69.19 336 ARG A C 1
ATOM 2520 O O . ARG A 1 336 ? 5.366 -5.931 21.175 1.00 69.19 336 ARG A O 1
ATOM 2527 N N . LEU A 1 337 ? 7.176 -5.509 19.937 1.00 70.31 337 LEU A N 1
ATOM 2528 C CA . LEU A 1 337 ? 6.641 -6.090 18.721 1.00 70.31 337 LEU A CA 1
ATOM 2529 C C . LEU A 1 337 ? 7.431 -7.329 18.354 1.00 70.31 337 LEU A C 1
ATOM 2531 O O . LEU A 1 337 ? 8.660 -7.349 18.436 1.00 70.31 337 LEU A O 1
ATOM 2535 N N . ARG A 1 338 ? 6.712 -8.370 17.948 1.00 74.12 338 ARG A N 1
ATOM 2536 C CA . ARG A 1 338 ? 7.302 -9.603 17.435 1.00 74.12 338 ARG A CA 1
ATOM 2537 C C . ARG A 1 338 ? 6.677 -9.951 16.099 1.00 74.12 338 ARG A C 1
ATOM 2539 O O . ARG A 1 338 ? 5.468 -9.827 15.914 1.00 74.12 338 ARG A O 1
ATOM 2546 N N . SER A 1 339 ? 7.515 -10.428 15.189 1.00 70.88 339 SER A N 1
ATOM 2547 C CA . SER A 1 339 ? 7.096 -11.083 13.957 1.00 70.88 339 SER A CA 1
ATOM 2548 C C . SER A 1 339 ? 7.393 -12.580 14.047 1.00 70.88 339 SER A C 1
ATOM 2550 O O . SER A 1 339 ? 8.387 -12.990 14.649 1.00 70.88 339 SER A O 1
ATOM 2552 N N . GLY A 1 340 ? 6.521 -13.420 13.488 1.00 65.44 340 GLY A N 1
ATOM 2553 C CA . GLY A 1 340 ? 6.760 -14.865 13.460 1.00 65.44 340 GLY A CA 1
ATOM 2554 C C . GLY A 1 340 ? 5.605 -15.694 12.905 1.00 65.44 340 GLY A C 1
ATOM 2555 O O . GLY A 1 340 ? 4.488 -15.202 12.734 1.00 65.44 340 GLY A O 1
ATOM 2556 N N . GLY A 1 341 ? 5.885 -16.966 12.618 1.00 61.97 341 GLY A N 1
ATOM 2557 C CA . GLY A 1 341 ? 4.888 -17.946 12.182 1.00 61.97 341 GLY A CA 1
ATOM 2558 C C . GLY A 1 341 ? 3.925 -18.398 13.290 1.00 61.97 341 GLY A C 1
ATOM 2559 O O . GLY A 1 341 ? 4.081 -18.060 14.468 1.00 61.97 341 GLY A O 1
ATOM 2560 N N . LEU A 1 342 ? 2.924 -19.191 12.899 1.00 55.66 342 LEU A N 1
ATOM 2561 C CA . LEU A 1 342 ? 1.966 -19.821 13.812 1.00 55.66 342 LEU A CA 1
ATOM 2562 C C . LEU A 1 342 ? 2.725 -20.763 14.778 1.00 55.66 342 LEU A C 1
ATOM 2564 O O . LEU A 1 342 ? 3.279 -21.769 14.344 1.00 55.66 342 LEU A O 1
ATOM 2568 N N . GLY A 1 343 ? 2.786 -20.433 16.076 1.00 50.09 343 GLY A N 1
ATOM 2569 C CA . GLY A 1 343 ? 3.361 -21.310 17.116 1.00 50.09 343 GLY A CA 1
ATOM 2570 C C . GLY A 1 343 ? 4.435 -20.703 18.031 1.00 50.09 343 GLY A C 1
ATOM 2571 O O . GLY A 1 343 ? 4.771 -21.315 19.038 1.00 50.09 343 GLY A O 1
ATOM 2572 N N . GLY A 1 344 ? 4.946 -19.498 17.747 1.00 50.75 344 GLY A N 1
ATOM 2573 C CA . GLY A 1 344 ? 6.005 -18.872 18.563 1.00 50.75 344 GLY A CA 1
ATOM 2574 C C . GLY A 1 344 ? 5.544 -18.080 19.802 1.00 50.75 344 GLY A C 1
ATOM 2575 O O . GLY A 1 344 ? 6.384 -17.732 20.635 1.00 50.75 344 GLY A O 1
ATOM 2576 N N . ALA A 1 345 ? 4.246 -17.760 19.915 1.00 51.34 345 ALA A N 1
ATOM 2577 C CA . ALA A 1 345 ? 3.732 -16.806 20.914 1.00 51.34 345 ALA A CA 1
ATOM 2578 C C . ALA A 1 345 ? 2.443 -17.228 21.654 1.00 51.34 345 ALA A C 1
ATOM 2580 O O . ALA A 1 345 ? 1.988 -16.498 22.526 1.00 51.34 345 ALA A O 1
ATOM 2581 N N . GLY A 1 346 ? 1.831 -18.379 21.344 1.00 54.03 346 GLY A N 1
ATOM 2582 C CA . GLY A 1 346 ? 0.645 -18.882 22.066 1.00 54.03 346 GLY A CA 1
ATOM 2583 C C . GLY A 1 346 ? -0.616 -17.991 22.044 1.00 54.03 346 GLY A C 1
ATOM 2584 O O . GLY A 1 346 ? -1.590 -18.333 22.707 1.00 54.03 346 GLY A O 1
ATOM 2585 N N . GLY A 1 347 ? -0.625 -16.878 21.298 1.00 68.50 347 GLY A N 1
ATOM 2586 C CA . GLY A 1 347 ? -1.724 -15.904 21.230 1.00 68.50 347 GLY A CA 1
ATOM 2587 C C . GLY A 1 347 ? -2.139 -15.550 19.797 1.00 68.50 347 GLY A C 1
ATOM 2588 O O . GLY A 1 347 ? -1.462 -15.926 18.838 1.00 68.50 347 GLY A O 1
ATOM 2589 N N . ARG A 1 348 ? -3.263 -14.831 19.647 1.00 79.38 348 ARG A N 1
ATOM 2590 C CA . ARG A 1 348 ? -3.732 -14.318 18.345 1.00 79.38 348 ARG A CA 1
ATOM 2591 C C . ARG A 1 348 ? -2.787 -13.239 17.823 1.00 79.38 348 ARG A C 1
ATOM 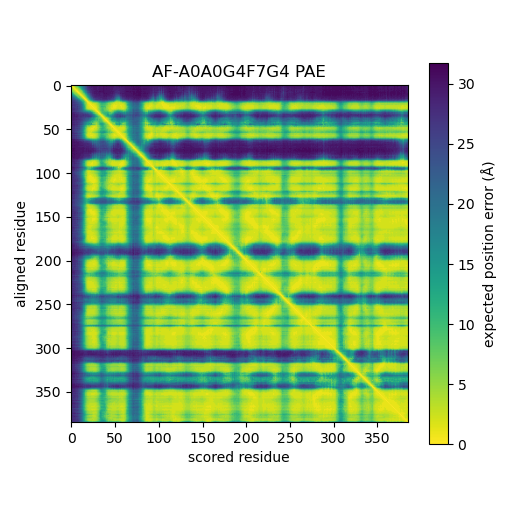2593 O O . ARG A 1 348 ? -2.289 -12.413 18.589 1.00 79.38 348 ARG A O 1
ATOM 2600 N N . ALA A 1 349 ? -2.557 -13.241 16.516 1.00 86.62 349 ALA A N 1
ATOM 2601 C CA . ALA A 1 349 ? -1.820 -12.169 15.868 1.00 86.62 349 ALA A CA 1
ATOM 2602 C C . ALA A 1 349 ? -2.702 -10.915 15.779 1.00 86.62 349 ALA A C 1
ATOM 2604 O O . ALA A 1 349 ? -3.887 -11.014 15.471 1.00 86.62 349 ALA A O 1
ATOM 2605 N N . HIS A 1 350 ? -2.114 -9.744 16.013 1.00 90.88 350 HIS A N 1
ATOM 2606 C CA . HIS A 1 350 ? -2.773 -8.439 15.861 1.00 90.88 350 HIS A CA 1
ATOM 2607 C C . HIS A 1 350 ? -2.740 -7.945 14.404 1.00 90.88 350 HIS A C 1
ATOM 2609 O O . HIS A 1 350 ? -3.380 -6.956 14.046 1.00 90.88 350 HIS A O 1
ATOM 2615 N N . GLY A 1 351 ? -1.972 -8.631 13.558 1.00 92.69 351 GLY A N 1
ATOM 2616 C CA . GLY A 1 351 ? -1.851 -8.368 12.136 1.00 92.69 351 GLY A CA 1
ATOM 2617 C C . GLY A 1 351 ? -1.096 -9.476 11.409 1.00 92.69 351 GLY A C 1
ATOM 2618 O O . GLY A 1 351 ? -0.619 -10.434 12.020 1.00 92.69 351 GLY A O 1
ATOM 2619 N N . VAL A 1 352 ? -0.966 -9.342 10.095 1.00 94.19 352 VAL A N 1
ATOM 2620 C CA . VAL A 1 352 ? -0.178 -10.233 9.242 1.00 94.19 352 VAL A CA 1
ATOM 2621 C C . VAL A 1 352 ? 0.509 -9.427 8.143 1.00 94.19 352 VAL A C 1
ATOM 2623 O O . VAL A 1 352 ? -0.075 -8.507 7.573 1.00 94.19 352 VAL A O 1
ATOM 2626 N N . VAL A 1 353 ? 1.753 -9.789 7.842 1.00 96.06 353 VAL A N 1
ATOM 2627 C CA . VAL A 1 353 ? 2.496 -9.333 6.666 1.00 96.06 353 VAL A CA 1
ATOM 2628 C C . VAL A 1 353 ? 2.559 -10.493 5.687 1.00 96.06 353 VAL A C 1
ATOM 2630 O O . VAL A 1 353 ? 3.074 -11.557 6.032 1.00 96.06 353 VAL A O 1
ATOM 2633 N N . ILE A 1 354 ? 2.057 -10.291 4.474 1.00 95.31 354 ILE A N 1
ATOM 2634 C CA . ILE A 1 354 ? 2.100 -11.268 3.391 1.00 95.31 354 ILE A CA 1
ATOM 2635 C C . ILE A 1 354 ? 2.998 -10.719 2.287 1.00 95.31 354 ILE A C 1
ATOM 2637 O O . ILE A 1 354 ? 2.807 -9.598 1.830 1.00 95.31 354 ILE A O 1
ATOM 2641 N N . ARG A 1 355 ? 3.983 -11.505 1.860 1.00 95.75 355 ARG A N 1
ATOM 2642 C CA . ARG A 1 355 ? 4.836 -11.218 0.704 1.00 95.75 355 ARG A CA 1
ATOM 2643 C C . ARG A 1 355 ? 4.511 -12.198 -0.402 1.00 95.75 355 ARG A C 1
ATOM 2645 O O . ARG A 1 355 ? 4.397 -13.395 -0.142 1.00 95.75 355 ARG A O 1
ATOM 2652 N N . LEU A 1 356 ? 4.385 -11.686 -1.615 1.00 94.25 356 LEU A N 1
ATOM 2653 C CA . LEU A 1 356 ? 4.002 -12.452 -2.784 1.00 94.25 356 LEU A CA 1
ATOM 2654 C C . LEU A 1 356 ? 4.945 -12.139 -3.945 1.00 94.25 356 LEU A C 1
ATOM 2656 O O . LEU A 1 356 ? 5.262 -10.978 -4.198 1.00 94.25 356 LEU A O 1
ATOM 2660 N N . ALA A 1 357 ? 5.369 -13.176 -4.658 1.00 94.62 357 ALA A N 1
ATOM 2661 C CA . ALA A 1 357 ? 6.045 -13.058 -5.941 1.00 94.62 357 ALA A CA 1
ATOM 2662 C C . ALA A 1 357 ? 5.386 -14.008 -6.944 1.00 94.62 357 ALA A C 1
ATOM 2664 O O . ALA A 1 357 ? 5.131 -15.162 -6.613 1.00 94.62 357 ALA A O 1
ATOM 2665 N N . ALA A 1 358 ? 5.107 -13.542 -8.158 1.00 93.69 358 ALA A N 1
ATOM 2666 C CA . ALA A 1 358 ? 4.466 -14.356 -9.192 1.00 93.69 358 ALA A CA 1
ATOM 2667 C C . ALA A 1 358 ? 5.205 -14.252 -10.528 1.00 93.69 358 ALA A C 1
ATOM 2669 O O . ALA A 1 358 ? 5.686 -13.180 -10.895 1.00 93.69 358 ALA A O 1
ATOM 2670 N N . SER A 1 359 ? 5.314 -15.365 -11.248 1.00 91.00 359 SER A N 1
ATOM 2671 C CA . SER A 1 359 ? 5.938 -15.461 -12.572 1.00 91.00 359 SER A CA 1
ATOM 2672 C C . SER A 1 359 ? 5.019 -14.975 -13.690 1.00 91.00 359 SER A C 1
ATOM 2674 O O . SER A 1 359 ? 5.493 -14.396 -14.671 1.00 91.00 359 SER A O 1
ATOM 2676 N N . GLU A 1 360 ? 3.711 -15.132 -13.487 1.00 89.75 360 GLU A N 1
ATOM 2677 C CA . GLU A 1 360 ? 2.646 -14.602 -14.323 1.00 89.75 360 GLU A CA 1
ATOM 2678 C C . GLU A 1 360 ? 1.892 -13.511 -13.540 1.00 89.75 360 GLU A C 1
ATOM 2680 O O . GLU A 1 360 ? 1.299 -13.798 -12.492 1.00 89.75 360 GLU A O 1
ATOM 2685 N N . PRO A 1 361 ? 1.890 -12.244 -14.003 1.00 91.31 361 PRO A N 1
ATOM 2686 C CA . PRO A 1 361 ? 1.224 -11.154 -13.294 1.00 91.31 361 PRO A CA 1
ATOM 2687 C C . PRO A 1 361 ? -0.259 -11.412 -13.026 1.00 91.31 361 PRO A C 1
ATOM 2689 O O . PRO A 1 361 ? -0.751 -11.044 -11.963 1.00 91.31 361 PRO A O 1
ATOM 2692 N N . ARG A 1 362 ? -0.966 -12.081 -13.948 1.00 90.56 362 ARG A N 1
ATOM 2693 C CA . ARG A 1 362 ? -2.394 -12.397 -13.774 1.00 90.56 362 ARG A CA 1
ATOM 2694 C C . ARG A 1 362 ? -2.655 -13.294 -12.568 1.00 90.56 362 ARG A C 1
ATOM 2696 O O . ARG A 1 362 ? -3.603 -13.049 -11.828 1.00 90.56 362 ARG A O 1
ATOM 2703 N N . GLU A 1 363 ? -1.815 -14.301 -12.352 1.00 90.25 363 GLU A N 1
ATOM 2704 C CA . GLU A 1 363 ? -1.934 -15.200 -11.201 1.00 90.25 363 GLU A CA 1
ATOM 2705 C C . GLU A 1 363 ? -1.641 -14.460 -9.895 1.00 90.25 363 GLU A C 1
ATOM 2707 O O . GLU A 1 363 ? -2.396 -14.585 -8.932 1.00 90.25 363 GLU A O 1
ATOM 2712 N N . GLY A 1 364 ? -0.601 -13.618 -9.885 1.00 92.50 364 GLY A N 1
ATOM 2713 C CA . GLY A 1 364 ? -0.285 -12.774 -8.733 1.00 92.50 364 GLY A CA 1
ATOM 2714 C C . GLY A 1 364 ? -1.418 -11.808 -8.378 1.00 92.50 364 GLY A C 1
ATOM 2715 O O . GLY A 1 364 ? -1.777 -11.688 -7.209 1.00 92.50 364 GLY A O 1
ATOM 2716 N N . MET A 1 365 ? -2.032 -11.166 -9.378 1.00 93.75 365 MET A N 1
ATOM 2717 C CA . MET A 1 365 ? -3.196 -10.293 -9.179 1.00 93.75 365 MET A CA 1
ATOM 2718 C C . MET A 1 365 ? -4.415 -11.057 -8.668 1.00 93.75 365 MET A C 1
ATOM 2720 O O . MET A 1 365 ? -5.049 -10.619 -7.710 1.00 93.75 365 MET A O 1
ATOM 2724 N N . SER A 1 366 ? -4.702 -12.228 -9.242 1.00 93.31 366 SER A N 1
ATOM 2725 C CA . SER A 1 366 ? -5.791 -13.088 -8.778 1.00 93.31 366 SER A CA 1
ATOM 2726 C C . SER A 1 366 ? -5.593 -13.530 -7.327 1.00 93.31 366 SER A C 1
ATOM 2728 O O . SER A 1 366 ? -6.565 -13.619 -6.578 1.00 93.31 366 SER A O 1
ATOM 2730 N N . GLU A 1 367 ? -4.357 -13.806 -6.911 1.00 94.12 367 GLU A N 1
ATOM 2731 C CA . GLU A 1 367 ? -4.061 -14.185 -5.531 1.00 94.12 367 GLU A CA 1
ATOM 2732 C C . GLU A 1 367 ? -4.206 -12.993 -4.573 1.00 94.12 367 GLU A C 1
ATOM 2734 O O . GLU A 1 367 ? -4.789 -13.149 -3.502 1.00 94.12 367 GLU A O 1
ATOM 2739 N N . VAL A 1 368 ? -3.783 -11.782 -4.960 1.00 96.25 368 VAL A N 1
ATOM 2740 C CA . VAL A 1 368 ? -4.042 -10.556 -4.177 1.00 96.25 368 VAL A CA 1
ATOM 2741 C C . VAL A 1 368 ? -5.548 -10.316 -4.014 1.00 96.25 368 VAL A C 1
ATOM 2743 O O . VAL A 1 368 ? -6.015 -10.085 -2.895 1.00 96.25 368 VAL A O 1
ATOM 2746 N N . GLU A 1 369 ? -6.324 -10.434 -5.096 1.00 94.75 369 GLU A N 1
ATOM 2747 C CA . GLU A 1 369 ? -7.787 -10.326 -5.051 1.00 94.75 369 GLU A CA 1
ATOM 2748 C C . GLU A 1 369 ? -8.424 -11.388 -4.153 1.00 94.75 369 GLU A C 1
ATOM 2750 O O . GLU A 1 369 ? -9.384 -11.090 -3.445 1.00 94.75 369 GLU A O 1
ATOM 2755 N N . ARG A 1 370 ? -7.893 -12.616 -4.146 1.00 94.81 370 ARG A N 1
ATOM 2756 C CA . ARG A 1 370 ? -8.369 -13.699 -3.279 1.00 94.81 370 ARG A CA 1
ATOM 2757 C C . ARG A 1 370 ? -8.076 -13.415 -1.806 1.00 94.81 370 ARG A C 1
ATOM 2759 O O . ARG A 1 370 ? -8.955 -13.608 -0.967 1.00 94.81 370 ARG A O 1
ATOM 2766 N N . LEU A 1 371 ? -6.860 -12.964 -1.491 1.00 95.50 371 LEU A N 1
ATOM 2767 C CA . LEU A 1 371 ? -6.411 -12.685 -0.123 1.00 95.50 371 LEU A CA 1
ATOM 2768 C C . LEU A 1 371 ? -7.177 -11.511 0.503 1.00 95.50 371 LEU A C 1
ATOM 2770 O O . LEU A 1 371 ? -7.568 -11.583 1.668 1.00 95.50 371 LEU A O 1
ATOM 2774 N N . LEU A 1 372 ? -7.418 -10.449 -0.269 1.00 96.19 372 LEU A N 1
ATOM 2775 C CA . LEU A 1 372 ? -8.156 -9.264 0.182 1.00 96.19 372 LEU A CA 1
ATOM 2776 C C . LEU A 1 372 ? -9.669 -9.354 -0.074 1.00 96.19 372 LEU A C 1
ATOM 2778 O O . LEU A 1 372 ? -10.425 -8.564 0.484 1.00 96.19 372 LEU A O 1
ATOM 2782 N N . GLY A 1 373 ? -10.115 -10.356 -0.838 1.00 93.56 373 GLY A N 1
ATOM 2783 C CA . GLY A 1 373 ? -11.508 -10.658 -1.183 1.00 93.56 373 GLY A CA 1
ATOM 2784 C C . GLY A 1 373 ? -12.519 -10.440 -0.057 1.00 93.56 373 GLY A C 1
ATOM 2785 O O . GLY A 1 373 ? -13.487 -9.703 -0.249 1.00 93.56 373 GLY A O 1
ATOM 2786 N N . PRO A 1 374 ? -12.288 -11.011 1.140 1.00 94.12 374 PRO A N 1
ATOM 2787 C CA . PRO A 1 374 ? -13.202 -10.861 2.271 1.00 94.12 374 PRO A CA 1
ATOM 2788 C C . PRO A 1 374 ? -13.399 -9.420 2.779 1.00 94.12 374 PRO A C 1
ATOM 2790 O O . PRO A 1 374 ? -14.304 -9.190 3.576 1.00 94.12 374 PRO A O 1
ATOM 2793 N N . LEU A 1 375 ? -12.563 -8.457 2.374 1.00 90.75 375 LEU A N 1
ATOM 2794 C CA . LEU A 1 375 ? -12.700 -7.045 2.749 1.00 90.75 375 LEU A CA 1
ATOM 2795 C C . LEU A 1 375 ? -13.652 -6.275 1.833 1.00 90.75 375 LEU A C 1
ATOM 2797 O O . LEU A 1 375 ? -14.190 -5.255 2.263 1.00 90.75 375 LEU A O 1
ATOM 2801 N N . TRP A 1 376 ? -13.863 -6.730 0.595 1.00 89.56 376 TRP A N 1
ATOM 2802 C CA . TRP A 1 376 ? -14.560 -5.967 -0.447 1.00 89.56 376 TRP A CA 1
ATOM 2803 C C . TRP A 1 376 ? -15.990 -5.608 -0.069 1.00 89.56 376 TRP A C 1
ATOM 2805 O O . TRP A 1 376 ? -16.381 -4.453 -0.227 1.00 89.56 376 TRP A O 1
ATOM 2815 N N . ASP A 1 377 ? -16.731 -6.533 0.537 1.00 84.69 377 ASP A N 1
ATOM 2816 C CA . ASP A 1 377 ? -18.093 -6.255 1.004 1.00 84.69 377 ASP A CA 1
ATOM 2817 C C . ASP A 1 377 ? -18.109 -5.174 2.092 1.00 84.69 377 ASP A C 1
ATOM 2819 O O . ASP A 1 377 ? -18.979 -4.305 2.107 1.00 84.69 377 ASP A O 1
ATOM 2823 N N . SER A 1 378 ? -17.099 -5.177 2.968 1.00 84.31 378 SER A N 1
ATOM 2824 C CA . SER A 1 378 ? -16.981 -4.194 4.049 1.00 84.31 378 SER A CA 1
ATOM 2825 C C . SER A 1 378 ? -16.639 -2.811 3.501 1.00 84.31 378 SER A C 1
ATOM 2827 O O . SER A 1 378 ? -17.225 -1.814 3.920 1.00 84.31 378 SER A O 1
ATOM 2829 N N . VAL A 1 379 ? -15.710 -2.732 2.545 1.00 87.44 379 VAL A N 1
ATOM 2830 C CA . VAL A 1 379 ? -15.266 -1.448 1.985 1.00 87.44 379 VAL A CA 1
ATOM 2831 C C . VAL A 1 379 ? -16.160 -0.938 0.857 1.00 87.44 379 VAL A C 1
ATOM 2833 O O . VAL A 1 379 ? -16.070 0.236 0.517 1.00 87.44 379 VAL A O 1
ATOM 2836 N N . GLY A 1 380 ? -17.109 -1.726 0.349 1.00 86.44 380 GLY A N 1
ATOM 2837 C CA . GLY A 1 380 ? -18.103 -1.290 -0.643 1.00 86.44 380 GLY A CA 1
ATOM 2838 C C . GLY A 1 380 ? -17.774 -1.628 -2.090 1.00 86.44 380 GLY A C 1
ATOM 2839 O O . GLY A 1 380 ? -18.289 -0.974 -2.991 1.00 86.44 380 GLY A O 1
ATOM 2840 N N . GLY A 1 381 ? -16.924 -2.627 -2.308 1.00 89.69 381 GLY A N 1
ATOM 2841 C CA . GLY A 1 381 ? -16.535 -3.124 -3.622 1.00 89.69 381 GLY A CA 1
ATOM 2842 C C . GLY A 1 381 ? -15.060 -3.514 -3.687 1.00 89.69 381 GLY A C 1
ATOM 2843 O O . GLY A 1 381 ? -14.293 -3.282 -2.753 1.00 89.69 381 GLY A O 1
ATOM 2844 N N . ASN A 1 382 ? -14.667 -4.104 -4.814 1.00 91.38 382 ASN A N 1
ATOM 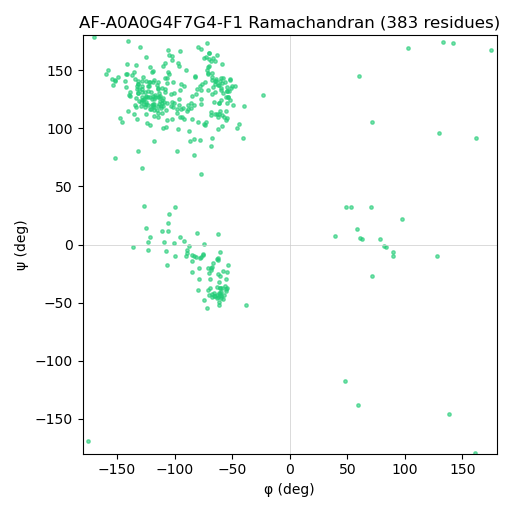2845 C CA . ASN A 1 382 ? -13.265 -4.374 -5.119 1.00 91.38 382 ASN A CA 1
ATOM 2846 C C . ASN A 1 382 ? -12.663 -3.146 -5.833 1.00 91.38 382 ASN A C 1
ATOM 2848 O O . ASN A 1 382 ? -13.130 -2.827 -6.926 1.00 91.38 382 ASN A O 1
ATOM 2852 N N . PRO A 1 383 ? -11.658 -2.458 -5.259 1.00 91.19 383 PRO A N 1
ATOM 2853 C CA . PRO A 1 383 ? -11.054 -1.269 -5.867 1.00 91.19 383 PRO A CA 1
ATOM 2854 C C . PRO A 1 383 ? -10.112 -1.577 -7.043 1.00 91.19 383 PRO A C 1
ATOM 2856 O O . PRO A 1 383 ? -9.653 -0.648 -7.699 1.00 91.19 383 PRO A O 1
ATOM 2859 N N . LEU A 1 384 ? -9.798 -2.854 -7.288 1.00 89.62 384 LEU A N 1
ATOM 2860 C CA . LEU A 1 384 ? -8.889 -3.317 -8.343 1.00 89.62 384 LEU A CA 1
ATOM 2861 C C . LEU A 1 384 ? -9.618 -3.724 -9.638 1.00 89.62 384 LEU A C 1
ATOM 2863 O O . LEU A 1 384 ? -8.989 -4.286 -10.534 1.00 89.62 384 LEU A O 1
ATOM 2867 N N . LYS A 1 385 ? -10.937 -3.501 -9.712 1.00 82.62 385 LYS A N 1
ATOM 2868 C CA . LYS A 1 385 ? -11.798 -3.893 -10.837 1.00 82.62 385 LYS A CA 1
ATOM 2869 C C . LYS A 1 385 ? -12.348 -2.714 -11.619 1.00 82.62 385 LYS A C 1
ATOM 2871 O O . LYS A 1 385 ? -12.634 -1.668 -10.995 1.00 82.62 385 LYS A O 1
#

pLDDT: mean 78.54, std 21.06, range [27.98, 98.5]

Mean predicted aligned error: 11.21 Å

Nearest PDB structures (foldseek):
  8hc1-assembly1_G  TM=7.718E-01  e=3.433E-14  Helicobacter pylori 26695
  4hi0-assembly1_D  TM=7.273E-01  e=1.714E-13  Helicobacter pylori 26695
  8hcn-assembly1_D  TM=7.692E-01  e=7.319E-11  Klebsiella pneumoniae

Organism: Vitrella brassicaformis (strain CCMP3155) (NCBI:txid1169540)

Secondary structure (DSSP, 8-state):
------------------EEEEEEEEEEEPPPPTT--SPPPSS--EEEEEEE-TT-EEE-PPP--TTS-TT-----S--PPP----PEEEEEE-GGGSB-TTEEEEEEEEEETT-EEEEEESS-EEEPPP-S-TTT-PPEEEEEEEEE-TT-EEEE-PPPEEEPTT-EEEEEEEEEEEEPPPPTT-TT-S-TT----GGGB-EEEEEEEEE-EEGGGTEES-SSEEEEEEEEEEEETT----SS-BTTBPPPEEEEEEEEEEE--SSS-HHHHTTT--EEEEEEEESTTTHHHHHHHHHHHHHS---SSSSEEEEETTEEEEEEEEEEEEETTEEEEEEE-TTSSSS--SEEEEEEEESSHHHHHHHHHHHHGGGHHHHTS-TT-

Sequence (385 aa):
MSSGAPTEASSTSTDASASISRGRAVFDTLPAPITSCLPPPPLRPVTATLEATYPLRLHVPKRAAATDSLQHPRSTGGDVPSLRSACQWLYVLNYGAGLVAGDCIDLQVEVRGAASALVTTQGYGMVYHGRGSSETIVPSGQRMTCRVSPRGFLALVPHPIICFRDAHFKQHQHITVEYIPRPADDPSASDTRRPFSPHECGSVVLLDWIVAGRVASDELWAFFAYETTNVIHLQHAGAVAPDTPTPNNPTPLPLFRDSVKLSSTPTLPLTHAMAAYRLLAIIVLFGPAVEELANRLLTELSRKRPHSGGATVVCADGLLVNASGVYVEERGGEVRLRSGGLGGAGGRAHGVVIRLAASEPREGMSEVERLLGPLWDSVGGNPLK